Protein AF-0000000068826141 (afdb_homodimer)

Organism: Brassicogethes aeneus (NCBI:txid1431903)

Solvent-accessible surface area (backbone atoms only — not comparable to full-atom values): 31462 Å² total; per-residue (Å²): 139,83,81,77,78,80,85,69,78,68,63,62,60,59,51,49,51,52,46,52,50,52,53,50,54,56,61,61,62,66,67,70,76,70,83,74,74,86,73,68,75,76,68,77,57,70,58,63,64,61,64,66,69,71,42,80,50,82,84,52,29,57,59,42,47,52,49,50,51,50,52,51,48,53,53,48,50,55,55,47,50,58,50,45,53,54,51,50,49,45,50,51,50,53,50,36,54,51,32,48,46,51,30,49,52,27,50,52,50,29,51,52,31,46,29,52,31,36,43,40,48,46,53,49,30,60,73,64,66,51,56,60,80,71,57,53,55,58,43,50,62,47,48,42,81,77,89,54,64,67,58,51,50,42,46,49,55,49,50,55,58,67,67,64,42,61,66,62,48,49,45,49,50,50,26,53,53,32,45,52,50,32,53,51,46,52,52,51,50,52,50,43,71,72,69,51,90,66,56,71,69,59,46,52,51,51,48,51,52,45,50,51,41,45,49,53,24,51,50,38,45,50,54,42,62,65,48,47,61,50,51,43,40,52,51,50,50,49,50,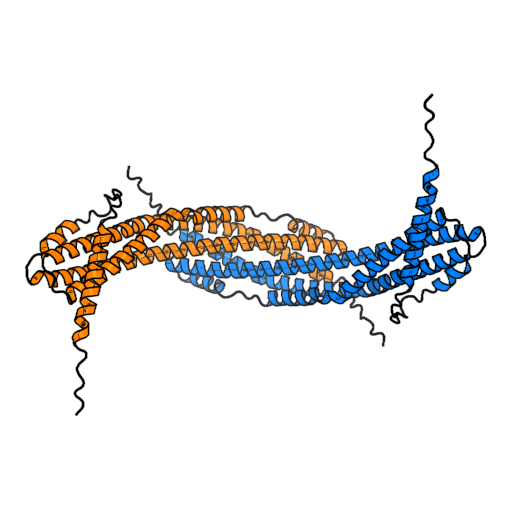33,52,41,33,51,54,48,36,57,51,49,56,57,49,50,52,54,50,50,52,49,38,52,49,41,47,52,50,28,53,34,55,66,64,62,52,68,60,78,68,69,74,72,73,80,123,136,84,80,77,78,80,83,70,75,66,64,61,60,59,52,48,51,52,47,50,50,51,52,49,52,55,60,60,63,66,66,71,76,70,82,74,74,86,72,67,76,77,65,74,57,72,57,64,66,61,63,66,69,72,48,80,50,85,86,56,27,57,60,44,47,53,50,50,51,51,49,50,49,52,54,48,50,55,53,45,50,55,51,45,52,54,50,50,49,44,50,50,51,52,50,37,54,51,33,49,47,52,29,50,53,27,48,52,50,29,51,52,32,48,28,52,32,36,42,40,48,47,53,49,29,58,74,65,65,51,54,60,79,70,58,52,55,57,42,49,63,46,47,42,82,77,88,53,64,68,59,50,50,42,46,49,54,49,51,55,58,69,68,66,44,61,66,61,48,48,44,50,50,51,27,52,53,32,44,53,51,32,54,51,46,51,54,52,52,52,50,45,70,71,69,50,90,66,55,72,71,60,48,51,52,52,50,52,53,44,51,50,43,45,49,53,24,51,49,38,45,49,55,42,62,63,46,46,61,51,52,43,40,51,51,48,50,50,50,33,52,40,34,51,53,48,36,56,50,49,56,58,51,48,52,52,49,50,53,49,38,51,49,39,45,52,50,27,52,34,55,66,64,64,51,67,61,77,67,70,74,70,74,80,122

Structure (mmCIF, N/CA/C/O backbone):
data_AF-0000000068826141-model_v1
#
loop_
_entity.id
_entity.type
_entity.pdbx_description
1 polymer 'Uncharacterized protein'
#
loop_
_atom_site.group_PDB
_atom_site.id
_atom_site.type_symbol
_atom_site.label_atom_id
_atom_site.label_alt_id
_atom_site.label_comp_id
_atom_site.label_asym_id
_atom_site.label_entity_id
_atom_site.label_seq_id
_atom_site.pdbx_PDB_ins_code
_atom_site.Cartn_x
_atom_site.Cartn_y
_atom_site.Cartn_z
_atom_site.occupancy
_atom_site.B_iso_or_equiv
_atom_site.auth_seq_id
_atom_site.auth_comp_id
_atom_site.auth_asym_id
_atom_site.auth_atom_id
_atom_site.pdbx_PDB_model_num
ATOM 1 N N . MET A 1 1 ? 42.312 63.688 -21.594 1 28.94 1 MET A N 1
ATOM 2 C CA . MET A 1 1 ? 41.531 64.375 -20.562 1 28.94 1 MET A CA 1
ATOM 3 C C . MET A 1 1 ? 40.031 64.188 -20.859 1 28.94 1 MET A C 1
ATOM 5 O O . MET A 1 1 ? 39.5 64.938 -21.719 1 28.94 1 MET A O 1
ATOM 9 N N . THR A 1 2 ? 39.5 62.969 -20.938 1 33.19 2 THR A N 1
ATOM 10 C CA . THR A 1 2 ? 38.219 62.375 -21.328 1 33.19 2 THR A CA 1
ATOM 11 C C . THR A 1 2 ? 37.125 62.75 -20.344 1 33.19 2 THR A C 1
ATOM 13 O O . THR A 1 2 ? 37.188 62.406 -19.156 1 33.19 2 THR A O 1
ATOM 16 N N . THR A 1 3 ? 36.531 63.969 -20.531 1 31.81 3 THR A N 1
ATOM 17 C CA . THR A 1 3 ? 35.5 64.5 -19.656 1 31.81 3 THR A CA 1
ATOM 18 C C . THR A 1 3 ? 34.25 63.625 -19.672 1 31.81 3 THR A C 1
ATOM 20 O O . THR A 1 3 ? 33.625 63.438 -20.703 1 31.81 3 THR A O 1
ATOM 23 N N . GLU A 1 4 ? 34.156 62.625 -18.828 1 31.31 4 GLU A N 1
ATOM 24 C CA . GLU A 1 4 ? 33 61.75 -18.562 1 31.31 4 GLU A CA 1
ATOM 25 C C . GLU A 1 4 ? 31.797 62.562 -18.109 1 31.31 4 GLU A C 1
ATOM 27 O O . GLU A 1 4 ? 31.859 63.281 -17.125 1 31.31 4 GLU A O 1
ATOM 32 N N . LYS A 1 5 ? 30.859 62.938 -19.047 1 37.09 5 LYS A N 1
ATOM 33 C CA . LYS A 1 5 ? 29.594 63.594 -18.766 1 37.09 5 LYS A CA 1
ATOM 34 C C . LYS A 1 5 ? 28.781 62.812 -17.75 1 37.09 5 LYS A C 1
ATOM 36 O O . LYS A 1 5 ? 28.547 61.625 -17.938 1 37.09 5 LYS A O 1
ATOM 41 N N . PRO A 1 6 ? 28.594 63.344 -16.453 1 33.09 6 PRO A N 1
ATOM 42 C CA . PRO A 1 6 ? 27.891 62.625 -15.375 1 33.09 6 PRO A CA 1
ATOM 43 C C . PRO A 1 6 ? 26.422 62.406 -15.68 1 33.09 6 PRO A C 1
ATOM 45 O O . PRO A 1 6 ? 25.766 63.281 -16.281 1 33.09 6 PRO A O 1
ATOM 48 N N . PHE A 1 7 ? 25.906 61.188 -15.977 1 34.88 7 PHE A N 1
ATOM 49 C CA . PHE A 1 7 ? 24.547 60.656 -16.172 1 34.88 7 PHE A CA 1
ATOM 50 C C . PHE A 1 7 ? 23.656 60.969 -14.984 1 34.88 7 PHE A C 1
ATOM 52 O O . PHE A 1 7 ? 23.297 60.094 -14.211 1 34.88 7 PHE A O 1
ATOM 59 N N . ARG A 1 8 ? 23.766 62.156 -14.32 1 35.06 8 ARG A N 1
ATOM 60 C CA . ARG A 1 8 ? 23.047 62.406 -13.07 1 35.06 8 ARG A CA 1
ATOM 61 C C . ARG A 1 8 ? 21.547 62.5 -13.32 1 35.06 8 ARG A C 1
ATOM 63 O O . ARG A 1 8 ? 20.734 62.312 -12.406 1 35.06 8 ARG A O 1
ATOM 70 N N . ASP A 1 9 ? 21.062 63.094 -14.492 1 35.75 9 ASP A N 1
ATOM 71 C CA . ASP A 1 9 ? 19.75 63.75 -14.398 1 35.75 9 ASP A CA 1
ATOM 72 C C . ASP A 1 9 ? 18.625 62.719 -14.625 1 35.75 9 ASP A C 1
ATOM 74 O O . ASP A 1 9 ? 17.469 63.094 -14.805 1 35.75 9 ASP A O 1
ATOM 78 N N . GLN A 1 10 ? 18.844 61.406 -14.93 1 36.16 10 GLN A N 1
ATOM 79 C CA . GLN A 1 10 ? 17.734 60.594 -15.344 1 36.16 10 GLN A CA 1
ATOM 80 C C . GLN A 1 10 ? 16.844 60.219 -14.164 1 36.16 10 GLN A C 1
ATOM 82 O O . GLN A 1 10 ? 15.875 59.469 -14.312 1 36.16 10 GLN A O 1
ATOM 87 N N . PRO A 1 11 ? 17.25 60.5 -12.922 1 44.25 11 PRO A N 1
ATOM 88 C CA . PRO A 1 11 ? 16.438 59.938 -11.836 1 44.25 11 PRO A CA 1
ATOM 89 C C . PRO A 1 11 ? 15.07 60.594 -11.719 1 44.25 11 PRO A C 1
ATOM 91 O O . PRO A 1 11 ? 14.141 60 -11.156 1 44.25 11 PRO A O 1
ATOM 94 N N . SER A 1 12 ? 14.82 61.75 -12.336 1 48.56 12 SER A N 1
ATOM 95 C CA . SER A 1 12 ? 13.617 62.5 -12.023 1 48.56 12 SER A CA 1
ATOM 96 C C . SER A 1 12 ? 12.398 61.938 -12.727 1 48.56 12 SER A C 1
ATOM 98 O O . SER A 1 12 ? 11.305 61.875 -12.156 1 48.56 12 SER A O 1
ATOM 100 N N . ASN A 1 13 ? 12.547 61.406 -13.992 1 47 13 ASN A N 1
ATOM 101 C CA . ASN A 1 13 ? 11.398 60.969 -14.773 1 47 13 ASN A CA 1
ATOM 102 C C . ASN A 1 13 ? 10.859 59.625 -14.266 1 47 13 ASN A C 1
ATOM 104 O O . ASN A 1 13 ? 9.656 59.375 -14.312 1 47 13 ASN A O 1
ATOM 108 N N . LEU A 1 14 ? 11.781 58.75 -13.906 1 45.84 14 LEU A N 1
ATOM 109 C CA . LEU A 1 14 ? 11.328 57.469 -13.406 1 45.84 14 LEU A CA 1
ATOM 110 C C . LEU A 1 14 ? 10.523 57.625 -12.125 1 45.84 14 LEU A C 1
ATOM 112 O O . LEU A 1 14 ? 9.492 56.969 -11.938 1 45.84 14 LEU A O 1
ATOM 116 N N . ASN A 1 15 ? 10.93 58.688 -11.422 1 49.09 15 ASN A N 1
ATOM 117 C CA . ASN A 1 15 ? 10.227 58.969 -10.18 1 49.09 15 ASN A CA 1
ATOM 118 C C . ASN A 1 15 ? 8.812 59.5 -10.438 1 49.09 15 ASN A C 1
ATOM 120 O O . ASN A 1 15 ? 7.867 59.125 -9.742 1 49.09 15 ASN A O 1
ATOM 124 N N . LEU A 1 16 ? 8.586 60.219 -11.508 1 52.31 16 LEU A N 1
ATOM 125 C CA . LEU A 1 16 ? 7.258 60.719 -11.828 1 52.31 16 LEU A CA 1
ATOM 126 C 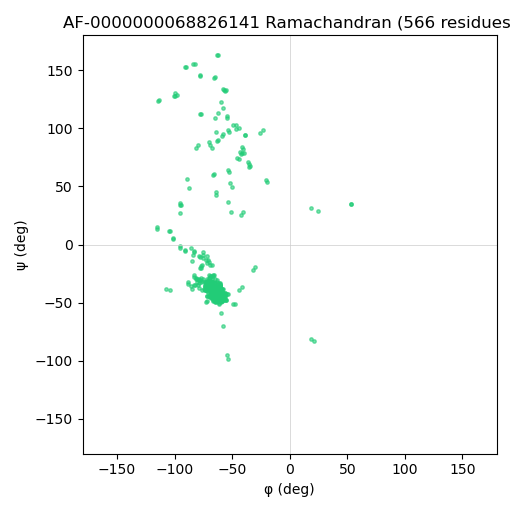C . LEU A 1 16 ? 6.344 59.594 -12.328 1 52.31 16 LEU A C 1
ATOM 128 O O . LEU A 1 16 ? 5.172 59.531 -11.953 1 52.31 16 LEU A O 1
ATOM 132 N N . LEU A 1 17 ? 6.883 58.719 -13.102 1 50.22 17 LEU A N 1
ATOM 133 C CA . LEU A 1 17 ? 6.082 57.625 -13.633 1 50.22 17 LEU A CA 1
ATOM 134 C C . LEU A 1 17 ? 5.672 56.688 -12.516 1 50.22 17 LEU A C 1
ATOM 136 O O . LEU A 1 17 ? 4.527 56.219 -12.477 1 50.22 17 LEU A O 1
ATOM 140 N N . LEU A 1 18 ? 6.527 56.438 -11.688 1 51.84 18 LEU A N 1
ATOM 141 C CA . LEU A 1 18 ? 6.195 55.625 -10.539 1 51.84 18 LEU A CA 1
ATOM 142 C C . LEU A 1 18 ? 5.152 56.281 -9.656 1 51.84 18 LEU A C 1
ATOM 144 O O . LEU A 1 18 ? 4.227 55.625 -9.164 1 51.84 18 LEU A O 1
ATOM 148 N N . LYS A 1 19 ? 5.27 57.625 -9.672 1 52.72 19 LYS A N 1
ATOM 149 C CA . LYS A 1 19 ? 4.285 58.438 -8.938 1 52.72 19 LYS A CA 1
ATOM 150 C C . LYS A 1 19 ? 2.902 58.312 -9.57 1 52.72 19 LYS A C 1
ATOM 152 O O . LYS A 1 19 ? 1.91 58.094 -8.859 1 52.72 19 LYS A O 1
ATOM 157 N N . GLN A 1 20 ? 2.881 58.469 -10.789 1 54.75 20 GLN A N 1
ATOM 158 C CA . GLN A 1 20 ? 1.611 58.406 -11.5 1 54.75 20 GLN A CA 1
ATOM 159 C C . GLN A 1 20 ? 1.028 57 -11.445 1 54.75 20 GLN A C 1
ATOM 161 O O . GLN A 1 20 ? -0.183 56.812 -11.297 1 54.75 20 GLN A O 1
ATOM 166 N N . GLN A 1 21 ? 1.814 56.062 -11.469 1 54.25 21 GLN A N 1
ATOM 167 C CA . GLN A 1 21 ? 1.343 54.688 -11.43 1 54.25 21 GLN A CA 1
ATOM 168 C C . GLN A 1 21 ? 0.818 54.312 -10.047 1 54.25 21 GLN A C 1
ATOM 170 O O . GLN A 1 21 ? -0.218 53.656 -9.914 1 54.25 21 GLN A O 1
ATOM 175 N N . ILE A 1 22 ? 1.445 54.812 -9.109 1 52.31 22 ILE A N 1
ATOM 176 C CA . ILE A 1 22 ? 1.011 54.562 -7.738 1 52.31 22 ILE A CA 1
ATOM 177 C C . ILE A 1 22 ? -0.294 55.312 -7.469 1 52.31 22 ILE A C 1
ATOM 179 O O . ILE A 1 22 ? -1.223 54.75 -6.879 1 52.31 22 ILE A O 1
ATOM 183 N N . ILE A 1 23 ? -0.378 56.562 -7.984 1 53.31 23 ILE A N 1
ATOM 184 C CA . ILE A 1 23 ? -1.604 57.344 -7.816 1 53.31 23 ILE A CA 1
ATOM 185 C C . ILE A 1 23 ? -2.748 56.656 -8.57 1 53.31 23 ILE A C 1
ATOM 187 O O . ILE A 1 23 ? -3.861 56.531 -8.047 1 53.31 23 ILE A O 1
ATOM 191 N N . ARG A 1 24 ? -2.498 56.156 -9.734 1 54.97 24 ARG A N 1
ATOM 192 C CA . ARG A 1 24 ? -3.531 55.469 -10.523 1 54.97 24 ARG A CA 1
ATOM 193 C C . ARG A 1 24 ? -3.973 54.188 -9.859 1 54.97 24 ARG A C 1
ATOM 195 O O . ARG A 1 24 ? -5.164 53.875 -9.812 1 54.97 24 ARG A O 1
ATOM 202 N N . GLN A 1 25 ? -3.127 53.5 -9.352 1 53.03 25 GLN A N 1
ATOM 203 C CA . GLN A 1 25 ? -3.471 52.25 -8.68 1 53.03 25 GLN A CA 1
ATOM 204 C C . GLN A 1 25 ? -4.277 52.531 -7.41 1 53.03 25 GLN A C 1
ATOM 206 O O . GLN A 1 25 ? -5.211 51.781 -7.098 1 53.03 25 GLN A O 1
ATOM 211 N N . LEU A 1 26 ? -4.008 53.594 -6.812 1 48.28 26 LEU A N 1
ATOM 212 C CA . LEU A 1 26 ? -4.766 53.969 -5.633 1 48.28 26 LEU A CA 1
ATOM 213 C C . LEU A 1 26 ? -6.172 54.438 -6.012 1 48.28 26 LEU A C 1
ATOM 215 O O . LEU A 1 26 ? -7.137 54.125 -5.305 1 48.28 26 LEU A O 1
ATOM 219 N N . GLU A 1 27 ? -6.375 55.125 -7.129 1 49.41 27 GLU A N 1
ATOM 220 C CA . GLU A 1 27 ? -7.68 55.562 -7.617 1 49.41 27 GLU A CA 1
ATOM 221 C C . GLU A 1 27 ? -8.531 54.375 -8.07 1 49.41 27 GLU A C 1
ATOM 223 O O . GLU A 1 27 ? -9.742 54.344 -7.828 1 49.41 27 GLU A O 1
ATOM 228 N N . GLU A 1 28 ? -8.008 53.406 -8.609 1 49.88 28 GLU A N 1
ATOM 229 C CA . GLU A 1 28 ? -8.758 52.25 -9.102 1 49.88 28 GLU A CA 1
ATOM 230 C C . GLU A 1 28 ? -9.172 51.312 -7.953 1 49.88 28 GLU A C 1
ATOM 232 O O . GLU A 1 28 ? -10.227 50.688 -8.016 1 49.88 28 GLU A O 1
ATOM 237 N N . ALA A 1 29 ? -8.445 51.25 -6.973 1 42.97 29 ALA A N 1
ATOM 238 C CA . ALA A 1 29 ? -8.781 50.406 -5.844 1 42.97 29 ALA A CA 1
ATOM 239 C C . ALA A 1 29 ? -9.992 50.938 -5.086 1 42.97 29 ALA A C 1
ATOM 241 O O . ALA A 1 29 ? -10.625 50.188 -4.328 1 42.97 29 ALA A O 1
ATOM 242 N N . ASN A 1 30 ? -10.391 52.219 -5.258 1 37.72 30 ASN A N 1
ATOM 243 C CA . ASN A 1 30 ? -11.523 52.75 -4.523 1 37.72 30 ASN A CA 1
ATOM 244 C C . ASN A 1 30 ? -12.852 52.281 -5.102 1 37.72 30 ASN A C 1
ATOM 246 O O . ASN A 1 30 ? -13.922 52.625 -4.582 1 37.72 30 ASN A O 1
ATOM 250 N N . GLU A 1 31 ? -12.914 51.812 -6.316 1 37.19 31 GLU A N 1
ATOM 251 C CA . GLU A 1 31 ? -14.266 51.594 -6.816 1 37.19 31 GLU A CA 1
ATOM 252 C C . GLU A 1 31 ? -14.891 50.344 -6.207 1 37.19 31 GLU A C 1
ATOM 254 O O . GLU A 1 31 ? -16.078 50.062 -6.422 1 37.19 31 GLU A O 1
ATOM 259 N N . ASP A 1 32 ? -14.156 49.344 -5.84 1 35.66 32 ASP A N 1
ATOM 260 C CA . ASP A 1 32 ? -14.906 48.125 -5.488 1 35.66 32 ASP A CA 1
ATOM 261 C C . ASP A 1 32 ? -15.477 48.25 -4.074 1 35.66 32 ASP A C 1
ATOM 263 O O . ASP A 1 32 ? -14.719 48.25 -3.1 1 35.66 32 ASP A O 1
ATOM 267 N N . HIS A 1 33 ? -16.641 48.844 -3.881 1 31.08 33 HIS A N 1
ATOM 268 C CA . HIS A 1 33 ? -17.484 48.938 -2.695 1 31.08 33 HIS A CA 1
ATOM 269 C C . HIS A 1 33 ? -17.766 47.531 -2.143 1 31.08 33 HIS A C 1
ATOM 271 O O . HIS A 1 33 ? -18.609 46.812 -2.668 1 31.08 33 HIS A O 1
ATOM 277 N N . TYR A 1 34 ? -16.812 46.844 -1.711 1 28.5 34 TYR A N 1
ATOM 278 C CA . TYR A 1 34 ? -17.188 45.594 -1.018 1 28.5 34 TYR A CA 1
ATOM 279 C C . TYR A 1 34 ? -18.094 45.906 0.168 1 28.5 34 TYR A C 1
ATOM 281 O O . TYR A 1 34 ? -17.859 46.844 0.918 1 28.5 34 TYR A O 1
ATOM 289 N N . LYS A 1 35 ? -19.328 45.438 0.196 1 33.34 35 LYS A N 1
ATOM 290 C CA . LYS A 1 35 ? -20.312 45.344 1.283 1 33.34 35 LYS A CA 1
ATOM 291 C C . LYS A 1 35 ? -19.672 44.781 2.549 1 33.34 35 LYS A C 1
ATOM 293 O O . LYS A 1 35 ? -19.094 43.688 2.523 1 33.34 35 LYS A O 1
ATOM 298 N N . ARG A 1 36 ? -19.312 45.594 3.477 1 33.25 36 ARG A N 1
ATOM 299 C CA . ARG A 1 36 ? -18.781 45.312 4.805 1 33.25 36 ARG A CA 1
ATOM 300 C C . ARG A 1 36 ? -19.688 44.344 5.562 1 33.25 36 ARG A C 1
ATOM 302 O O . ARG A 1 36 ? -20.859 44.625 5.77 1 33.25 36 ARG A O 1
ATOM 309 N N . PRO A 1 37 ? -19.406 43.125 5.57 1 31.94 37 PRO A N 1
ATOM 310 C CA . PRO A 1 37 ? -20.172 42.438 6.621 1 31.94 37 PRO A CA 1
ATOM 311 C C . PRO A 1 37 ? -19.922 43.031 8.008 1 31.94 37 PRO A C 1
ATOM 313 O O . PRO A 1 37 ? -18.859 43.625 8.242 1 31.94 37 PRO A O 1
ATOM 316 N N . ASN A 1 38 ? -20.969 43.312 8.852 1 28.59 38 ASN A N 1
ATOM 317 C CA . ASN A 1 38 ? -21.062 43.875 10.195 1 28.59 38 ASN A CA 1
ATOM 318 C C . ASN A 1 38 ? -20.141 43.188 11.172 1 28.59 38 ASN A C 1
ATOM 320 O O . ASN A 1 38 ? -20.5 42.125 11.734 1 28.59 38 ASN A O 1
ATOM 324 N N . TYR A 1 39 ? -18.891 43.031 10.836 1 30.62 39 TYR A N 1
ATOM 325 C CA . TYR A 1 39 ? -18.047 42.438 11.859 1 30.62 39 TYR A CA 1
ATOM 326 C C . TYR A 1 39 ? -17.906 43.344 13.062 1 30.62 39 TYR A C 1
ATOM 328 O O . TYR A 1 39 ? -17.031 44.219 13.078 1 30.62 39 TYR A O 1
ATOM 336 N N . GLU A 1 40 ? -18.938 43.781 13.852 1 33.69 40 GLU A N 1
ATOM 337 C CA . GLU A 1 40 ? -18.969 44.656 15 1 33.69 40 GLU A CA 1
ATOM 338 C C . GLU A 1 40 ? -17.906 44.281 16.016 1 33.69 40 GLU A C 1
ATOM 340 O O . GLU A 1 40 ? -17.281 45.156 16.625 1 33.69 40 GLU A O 1
ATOM 345 N N . ASP A 1 41 ? -17.812 42.969 16.453 1 36.16 41 ASP A N 1
ATOM 346 C CA . ASP A 1 41 ? -17.297 42.719 17.797 1 36.16 41 ASP A CA 1
ATOM 347 C C . ASP A 1 41 ? -15.766 42.75 17.812 1 36.16 41 ASP A C 1
ATOM 349 O O . ASP A 1 41 ? -15.141 42.562 18.844 1 36.16 41 ASP A O 1
ATOM 353 N N . CYS A 1 42 ? -15.203 42.438 16.797 1 34.44 42 CYS A N 1
ATOM 354 C CA . CYS A 1 42 ? -13.781 42.25 17.062 1 34.44 42 CYS A CA 1
ATOM 355 C C . CYS A 1 42 ? -13.156 43.5 17.641 1 34.44 42 CYS A C 1
ATOM 357 O O . CYS A 1 42 ? -12.344 43.438 18.562 1 34.44 42 CYS A O 1
ATOM 359 N N . VAL A 1 43 ? -12.945 44.656 16.938 1 35.38 43 VAL A N 1
ATOM 360 C CA . VAL A 1 43 ? -12.07 45.75 17.344 1 35.38 43 VAL A CA 1
ATOM 361 C C . VAL A 1 43 ? -12.852 46.75 18.203 1 35.38 43 VAL A C 1
ATOM 363 O O . VAL A 1 43 ? -13.742 47.438 17.703 1 35.38 43 VAL A O 1
ATOM 366 N N . THR A 1 44 ? -13.508 46.5 19.297 1 35.44 44 THR A N 1
ATOM 367 C CA . THR A 1 44 ? -13.445 47.656 20.203 1 35.44 44 THR A CA 1
ATOM 368 C C . THR A 1 44 ? -12.055 48.281 20.203 1 35.44 44 THR A C 1
ATOM 370 O O . THR A 1 44 ? -11.195 47.906 21 1 35.44 44 THR A O 1
ATOM 373 N N . ILE A 1 45 ? -11.32 48.188 19.156 1 33.47 45 ILE A N 1
ATOM 374 C CA . ILE A 1 45 ? -10.109 49 19.062 1 33.47 45 ILE A CA 1
ATOM 375 C C . ILE A 1 45 ? -10.406 50.438 19.516 1 33.47 45 ILE A C 1
ATOM 377 O O . ILE A 1 45 ? -11.156 51.156 18.844 1 33.47 45 ILE A O 1
ATOM 381 N N . ASP A 1 46 ? -10.586 50.719 20.797 1 36.5 46 ASP A N 1
ATOM 382 C CA . ASP A 1 46 ? -10.391 52 21.469 1 36.5 46 ASP A CA 1
ATOM 383 C C . ASP A 1 46 ? -9.266 52.781 20.797 1 36.5 46 ASP A C 1
ATOM 385 O O . ASP A 1 46 ? -9.031 53.938 21.125 1 36.5 46 ASP A O 1
ATOM 389 N N . LYS A 1 47 ? -8.375 52.094 20.078 1 41.31 47 LYS A N 1
ATOM 390 C CA . LYS A 1 47 ? -7.203 52.812 19.578 1 41.31 47 LYS A CA 1
ATOM 391 C C . LYS A 1 47 ? -7.57 53.688 18.391 1 41.31 47 LYS A C 1
ATOM 393 O O . LYS A 1 47 ? -6.695 54.344 17.797 1 41.31 47 LYS A O 1
ATOM 398 N N . LYS A 1 48 ? -8.688 53.656 17.875 1 39.38 48 LYS A N 1
ATOM 399 C CA . LYS A 1 48 ? -9.055 54.656 16.875 1 39.38 48 LYS A CA 1
ATOM 400 C C . LYS A 1 48 ? -8.844 56.062 17.391 1 39.38 48 LYS A C 1
ATOM 402 O O . LYS A 1 48 ? -8.438 56.969 16.641 1 39.38 48 LYS A O 1
ATOM 407 N N . THR A 1 49 ? -9.25 56.25 18.688 1 36.16 49 THR A N 1
ATOM 408 C CA . THR A 1 49 ? -9.258 57.594 19.219 1 36.16 49 THR A CA 1
ATOM 409 C C . THR A 1 49 ? -7.828 58.125 19.391 1 36.16 49 THR A C 1
ATOM 411 O O . THR A 1 49 ? -7.574 59.312 19.234 1 36.16 49 THR A O 1
ATOM 414 N N . THR A 1 50 ? -6.895 57.188 19.734 1 35.44 50 THR A N 1
ATOM 415 C CA . THR A 1 50 ? -5.609 57.75 20.125 1 35.44 50 THR A CA 1
ATOM 416 C C . THR A 1 50 ? -4.773 58.125 18.906 1 35.44 50 THR A C 1
ATOM 418 O O . THR A 1 50 ? -3.971 59.062 18.953 1 35.44 50 THR A O 1
ATOM 421 N N . ILE A 1 51 ? -4.957 57.406 17.781 1 37.81 51 ILE A N 1
ATOM 422 C CA . ILE A 1 51 ? -4.066 57.75 16.672 1 37.81 51 ILE A CA 1
ATOM 423 C C . ILE A 1 51 ? -4.477 59.094 16.078 1 37.81 51 ILE A C 1
ATOM 425 O O . ILE A 1 51 ? -3.639 59.844 15.539 1 37.81 51 ILE A O 1
ATOM 429 N N . SER A 1 52 ? -5.75 59.375 16.078 1 36.03 52 SER A N 1
ATOM 430 C CA . SER A 1 52 ? -6.121 60.594 15.352 1 36.03 52 SER A CA 1
ATOM 431 C C . SER A 1 52 ? -5.531 61.812 16 1 36.03 52 SER A C 1
ATOM 433 O O . SER A 1 52 ? -5.371 62.875 15.352 1 36.03 52 SER A O 1
ATOM 435 N N . LYS A 1 53 ? -5.461 61.906 17.312 1 40.34 53 LYS A N 1
ATOM 436 C CA . LYS A 1 53 ? -5.242 63.25 17.891 1 40.34 53 LYS A CA 1
ATOM 437 C C . LYS A 1 53 ? -3.789 63.688 17.734 1 40.34 53 LYS A C 1
ATOM 439 O O . LYS A 1 53 ? -3.473 64.875 17.859 1 40.34 53 LYS A O 1
ATOM 444 N N . LYS A 1 54 ? -2.807 62.75 17.75 1 39.75 54 LYS A N 1
ATOM 445 C CA . LYS A 1 54 ? -1.47 63.281 18 1 39.75 54 LYS A CA 1
ATOM 446 C C . LYS A 1 54 ? -0.842 63.812 16.703 1 39.75 54 LYS A C 1
ATOM 448 O O . LYS A 1 54 ? 0.279 64.312 16.719 1 39.75 54 LYS A O 1
ATOM 453 N N . ILE A 1 55 ? -1.411 63.656 15.547 1 36.22 55 ILE A N 1
ATOM 454 C CA . ILE A 1 55 ? -0.49 63.781 14.422 1 36.22 55 ILE A CA 1
ATOM 455 C C . ILE A 1 55 ? -0.303 65.25 14.086 1 36.22 55 ILE A C 1
ATOM 457 O O . ILE A 1 55 ? 0.545 65.625 13.266 1 36.22 55 ILE A O 1
ATOM 461 N N . TYR A 1 56 ? -1.127 66.25 14.289 1 34.34 56 TYR A N 1
ATOM 462 C CA . TYR A 1 56 ? -1.118 67.25 13.258 1 34.34 56 TYR A CA 1
ATOM 463 C C . TYR A 1 56 ? -0.168 68.438 13.625 1 34.34 56 TYR A C 1
ATOM 465 O O . TYR A 1 56 ? -0.508 69.562 13.469 1 34.34 56 TYR A O 1
ATOM 473 N N . SER A 1 57 ? 0.933 68.375 14.242 1 35.94 57 SER A N 1
ATOM 474 C CA . SER A 1 57 ? 1.619 69.688 14.039 1 35.94 57 SER A CA 1
ATOM 475 C C . SER A 1 57 ? 2.379 69.688 12.719 1 35.94 57 SER A C 1
ATOM 477 O O . SER A 1 57 ? 2.775 68.625 12.211 1 35.94 57 SER A O 1
ATOM 479 N N . SER A 1 58 ? 2.797 70.812 11.844 1 45.28 58 SER A N 1
ATOM 480 C CA . SER A 1 58 ? 3.238 71.125 10.477 1 45.28 58 SER A CA 1
ATOM 481 C C . SER A 1 58 ? 4.438 70.25 10.109 1 45.28 58 SER A C 1
ATOM 483 O O . SER A 1 58 ? 4.438 69.562 9.062 1 45.28 58 SER A O 1
ATOM 485 N N . GLU A 1 59 ? 5.766 70.75 10.195 1 47.19 59 GLU A N 1
ATOM 486 C CA . GLU A 1 59 ? 7.039 70.062 10.023 1 47.19 59 GLU A CA 1
ATOM 487 C C . GLU A 1 59 ? 7.02 68.688 10.695 1 47.19 59 GLU A C 1
ATOM 489 O O . GLU A 1 59 ? 7.645 67.75 10.211 1 47.19 59 GLU A O 1
ATOM 494 N N . SER A 1 60 ? 6.414 68.562 11.742 1 56.94 60 SER A N 1
ATOM 495 C CA . SER A 1 60 ? 6.156 67.688 12.859 1 56.94 60 SER A CA 1
ATOM 496 C C . SER A 1 60 ? 5.227 66.562 12.445 1 56.94 60 SER A C 1
ATOM 498 O O . SER A 1 60 ? 5.316 65.438 12.977 1 56.94 60 SER A O 1
ATOM 500 N N . ASP A 1 61 ? 4.648 66.812 11.156 1 71.12 61 ASP A N 1
ATOM 501 C CA . ASP A 1 61 ? 3.607 65.875 10.742 1 71.12 61 ASP A CA 1
ATOM 502 C C . ASP A 1 61 ? 4.207 64.688 10.016 1 71.12 61 ASP A C 1
ATOM 504 O O . ASP A 1 61 ? 3.822 63.531 10.273 1 71.12 61 ASP A O 1
ATOM 508 N N . PHE A 1 62 ? 5.406 65.062 9.203 1 76.62 62 PHE A N 1
ATOM 509 C CA . PHE A 1 62 ? 6.016 64 8.438 1 76.62 62 PHE A CA 1
ATOM 510 C C . PHE A 1 62 ? 6.75 63.031 9.352 1 76.62 62 PHE A C 1
ATOM 512 O O . PHE A 1 62 ? 6.625 61.812 9.203 1 76.62 62 PHE A O 1
ATOM 519 N N . GLU A 1 63 ? 7.523 63.656 10.203 1 79.5 63 GLU A N 1
ATOM 520 C CA . GLU A 1 63 ? 8.258 62.812 11.148 1 79.5 63 GLU A CA 1
ATOM 521 C C . GLU A 1 63 ? 7.305 62 12.023 1 79.5 63 GLU A C 1
ATOM 523 O O . GLU A 1 63 ? 7.574 60.844 12.336 1 79.5 63 GLU A O 1
ATOM 528 N N . GLY A 1 64 ? 6.262 62.656 12.336 1 82.06 64 GLY A N 1
ATOM 529 C CA . GLY A 1 64 ? 5.242 61.969 13.102 1 82.06 64 GLY A CA 1
ATOM 530 C C . GLY A 1 64 ? 4.625 60.812 12.352 1 82.06 64 GLY A C 1
ATOM 531 O O . GLY A 1 64 ? 4.414 59.75 12.93 1 82.06 64 GLY A O 1
ATOM 532 N N . LEU A 1 65 ? 4.477 61 11.023 1 85 65 LEU A N 1
ATOM 533 C CA . LEU A 1 65 ? 3.898 59.938 10.195 1 85 65 LEU A CA 1
ATOM 534 C C . LEU A 1 65 ? 4.891 58.781 10 1 85 65 LEU A C 1
ATOM 536 O O . LEU A 1 65 ? 4.504 57.625 10 1 85 65 LEU A O 1
ATOM 540 N N . ARG A 1 66 ? 6.191 59.094 9.883 1 85.19 66 ARG A N 1
ATOM 541 C CA . ARG A 1 66 ? 7.234 58.094 9.758 1 85.19 66 ARG A CA 1
ATOM 542 C C . ARG A 1 66 ? 7.309 57.219 11.008 1 85.19 66 ARG A C 1
ATOM 544 O O . ARG A 1 66 ? 7.453 56 10.914 1 85.19 66 ARG A O 1
ATOM 551 N N . MET A 1 67 ? 7.16 57.875 12.07 1 87 67 MET A N 1
ATOM 552 C CA . MET A 1 67 ? 7.188 57.156 13.336 1 87 67 MET A CA 1
ATOM 553 C C . MET A 1 67 ? 5.961 56.281 13.484 1 87 67 MET A C 1
ATOM 555 O O . MET A 1 67 ? 6.062 55.125 13.953 1 87 67 MET A O 1
ATOM 559 N N . THR A 1 68 ? 4.84 56.844 13.07 1 85.88 68 THR A N 1
ATOM 560 C CA . THR A 1 68 ? 3.6 56.062 13.117 1 85.88 68 THR A CA 1
ATOM 561 C C . THR A 1 68 ? 3.701 54.844 12.234 1 85.88 68 THR A C 1
ATOM 563 O O . THR A 1 68 ? 3.291 53.75 12.633 1 85.88 68 THR A O 1
ATOM 566 N N . LEU A 1 69 ? 4.289 54.969 11.07 1 89.62 69 LEU A N 1
ATOM 567 C CA . LEU A 1 69 ? 4.449 53.844 10.156 1 89.62 69 LEU A CA 1
ATOM 568 C C . LEU A 1 69 ? 5.391 52.812 10.742 1 89.62 69 LEU A C 1
ATOM 570 O O . LEU A 1 69 ? 5.125 51.594 10.648 1 89.62 69 LEU A O 1
ATOM 574 N N . ALA A 1 70 ? 6.426 53.219 11.344 1 89.31 70 ALA A N 1
ATOM 575 C CA . ALA A 1 70 ? 7.387 52.312 11.961 1 89.31 70 ALA A CA 1
ATOM 576 C C . ALA A 1 70 ? 6.75 51.531 13.109 1 89.31 70 ALA A C 1
ATOM 578 O O . ALA A 1 70 ? 6.93 50.344 13.219 1 89.31 70 ALA A O 1
ATOM 579 N N . ASN A 1 71 ? 6.027 52.281 13.891 1 88.62 71 ASN A N 1
ATOM 580 C CA . ASN A 1 71 ? 5.34 51.656 15.008 1 88.62 71 ASN A CA 1
ATOM 581 C C . ASN A 1 71 ? 4.316 50.625 14.523 1 88.62 71 ASN A C 1
ATOM 583 O O . ASN A 1 71 ? 4.195 49.531 15.094 1 88.62 71 ASN A O 1
ATOM 587 N N . THR A 1 72 ? 3.598 51.031 13.5 1 90.5 72 THR A N 1
ATOM 588 C CA . THR A 1 72 ? 2.633 50.094 12.914 1 90.5 72 THR A CA 1
ATOM 589 C C . THR A 1 72 ? 3.328 48.844 12.398 1 90.5 72 THR A C 1
ATOM 591 O O . THR A 1 72 ? 2.838 47.719 12.609 1 90.5 72 THR A O 1
ATOM 594 N N . GLN A 1 73 ? 4.457 49.031 11.828 1 91.88 73 GLN A N 1
ATOM 595 C CA . GLN A 1 73 ? 5.211 47.875 11.297 1 91.88 73 GLN A CA 1
ATOM 596 C C . GLN A 1 73 ? 5.668 46.969 12.422 1 91.88 73 GLN A C 1
ATOM 598 O O . GLN A 1 73 ? 5.574 45.719 12.297 1 91.88 73 GLN A O 1
ATOM 603 N N . ILE A 1 74 ? 6.164 47.5 13.453 1 91.25 74 ILE A N 1
ATOM 604 C CA . ILE A 1 74 ? 6.641 46.688 14.586 1 91.25 74 ILE A CA 1
ATOM 605 C C . ILE A 1 74 ? 5.477 45.938 15.219 1 91.25 74 ILE A C 1
ATOM 607 O O . ILE A 1 74 ? 5.57 44.75 15.461 1 91.25 74 ILE A O 1
ATOM 611 N N . ASN A 1 75 ? 4.34 46.688 15.438 1 90.19 75 ASN A N 1
ATOM 612 C CA . ASN A 1 75 ? 3.166 46.062 16.031 1 90.19 75 ASN A CA 1
ATOM 613 C C . ASN A 1 75 ? 2.633 44.906 15.164 1 90.19 75 ASN A C 1
ATOM 615 O O . ASN A 1 75 ? 2.326 43.844 15.664 1 90.19 75 ASN A O 1
ATOM 619 N N . GLU A 1 76 ? 2.621 45.25 13.891 1 92.62 76 GLU A N 1
ATOM 620 C CA . GLU A 1 76 ? 2.1 44.219 12.984 1 92.62 76 GLU A CA 1
ATOM 621 C C . GLU A 1 76 ? 3.064 43.062 12.867 1 92.62 76 GLU A C 1
ATOM 623 O O . GLU A 1 76 ? 2.641 41.906 12.672 1 92.62 76 GLU A O 1
ATOM 628 N N . SER A 1 77 ? 4.375 43.281 12.984 1 90.94 77 SER A N 1
ATOM 629 C CA . SER A 1 77 ? 5.344 42.188 12.953 1 90.94 77 SER A CA 1
ATOM 630 C C . SER A 1 77 ? 5.156 41.25 14.148 1 90.94 77 SER A C 1
ATOM 632 O O . SER A 1 77 ? 5.203 40.031 13.992 1 90.94 77 SER A O 1
ATOM 634 N N . THR A 1 78 ? 4.906 41.781 15.305 1 91.25 78 THR A N 1
ATOM 635 C CA . THR A 1 78 ? 4.668 41 16.5 1 91.25 78 THR A CA 1
ATOM 636 C C . THR A 1 78 ? 3.381 40.188 16.359 1 91.25 78 THR A C 1
ATOM 638 O O . THR A 1 78 ? 3.361 38.969 16.641 1 91.25 78 THR A O 1
ATOM 641 N N . ALA A 1 79 ? 2.316 40.844 15.93 1 91.19 79 ALA A N 1
ATOM 642 C CA . ALA A 1 79 ? 1.043 40.188 15.719 1 91.19 79 ALA A CA 1
ATOM 643 C C . ALA A 1 79 ? 1.178 39.094 14.664 1 91.19 79 ALA A C 1
ATOM 645 O O . ALA A 1 79 ? 0.597 38 14.797 1 91.19 79 ALA A O 1
ATOM 646 N N . ALA A 1 80 ? 1.977 39.344 13.719 1 91.12 80 ALA A N 1
ATOM 647 C CA . ALA A 1 80 ? 2.178 38.406 12.625 1 91.12 80 ALA A CA 1
ATOM 648 C C . ALA A 1 80 ? 2.926 37.156 13.109 1 91.12 80 ALA A C 1
ATOM 650 O O . ALA A 1 80 ? 2.697 36.062 12.609 1 91.12 80 ALA A O 1
ATOM 651 N N . GLU A 1 81 ? 3.818 37.312 14.047 1 91.69 81 GLU A N 1
ATOM 652 C CA . GLU A 1 81 ? 4.559 36.188 14.586 1 91.69 81 GLU A CA 1
ATOM 653 C C . GLU A 1 81 ? 3.633 35.219 15.312 1 91.69 81 GLU A C 1
ATOM 655 O O . GLU A 1 81 ? 3.701 34 15.086 1 91.69 81 GLU A O 1
ATOM 660 N N . ASN A 1 82 ? 2.781 35.812 16.156 1 90.25 82 ASN A N 1
ATOM 661 C CA . ASN A 1 82 ? 1.808 34.969 16.844 1 90.25 82 ASN A CA 1
ATOM 662 C C . ASN A 1 82 ? 0.857 34.281 15.867 1 90.25 82 ASN A C 1
ATOM 664 O O . ASN A 1 82 ? 0.537 33.125 16.031 1 90.25 82 ASN A O 1
ATOM 668 N N . HIS A 1 83 ? 0.428 35.062 14.953 1 93.5 83 HIS A N 1
ATOM 669 C CA . HIS A 1 83 ? -0.429 34.531 13.898 1 93.5 83 HIS A CA 1
ATOM 670 C C . HIS A 1 83 ? 0.246 33.375 13.164 1 93.5 83 HIS A C 1
ATOM 672 O O . HIS A 1 83 ? -0.375 32.344 12.93 1 93.5 83 HIS A O 1
ATOM 678 N N . LYS A 1 84 ? 1.494 33.5 12.867 1 93.62 84 LYS A N 1
ATOM 679 C CA . LYS A 1 84 ? 2.262 32.469 12.156 1 93.62 84 LYS A CA 1
ATOM 680 C C . LYS A 1 84 ? 2.381 31.203 12.984 1 93.62 84 LYS A C 1
ATOM 682 O O . LYS A 1 84 ? 2.266 30.094 12.445 1 93.62 84 LYS A O 1
ATOM 687 N N . LEU A 1 85 ? 2.658 31.359 14.219 1 92.25 85 LEU A N 1
ATOM 688 C CA . LEU A 1 85 ? 2.77 30.203 15.109 1 92.25 85 LEU A CA 1
ATOM 689 C C . LEU A 1 85 ? 1.486 29.375 15.094 1 92.25 85 LEU A C 1
ATOM 691 O O . LEU A 1 85 ? 1.535 28.141 15.023 1 92.25 85 LEU A O 1
ATOM 695 N N . MET A 1 86 ? 0.35 30.078 15.156 1 92.44 86 MET A N 1
ATOM 696 C CA . MET A 1 86 ? -0.939 29.391 15.148 1 92.44 86 MET A CA 1
ATOM 697 C C . MET A 1 86 ? -1.18 28.703 13.805 1 92.44 86 MET A C 1
ATOM 699 O O . MET A 1 86 ? -1.645 27.562 13.758 1 92.44 86 MET A O 1
ATOM 703 N N . CYS A 1 87 ? -0.848 29.391 12.797 1 94.94 87 CYS A N 1
ATOM 704 C CA . CYS A 1 87 ? -0.996 28.812 11.469 1 94.94 87 CYS A CA 1
ATOM 705 C C . CYS A 1 87 ? -0.102 27.594 11.297 1 94.94 87 CYS A C 1
ATOM 707 O O . CYS A 1 87 ? -0.532 26.578 10.75 1 94.94 87 CYS A O 1
ATOM 709 N N . ASP A 1 88 ? 1.098 27.703 11.758 1 94.31 88 ASP A N 1
ATOM 710 C CA . ASP A 1 88 ? 2.035 26.578 11.68 1 94.31 88 ASP A CA 1
ATOM 711 C C . ASP A 1 88 ? 1.524 25.375 12.461 1 94.31 88 ASP A C 1
ATOM 713 O O . ASP A 1 88 ? 1.661 24.234 12.008 1 94.31 88 ASP A O 1
ATOM 717 N N . HIS A 1 89 ? 0.977 25.672 13.57 1 93.56 89 HIS A N 1
ATOM 718 C CA . HIS A 1 89 ? 0.408 24.609 14.383 1 93.56 89 HIS A CA 1
ATOM 719 C C . HIS A 1 89 ? -0.735 23.906 13.648 1 93.56 89 HIS A C 1
ATOM 721 O O . HIS A 1 89 ? -0.811 22.672 13.641 1 93.56 89 HIS A O 1
ATOM 727 N N . TYR A 1 90 ? -1.568 24.656 13.148 1 94.75 90 TYR A N 1
ATOM 728 C CA . TYR A 1 90 ? -2.666 24.125 12.359 1 94.75 90 TYR A CA 1
ATOM 729 C C . TYR A 1 90 ? -2.143 23.266 11.211 1 94.75 90 TYR A C 1
ATOM 731 O O . TYR A 1 90 ? -2.625 22.156 10.984 1 94.75 90 TYR A O 1
ATOM 739 N N . ASP A 1 91 ? -1.181 23.75 10.492 1 95.88 91 ASP A N 1
ATOM 740 C CA . ASP A 1 91 ? -0.616 23.031 9.359 1 95.88 91 ASP A CA 1
ATOM 741 C C . ASP A 1 91 ? 0.016 21.719 9.797 1 95.88 91 ASP A C 1
ATOM 743 O O . ASP A 1 91 ? -0.11 20.703 9.102 1 95.88 91 ASP A O 1
ATOM 747 N N . LEU A 1 92 ? 0.699 21.75 10.852 1 95.5 92 LEU A N 1
ATOM 748 C CA . LEU A 1 92 ? 1.312 20.547 11.391 1 95.5 92 LEU A CA 1
ATOM 749 C C . LEU A 1 92 ? 0.253 19.484 11.719 1 95.5 92 LEU A C 1
ATOM 751 O O . LEU A 1 92 ? 0.414 18.312 11.383 1 95.5 92 LEU A O 1
ATOM 755 N N . LEU A 1 93 ? -0.734 19.984 12.32 1 94.94 93 LEU A N 1
ATOM 756 C CA . LEU A 1 93 ? -1.819 19.078 12.672 1 94.94 93 LEU A CA 1
ATOM 757 C C . LEU A 1 93 ? -2.455 18.469 11.43 1 94.94 93 LEU A C 1
ATOM 759 O O . LEU A 1 93 ? -2.725 17.281 11.383 1 94.94 93 LEU A O 1
ATOM 763 N N . GLU A 1 94 ? -2.678 19.266 10.461 1 95.88 94 GLU A N 1
ATOM 764 C CA . GLU A 1 94 ? -3.215 18.781 9.195 1 95.88 94 GLU A CA 1
ATOM 765 C C . GLU A 1 94 ? -2.295 17.734 8.57 1 95.88 94 GLU A C 1
ATOM 767 O O . GLU A 1 94 ? -2.764 16.719 8.062 1 95.88 94 GLU A O 1
ATOM 772 N N . GLN A 1 95 ? -1.059 17.969 8.656 1 96.06 95 GLN A N 1
ATOM 773 C CA . GLN A 1 95 ? -0.071 17.047 8.117 1 96.06 95 GLN A CA 1
ATOM 774 C C . GLN A 1 95 ? -0.103 15.719 8.867 1 96.06 95 GLN A C 1
ATOM 776 O O . GLN A 1 95 ? -0.034 14.648 8.25 1 96.06 95 GLN A O 1
ATOM 781 N N . VAL A 1 96 ? -0.179 15.805 10.102 1 96.81 96 VAL A N 1
ATOM 782 C CA . VAL A 1 96 ? -0.242 14.602 10.914 1 96.81 96 VAL A CA 1
ATOM 783 C C . VAL A 1 96 ? -1.473 13.781 10.531 1 96.81 96 VAL A C 1
ATOM 785 O O . VAL A 1 96 ? -1.382 12.562 10.336 1 96.81 96 VAL A O 1
ATOM 788 N N . LEU A 1 97 ? -2.59 14.453 10.477 1 97.56 97 LEU A N 1
ATOM 789 C CA . LEU A 1 97 ? -3.828 13.758 10.125 1 97.56 97 LEU A CA 1
ATOM 790 C C . LEU A 1 97 ? -3.711 13.094 8.766 1 97.56 97 LEU A C 1
ATOM 792 O O . LEU A 1 97 ? -4.18 11.961 8.578 1 97.56 97 LEU A O 1
ATOM 796 N N . GLU A 1 98 ? -3.062 13.727 7.82 1 97.31 98 GLU A N 1
ATOM 797 C CA . GLU A 1 98 ? -2.832 13.141 6.5 1 97.31 98 GLU A CA 1
ATOM 798 C C . GLU A 1 98 ? -1.966 11.891 6.594 1 97.31 98 GLU A C 1
ATOM 800 O O . GLU A 1 98 ? -2.232 10.891 5.922 1 97.31 98 GLU A O 1
ATOM 805 N N . HIS A 1 99 ? -0.958 11.93 7.375 1 97.56 99 HIS A N 1
ATOM 806 C CA . HIS A 1 99 ? -0.084 10.781 7.543 1 97.56 99 HIS A CA 1
ATOM 807 C C . HIS A 1 99 ? -0.816 9.625 8.227 1 97.56 99 HIS A C 1
ATOM 809 O O . HIS A 1 99 ? -0.537 8.461 7.953 1 97.56 99 HIS A O 1
ATOM 815 N N . VAL A 1 100 ? -1.751 9.961 9.109 1 97.81 100 VAL A N 1
ATOM 816 C CA . VAL A 1 100 ? -2.557 8.906 9.727 1 97.81 100 VAL A CA 1
ATOM 817 C C . VAL A 1 100 ? -3.395 8.211 8.656 1 97.81 100 VAL A C 1
ATOM 819 O O . VAL A 1 100 ? -3.471 6.98 8.617 1 97.81 100 VAL A O 1
ATOM 822 N N . VAL A 1 101 ? -3.984 8.977 7.805 1 97.44 101 VAL A N 1
ATOM 823 C CA . VAL A 1 101 ? -4.781 8.398 6.727 1 97.44 101 VAL A CA 1
ATOM 824 C C . VAL A 1 101 ? -3.912 7.48 5.875 1 97.44 101 VAL A C 1
ATOM 826 O O . VAL A 1 101 ? -4.305 6.352 5.566 1 97.44 101 VAL A O 1
ATOM 829 N N . GLN A 1 102 ? -2.797 7.941 5.52 1 97.5 102 GLN A N 1
ATOM 830 C CA . GLN A 1 102 ? -1.89 7.164 4.68 1 97.5 102 GLN A CA 1
ATOM 831 C C . GLN A 1 102 ? -1.483 5.863 5.363 1 97.5 102 GLN A C 1
ATOM 833 O O . GLN A 1 102 ? -1.439 4.809 4.727 1 97.5 102 GLN A O 1
ATOM 838 N N . TYR A 1 103 ? -1.173 5.953 6.602 1 98 103 TYR A N 1
ATOM 839 C CA . TYR A 1 103 ? -0.774 4.77 7.355 1 98 103 TYR A CA 1
ATOM 840 C C . TYR A 1 103 ? -1.91 3.754 7.418 1 98 103 TYR A C 1
ATOM 842 O O . TYR A 1 103 ? -1.693 2.557 7.215 1 98 103 TYR A O 1
ATOM 850 N N . VAL A 1 104 ? -3.057 4.266 7.664 1 97.69 104 VAL A N 1
ATOM 851 C CA . VAL A 1 104 ? -4.227 3.402 7.742 1 97.69 104 VAL A CA 1
ATOM 852 C C . VAL A 1 104 ? -4.441 2.701 6.402 1 97.69 104 VAL A C 1
ATOM 854 O O . VAL A 1 104 ? -4.719 1.5 6.359 1 97.69 104 VAL A O 1
ATOM 857 N N . GLU A 1 105 ? -4.305 3.387 5.348 1 97.25 105 GLU A N 1
ATOM 858 C CA . GLU A 1 105 ? -4.441 2.789 4.023 1 97.25 105 GLU A CA 1
ATOM 859 C C . GLU A 1 105 ? -3.402 1.695 3.799 1 97.25 105 GLU A C 1
ATOM 861 O O . GLU A 1 105 ? -3.705 0.657 3.207 1 97.25 105 GLU A O 1
ATOM 866 N N . CYS A 1 106 ? -2.215 1.907 4.258 1 97.06 106 CYS A N 1
ATOM 867 C CA . CYS A 1 106 ? -1.154 0.917 4.113 1 97.06 106 CYS A CA 1
ATOM 868 C C . CYS A 1 106 ? -1.462 -0.334 4.93 1 97.06 106 CYS A C 1
ATOM 870 O O . CYS A 1 106 ? -1.204 -1.452 4.48 1 97.06 106 CYS A O 1
ATOM 872 N N . ILE A 1 107 ? -2 -0.123 6.129 1 97.06 107 ILE A N 1
ATOM 873 C CA . ILE A 1 107 ? -2.365 -1.262 6.965 1 97.06 107 ILE A CA 1
ATOM 874 C C . ILE A 1 107 ? -3.447 -2.086 6.27 1 97.06 107 ILE A C 1
ATOM 876 O O . ILE A 1 107 ? -3.393 -3.316 6.266 1 97.06 107 ILE A O 1
ATOM 880 N N . ILE A 1 108 ? -4.391 -1.407 5.711 1 95.75 108 ILE A N 1
ATOM 881 C CA . ILE A 1 108 ? -5.484 -2.088 5.027 1 95.75 108 ILE A CA 1
ATOM 882 C C . ILE A 1 108 ? -4.934 -2.92 3.873 1 95.75 108 ILE A C 1
ATOM 884 O O . ILE A 1 108 ? -5.281 -4.094 3.725 1 95.75 108 ILE A O 1
ATOM 888 N N . LEU A 1 109 ? -4.074 -2.355 3.098 1 96.5 109 LEU A N 1
ATOM 889 C CA . LEU A 1 109 ? -3.473 -3.049 1.964 1 96.5 109 LEU A CA 1
ATOM 890 C C . LEU A 1 109 ? -2.67 -4.258 2.43 1 96.5 109 LEU A C 1
ATOM 892 O O . LEU A 1 109 ? -2.76 -5.336 1.838 1 96.5 109 LEU A O 1
ATOM 896 N N . GLU A 1 110 ? -1.887 -4.043 3.404 1 96.31 110 GLU A N 1
ATOM 897 C CA . GLU A 1 110 ? -1.068 -5.125 3.938 1 96.31 110 GLU A CA 1
ATOM 898 C C . GLU A 1 110 ? -1.937 -6.266 4.461 1 96.31 110 GLU A C 1
ATOM 900 O O . GLU A 1 110 ? -1.632 -7.441 4.234 1 96.31 110 GLU A O 1
ATOM 905 N N . SER A 1 111 ? -2.967 -5.914 5.176 1 94.62 111 SER A N 1
ATOM 906 C CA . SER A 1 111 ? -3.867 -6.922 5.723 1 94.62 111 SER A CA 1
ATOM 907 C C . SER A 1 111 ? -4.516 -7.746 4.613 1 94.62 111 SER A C 1
ATOM 909 O O . SER A 1 111 ? -4.602 -8.977 4.711 1 94.62 111 SER A O 1
ATOM 911 N N . LYS A 1 112 ? -4.957 -7.133 3.584 1 95.31 112 LYS A N 1
ATOM 912 C CA . LYS A 1 112 ? -5.562 -7.836 2.453 1 95.31 112 LYS A CA 1
ATOM 913 C C . LYS A 1 112 ? -4.543 -8.727 1.755 1 95.31 112 LYS A C 1
ATOM 915 O O . LYS A 1 112 ? -4.859 -9.859 1.372 1 95.31 112 LYS A O 1
ATOM 920 N N . SER A 1 113 ? -3.361 -8.195 1.566 1 96 113 SER A N 1
ATOM 921 C CA . SER A 1 113 ? -2.301 -8.969 0.928 1 96 113 SER A CA 1
ATOM 922 C C . SER A 1 113 ? -1.933 -10.188 1.76 1 96 113 SER A C 1
ATOM 924 O O . SER A 1 113 ? -1.701 -11.273 1.214 1 96 113 SER A O 1
ATOM 926 N N . MET A 1 114 ? -1.849 -10 3.068 1 94.38 114 MET A N 1
ATOM 927 C CA . MET A 1 114 ? -1.564 -11.117 3.961 1 94.38 114 MET A CA 1
ATOM 928 C C . MET A 1 114 ? -2.633 -12.203 3.838 1 94.38 114 MET A C 1
ATOM 930 O O . MET A 1 114 ? -2.318 -13.391 3.816 1 94.38 114 MET A O 1
ATOM 934 N N . ASN A 1 115 ? -3.844 -11.734 3.77 1 93.75 115 ASN A N 1
ATOM 935 C CA . ASN A 1 115 ? -4.949 -12.672 3.619 1 93.75 115 ASN A CA 1
ATOM 936 C C . ASN A 1 115 ? -4.844 -13.461 2.314 1 93.75 115 ASN A C 1
ATOM 938 O O . ASN A 1 115 ? -4.98 -14.68 2.311 1 93.75 115 ASN A O 1
ATOM 942 N N . ARG A 1 116 ? -4.605 -12.805 1.225 1 94.81 116 ARG A N 1
ATOM 943 C CA . ARG A 1 116 ? -4.445 -13.469 -0.068 1 94.81 116 ARG A CA 1
ATOM 944 C C . ARG A 1 116 ? -3.301 -14.477 -0.031 1 94.81 116 ARG A C 1
ATOM 946 O O . ARG A 1 116 ? -3.428 -15.586 -0.551 1 94.81 116 ARG A O 1
ATOM 953 N N . LEU A 1 117 ? -2.246 -14.062 0.539 1 95.25 117 LEU A N 1
ATOM 954 C CA . LEU A 1 117 ? -1.092 -14.945 0.643 1 95.25 117 LEU A CA 1
ATOM 955 C C . LEU A 1 117 ? -1.421 -16.172 1.49 1 95.25 117 LEU A C 1
ATOM 957 O O . LEU A 1 117 ? -1.05 -17.297 1.138 1 95.25 117 LEU A O 1
ATOM 961 N N . SER A 1 118 ? -2.111 -15.922 2.584 1 92.88 118 SER A N 1
ATOM 962 C CA . SER A 1 118 ? -2.514 -17.031 3.443 1 92.88 118 SER A CA 1
ATOM 963 C C . SER A 1 118 ? -3.355 -18.047 2.678 1 92.88 118 SER A C 1
ATOM 965 O O . SER A 1 118 ? -3.141 -19.25 2.797 1 92.88 118 SER A O 1
ATOM 967 N N . ILE A 1 119 ? -4.246 -17.547 1.89 1 92.69 119 ILE A N 1
ATOM 968 C CA . ILE A 1 119 ? -5.117 -18.406 1.098 1 92.69 119 ILE A CA 1
ATOM 969 C C . ILE A 1 119 ? -4.281 -19.203 0.088 1 92.69 119 ILE A C 1
ATOM 971 O O . ILE A 1 119 ? -4.445 -20.406 -0.052 1 92.69 119 ILE A O 1
ATOM 975 N N . ALA A 1 120 ? -3.389 -18.516 -0.55 1 93.12 120 ALA A N 1
ATOM 976 C CA . ALA A 1 120 ? -2.531 -19.141 -1.547 1 93.12 120 ALA A CA 1
ATOM 977 C C . ALA A 1 120 ? -1.631 -20.203 -0.905 1 93.12 120 ALA A C 1
ATOM 979 O O . ALA A 1 120 ? -1.47 -21.297 -1.441 1 93.12 120 ALA A O 1
ATOM 980 N N . LEU A 1 121 ? -1.075 -19.922 0.198 1 91.81 121 LEU A N 1
ATOM 981 C CA . LEU A 1 121 ? -0.199 -20.844 0.906 1 91.81 121 LEU A CA 1
ATOM 982 C C . LEU A 1 121 ? -0.975 -22.078 1.384 1 91.81 121 LEU A C 1
ATOM 984 O O . LEU A 1 121 ? -0.46 -23.188 1.347 1 91.81 121 LEU A O 1
ATOM 988 N N . ASN A 1 122 ? -2.148 -21.797 1.838 1 89 122 ASN A N 1
ATOM 989 C CA . ASN A 1 122 ? -2.994 -22.906 2.256 1 89 122 ASN A CA 1
ATOM 990 C C . ASN A 1 122 ? -3.285 -23.859 1.096 1 89 122 ASN A C 1
ATOM 992 O O . ASN A 1 122 ? -3.205 -25.078 1.25 1 89 122 ASN A O 1
ATOM 996 N N . ALA A 1 123 ? -3.629 -23.297 -0.016 1 88.38 123 ALA A N 1
ATOM 997 C CA . ALA A 1 123 ? -3.877 -24.094 -1.21 1 88.38 123 ALA A CA 1
ATOM 998 C C . ALA A 1 123 ? -2.639 -24.906 -1.594 1 88.38 123 ALA A C 1
ATOM 1000 O O . ALA A 1 123 ? -2.74 -26.078 -1.932 1 88.38 123 ALA A O 1
ATOM 1001 N N . PHE A 1 124 ? -1.528 -24.297 -1.48 1 89.31 124 PHE A N 1
ATOM 1002 C CA . PHE A 1 124 ? -0.264 -24.953 -1.799 1 89.31 124 PHE A CA 1
ATOM 1003 C C . PHE A 1 124 ? 0.033 -26.078 -0.809 1 89.31 124 PHE A C 1
ATOM 1005 O O . PHE A 1 124 ? 0.432 -27.172 -1.205 1 89.31 124 PHE A O 1
ATOM 1012 N N . ALA A 1 125 ? -0.159 -25.766 0.406 1 86.38 125 ALA A N 1
ATOM 1013 C CA . ALA A 1 125 ? 0.101 -26.75 1.459 1 86.38 125 ALA A CA 1
ATOM 1014 C C . ALA A 1 125 ? -0.789 -27.969 1.298 1 86.38 125 ALA A C 1
ATOM 1016 O O . ALA A 1 125 ? -0.337 -29.109 1.496 1 86.38 125 ALA A O 1
ATOM 1017 N N . ILE A 1 126 ? -1.981 -27.797 0.938 1 83.88 126 ILE A N 1
ATOM 1018 C CA . ILE A 1 126 ? -2.924 -28.891 0.735 1 83.88 126 ILE A CA 1
ATOM 1019 C C . ILE A 1 126 ? -2.51 -29.703 -0.489 1 83.88 126 ILE A C 1
ATOM 1021 O O . ILE A 1 126 ? -2.492 -30.938 -0.445 1 83.88 126 ILE A O 1
ATOM 1025 N N . SER A 1 127 ? -2.203 -28.984 -1.54 1 82.62 127 SER A N 1
ATOM 1026 C CA . SER A 1 127 ? -1.831 -29.641 -2.789 1 82.62 127 SER A CA 1
ATOM 1027 C C . SER A 1 127 ? -0.589 -30.516 -2.607 1 82.62 127 SER A C 1
ATOM 1029 O O . SER A 1 127 ? -0.497 -31.594 -3.178 1 82.62 127 SER A O 1
ATOM 1031 N N . ASP A 1 128 ? 0.329 -30.172 -1.786 1 79.88 128 ASP A N 1
ATOM 1032 C CA . ASP A 1 128 ? 1.603 -30.859 -1.631 1 79.88 128 ASP A CA 1
ATOM 1033 C C . ASP A 1 128 ? 1.591 -31.766 -0.394 1 79.88 128 ASP A C 1
ATOM 1035 O O . ASP A 1 128 ? 2.623 -32.312 -0.018 1 79.88 128 ASP A O 1
ATOM 1039 N N . ASN A 1 129 ? 0.409 -31.828 0.225 1 78.88 129 ASN A N 1
ATOM 1040 C CA . ASN A 1 129 ? 0.263 -32.656 1.425 1 78.88 129 ASN A CA 1
ATOM 1041 C C . ASN A 1 129 ? 1.312 -32.312 2.475 1 78.88 129 ASN A C 1
ATOM 1043 O O . ASN A 1 129 ? 1.921 -33.188 3.072 1 78.88 129 ASN A O 1
ATOM 1047 N N . LEU A 1 130 ? 1.606 -31.047 2.484 1 74.31 130 LEU A N 1
ATOM 1048 C CA . LEU A 1 130 ? 2.656 -30.578 3.379 1 74.31 130 LEU A CA 1
ATOM 1049 C C . LEU A 1 130 ? 2.133 -30.438 4.805 1 74.31 130 LEU A C 1
ATOM 1051 O O . LEU A 1 130 ? 2.914 -30.375 5.754 1 74.31 130 LEU A O 1
ATOM 1055 N N . ILE A 1 131 ? 0.886 -30.156 4.938 1 66.69 131 ILE A N 1
ATOM 1056 C CA . ILE A 1 131 ? 0.381 -29.844 6.273 1 66.69 131 ILE A CA 1
ATOM 1057 C C . ILE A 1 131 ? -0.599 -30.922 6.715 1 66.69 131 ILE A C 1
ATOM 1059 O O . ILE A 1 131 ? -1.421 -31.391 5.918 1 66.69 131 ILE A O 1
ATOM 1063 N N . THR A 1 132 ? -0.25 -31.438 7.812 1 61.44 132 THR A N 1
ATOM 1064 C CA . THR A 1 132 ? -1.125 -32.406 8.461 1 61.44 132 THR A CA 1
ATOM 1065 C C . THR A 1 132 ? -2.098 -31.703 9.406 1 61.44 132 THR A C 1
ATOM 1067 O O . THR A 1 132 ? -1.812 -30.609 9.906 1 61.44 132 THR A O 1
ATOM 1070 N N . GLY A 1 133 ? -3.246 -32.312 9.625 1 58.69 133 GLY A N 1
ATOM 1071 C CA . GLY A 1 133 ? -4.383 -32.094 10.508 1 58.69 133 GLY A CA 1
ATOM 1072 C C . GLY A 1 133 ? -4.453 -30.672 11.062 1 58.69 133 GLY A C 1
ATOM 1073 O O . GLY A 1 133 ? -5.238 -29.859 10.594 1 58.69 133 GLY A O 1
ATOM 1074 N N . ASP A 1 134 ? -3.666 -30.344 12.156 1 58.94 134 ASP A N 1
ATOM 1075 C CA . ASP A 1 134 ? -3.816 -29.188 13.023 1 58.94 134 ASP A CA 1
ATOM 1076 C C . ASP A 1 134 ? -3.367 -27.906 12.305 1 58.94 134 ASP A C 1
ATOM 1078 O O . ASP A 1 134 ? -3.965 -26.844 12.484 1 58.94 134 ASP A O 1
ATOM 1082 N N . ALA A 1 135 ? -2.355 -27.953 11.383 1 61.62 135 ALA A N 1
ATOM 1083 C CA . ALA A 1 135 ? -1.833 -26.766 10.703 1 61.62 135 ALA A CA 1
ATOM 1084 C C . ALA A 1 135 ? -2.855 -26.203 9.719 1 61.62 135 ALA A C 1
ATOM 1086 O O . ALA A 1 135 ? -2.93 -24.984 9.531 1 61.62 135 ALA A O 1
ATOM 1087 N N . THR A 1 136 ? -3.682 -27.109 9.266 1 64.44 136 THR A N 1
ATOM 1088 C CA . THR A 1 136 ? -4.707 -26.688 8.32 1 64.44 136 THR A CA 1
ATOM 1089 C C . THR A 1 136 ? -5.742 -25.797 9.008 1 64.44 136 THR A C 1
ATOM 1091 O O . THR A 1 136 ? -6.203 -24.812 8.43 1 64.44 136 THR A O 1
ATOM 1094 N N . GLN A 1 137 ? -5.938 -26.078 10.242 1 65.75 137 GLN A N 1
ATOM 1095 C CA . GLN A 1 137 ? -6.949 -25.312 10.961 1 65.75 137 GLN A CA 1
ATOM 1096 C C . GLN A 1 137 ? -6.492 -23.875 11.188 1 65.75 137 GLN A C 1
ATOM 1098 O O . GLN A 1 137 ? -7.277 -22.938 11.031 1 65.75 137 GLN A O 1
ATOM 1103 N N . HIS A 1 138 ? -5.238 -23.734 11.469 1 65.94 138 HIS A N 1
ATOM 1104 C CA . HIS A 1 138 ? -4.73 -22.391 11.758 1 65.94 138 HIS A CA 1
ATOM 1105 C C . HIS A 1 138 ? -4.695 -21.547 10.492 1 65.94 138 HIS A C 1
ATOM 1107 O O . HIS A 1 138 ? -4.98 -20.344 10.539 1 65.94 138 HIS A O 1
ATOM 1113 N N . PHE A 1 139 ? -4.441 -22.219 9.414 1 71.81 139 PHE A N 1
ATOM 1114 C CA . PHE A 1 139 ? -4.477 -21.453 8.164 1 71.81 139 PHE A CA 1
ATOM 1115 C C . PHE A 1 139 ? -5.898 -21.016 7.84 1 71.81 139 PHE A C 1
ATOM 1117 O O . PHE A 1 139 ? -6.105 -19.922 7.305 1 71.81 139 PHE A O 1
ATOM 1124 N N . ASN A 1 140 ? -6.762 -21.797 8.336 1 72.06 140 ASN A N 1
ATOM 1125 C CA . ASN A 1 140 ? -8.156 -21.484 8.031 1 72.06 140 ASN A CA 1
ATOM 1126 C C . ASN A 1 140 ? -8.578 -20.156 8.648 1 72.06 140 ASN A C 1
ATOM 1128 O O . ASN A 1 140 ? -9.305 -19.375 8.023 1 72.06 140 ASN A O 1
ATOM 1132 N N . THR A 1 141 ? -8.078 -19.922 9.852 1 73.75 141 THR A N 1
ATOM 1133 C CA . THR A 1 141 ? -8.453 -18.656 10.492 1 73.75 141 THR A CA 1
ATOM 1134 C C . THR A 1 141 ? -7.852 -17.469 9.75 1 73.75 141 THR A C 1
ATOM 1136 O O . THR A 1 141 ? -8.492 -16.422 9.625 1 73.75 141 THR A O 1
ATOM 1139 N N . LEU A 1 142 ? -6.684 -17.688 9.219 1 75.44 142 LEU A N 1
ATOM 1140 C CA . LEU A 1 142 ? -6 -16.609 8.508 1 75.44 142 LEU A CA 1
ATOM 1141 C C . LEU A 1 142 ? -6.578 -16.438 7.109 1 75.44 142 LEU A C 1
ATOM 1143 O O . LEU A 1 142 ? -6.355 -15.398 6.473 1 75.44 142 LEU A O 1
ATOM 1147 N N . CYS A 1 143 ? -7.414 -17.422 6.742 1 81.75 143 CYS A N 1
ATOM 1148 C CA . CYS A 1 143 ? -7.996 -17.359 5.406 1 81.75 143 CYS A CA 1
ATOM 1149 C C . CYS A 1 143 ? -9.328 -16.609 5.418 1 81.75 143 CYS A C 1
ATOM 1151 O O . CYS A 1 143 ? -9.867 -16.281 4.359 1 81.75 143 CYS A O 1
ATOM 1153 N N . GLU A 1 144 ? -9.734 -16.266 6.625 1 85.31 144 GLU A N 1
ATOM 1154 C CA . GLU A 1 144 ? -10.93 -15.438 6.73 1 85.31 144 GLU A CA 1
ATOM 1155 C C . GLU A 1 144 ? -10.617 -13.977 6.418 1 85.31 144 GLU A C 1
ATOM 1157 O O . GLU A 1 144 ? -9.523 -13.492 6.699 1 85.31 144 GLU A O 1
ATOM 1162 N N . SER A 1 145 ? -11.617 -13.375 5.812 1 89 145 SER A N 1
ATOM 1163 C CA . SER A 1 145 ? -11.43 -11.969 5.477 1 89 145 SER A CA 1
ATOM 1164 C C . SER A 1 145 ? -11.078 -11.141 6.711 1 89 145 SER A C 1
ATOM 1166 O O . SER A 1 145 ? -11.68 -11.32 7.773 1 89 145 SER A O 1
ATOM 1168 N N . PRO A 1 146 ? -10.07 -10.336 6.586 1 90.19 146 PRO A N 1
ATOM 1169 C CA . PRO A 1 146 ? -9.68 -9.539 7.75 1 90.19 146 PRO A CA 1
ATOM 1170 C C . PRO A 1 146 ? -10.75 -8.539 8.172 1 90.19 146 PRO A C 1
ATOM 1172 O O . PRO A 1 146 ? -11.453 -7.984 7.324 1 90.19 146 PRO A O 1
ATOM 1175 N N . ASN A 1 147 ? -10.859 -8.359 9.461 1 92.62 147 ASN A N 1
ATOM 1176 C CA . ASN A 1 147 ? -11.742 -7.328 9.984 1 92.62 147 ASN A CA 1
ATOM 1177 C C . ASN A 1 147 ? -11.117 -5.941 9.867 1 92.62 147 ASN A C 1
ATOM 1179 O O . ASN A 1 147 ? -10.188 -5.609 10.602 1 92.62 147 ASN A O 1
ATOM 1183 N N . LEU A 1 148 ? -11.734 -5.125 8.992 1 95.69 148 LEU A N 1
ATOM 1184 C CA . LEU A 1 148 ? -11.156 -3.812 8.719 1 95.69 148 LEU A CA 1
ATOM 1185 C C . LEU A 1 148 ? -12.086 -2.701 9.188 1 95.69 148 LEU A C 1
ATOM 1187 O O . LEU A 1 148 ? -11.891 -1.532 8.852 1 95.69 148 LEU A O 1
ATOM 1191 N N . ALA A 1 149 ? -13.055 -3.01 9.984 1 95.94 149 ALA A N 1
ATOM 1192 C CA . ALA A 1 149 ? -14.109 -2.072 10.359 1 95.94 149 ALA A CA 1
ATOM 1193 C C . ALA A 1 149 ? -13.539 -0.873 11.109 1 95.94 149 ALA A C 1
ATOM 1195 O O . ALA A 1 149 ? -13.898 0.272 10.828 1 95.94 149 ALA A O 1
ATOM 1196 N N . THR A 1 150 ? -12.688 -1.135 12.055 1 97.06 150 THR A N 1
ATOM 1197 C CA . THR A 1 150 ? -12.102 -0.063 12.852 1 97.06 150 THR A CA 1
ATOM 1198 C C . THR A 1 150 ? -11.281 0.875 11.969 1 97.06 150 THR A C 1
ATOM 1200 O O . THR A 1 150 ? -11.359 2.098 12.109 1 97.06 150 THR A O 1
ATOM 1203 N N . LEU A 1 151 ? -10.531 0.3 11.102 1 97.12 151 LEU A N 1
ATOM 1204 C CA . LEU A 1 151 ? -9.695 1.101 10.211 1 97.12 151 LEU A CA 1
ATOM 1205 C C . LEU A 1 151 ? -10.555 1.933 9.266 1 97.12 151 LEU A C 1
ATOM 1207 O O . LEU A 1 151 ? -10.234 3.09 8.984 1 97.12 151 LEU A O 1
ATOM 1211 N N . GLU A 1 152 ? -11.625 1.385 8.836 1 96.62 152 GLU A N 1
ATOM 1212 C CA . GLU A 1 152 ? -12.547 2.115 7.973 1 96.62 152 GLU A CA 1
ATOM 1213 C C . GLU A 1 152 ? -13.211 3.266 8.727 1 96.62 152 GLU A C 1
ATOM 1215 O O . GLU A 1 152 ? -13.453 4.332 8.156 1 96.62 152 GLU A O 1
ATOM 1220 N N . GLU A 1 153 ? -13.461 3.051 9.93 1 97.31 153 GLU A N 1
ATOM 1221 C CA . GLU A 1 153 ? -14.008 4.117 10.766 1 97.31 153 GLU A CA 1
ATOM 1222 C C . GLU A 1 153 ? -13.016 5.27 10.906 1 97.31 153 GLU A C 1
ATOM 1224 O O . GLU A 1 153 ? -13.383 6.434 10.758 1 97.31 153 GLU A O 1
ATOM 1229 N N . VAL A 1 154 ? -11.789 4.941 11.172 1 97.56 154 VAL A N 1
ATOM 1230 C CA . VAL A 1 154 ? -10.742 5.949 11.281 1 97.56 154 VAL A CA 1
ATOM 1231 C C . VAL A 1 154 ? -10.633 6.73 9.977 1 97.56 154 VAL A C 1
ATOM 1233 O O . VAL A 1 154 ? -10.586 7.961 9.984 1 97.56 154 VAL A O 1
ATOM 1236 N N . ARG A 1 155 ? -10.586 6.023 8.93 1 96.25 155 ARG A N 1
ATOM 1237 C CA . ARG A 1 155 ? -10.484 6.645 7.617 1 96.25 155 ARG A CA 1
ATOM 1238 C C . ARG A 1 155 ? -11.641 7.609 7.375 1 96.25 155 ARG A C 1
ATOM 1240 O O . ARG A 1 155 ? -11.43 8.734 6.91 1 96.25 155 ARG A O 1
ATOM 1247 N N . THR A 1 156 ? -12.812 7.199 7.727 1 96.12 156 THR A N 1
ATOM 1248 C CA . THR A 1 156 ? -14 8.016 7.512 1 96.12 156 THR A CA 1
ATOM 1249 C C . THR A 1 156 ? -13.945 9.281 8.359 1 96.12 156 THR A C 1
ATOM 1251 O O . THR A 1 156 ? -14.195 10.383 7.859 1 96.12 156 THR A O 1
ATOM 1254 N N . LYS A 1 157 ? -13.602 9.172 9.602 1 96 157 LYS A N 1
ATOM 1255 C CA . LYS A 1 157 ? -13.477 10.32 10.492 1 96 157 LYS A CA 1
ATOM 1256 C C . LYS A 1 157 ? -12.469 11.328 9.953 1 96 157 LYS A C 1
ATOM 1258 O O . LYS A 1 157 ? -12.719 12.531 9.961 1 96 157 LYS A O 1
ATOM 1263 N N . LEU A 1 158 ? -11.414 10.781 9.484 1 97.12 158 LEU A N 1
ATOM 1264 C CA . LEU A 1 158 ? -10.344 11.641 8.984 1 97.12 158 LEU A CA 1
ATOM 1265 C C . LEU A 1 158 ? -10.742 12.312 7.68 1 97.12 158 LEU A C 1
ATOM 1267 O O . LEU A 1 158 ? -10.453 13.492 7.469 1 97.12 158 LEU A O 1
ATOM 1271 N N . PHE A 1 159 ? -11.461 11.594 6.832 1 94.56 159 PHE A N 1
ATOM 1272 C CA . PHE A 1 159 ? -11.906 12.164 5.566 1 94.56 159 PHE A CA 1
ATOM 1273 C C . PHE A 1 159 ? -12.891 13.305 5.805 1 94.56 159 PHE A C 1
ATOM 1275 O O . PHE A 1 159 ? -12.797 14.352 5.168 1 94.56 159 PHE A O 1
ATOM 1282 N N . VAL A 1 160 ? -13.75 13.109 6.691 1 94.56 160 VAL A N 1
ATOM 1283 C CA . VAL A 1 160 ? -14.719 14.148 7.023 1 94.56 160 VAL A CA 1
ATOM 1284 C C . VAL A 1 160 ? -13.992 15.367 7.594 1 94.56 160 VAL A C 1
ATOM 1286 O O . VAL A 1 160 ? -14.266 16.5 7.203 1 94.56 160 VAL A O 1
ATOM 1289 N N . CYS A 1 161 ? -13.062 15.141 8.469 1 93.56 161 CYS A N 1
ATOM 1290 C CA . CYS A 1 161 ? -12.305 16.203 9.133 1 93.56 161 CYS A CA 1
ATOM 1291 C C . CYS A 1 161 ? -11.484 16.984 8.117 1 93.56 161 CYS A C 1
ATOM 1293 O O . CYS A 1 161 ? -11.539 18.219 8.094 1 93.56 161 CYS A O 1
ATOM 1295 N N . LEU A 1 162 ? -10.82 16.297 7.215 1 92.81 162 LEU A N 1
ATOM 1296 C CA . LEU A 1 162 ? -9.883 16.922 6.289 1 92.81 162 LEU A CA 1
ATOM 1297 C C . LEU A 1 162 ? -10.625 17.625 5.156 1 92.81 162 LEU A C 1
ATOM 1299 O O . LEU A 1 162 ? -10.094 18.547 4.543 1 92.81 162 LEU A O 1
ATOM 1303 N N . ASN A 1 163 ? -11.836 17.266 4.934 1 90.69 163 ASN A N 1
ATOM 1304 C CA . ASN A 1 163 ? -12.602 17.891 3.867 1 90.69 163 ASN A CA 1
ATOM 1305 C C . ASN A 1 163 ? -13.453 19.047 4.398 1 90.69 163 ASN A C 1
ATOM 1307 O O . ASN A 1 163 ? -14.109 19.75 3.627 1 90.69 163 ASN A O 1
ATOM 1311 N N . SER A 1 164 ? -13.453 19.312 5.684 1 88 164 SER A N 1
ATOM 1312 C CA . SER A 1 164 ? -14.195 20.422 6.285 1 88 164 SER A CA 1
ATOM 1313 C C . SER A 1 164 ? -13.32 21.656 6.441 1 88 164 SER A C 1
ATOM 1315 O O . SER A 1 164 ? -13.453 22.391 7.422 1 88 164 SER A O 1
ATOM 1317 N N . ASN A 1 165 ? -12.406 21.875 5.512 1 87.62 165 ASN A N 1
ATOM 1318 C CA . ASN A 1 165 ? -11.438 22.969 5.664 1 87.62 165 ASN A CA 1
ATOM 1319 C C . ASN A 1 165 ? -11.781 24.156 4.773 1 87.62 165 ASN A C 1
ATOM 1321 O O . ASN A 1 165 ? -10.984 25.078 4.625 1 87.62 165 ASN A O 1
ATOM 1325 N N . GLU A 1 166 ? -12.938 24.188 4.195 1 88.81 166 GLU A N 1
ATOM 1326 C CA . GLU A 1 166 ? -13.281 25.234 3.234 1 88.81 166 GLU A CA 1
ATOM 1327 C C . GLU A 1 166 ? -13.297 26.609 3.896 1 88.81 166 GLU A C 1
ATOM 1329 O O . GLU A 1 166 ? -12.75 27.562 3.352 1 88.81 166 GLU A O 1
ATOM 1334 N N . ASN A 1 167 ? -13.938 26.703 5.031 1 91.25 167 ASN A N 1
ATOM 1335 C CA . ASN A 1 167 ? -14.047 27.984 5.727 1 91.25 167 ASN A CA 1
ATOM 1336 C C . ASN A 1 167 ? -12.672 28.516 6.121 1 91.25 167 ASN A C 1
ATOM 1338 O O . ASN A 1 167 ? -12.344 29.672 5.812 1 91.25 167 ASN A O 1
ATOM 1342 N N . ILE A 1 168 ? -11.891 27.656 6.773 1 94.06 168 ILE A N 1
ATOM 1343 C CA . ILE A 1 168 ? -10.578 28.094 7.238 1 94.06 168 ILE A CA 1
ATOM 1344 C C . ILE A 1 168 ? -9.688 28.422 6.043 1 94.06 168 ILE A C 1
ATOM 1346 O O . ILE A 1 168 ? -8.898 29.359 6.09 1 94.06 168 ILE A O 1
ATOM 1350 N N . ASN A 1 169 ? -9.836 27.703 5.02 1 93.38 169 ASN A N 1
ATOM 1351 C CA . ASN A 1 169 ? -9.07 27.969 3.811 1 93.38 169 ASN A CA 1
ATOM 1352 C C . ASN A 1 169 ? -9.445 29.328 3.199 1 93.38 169 ASN A C 1
ATOM 1354 O O . ASN A 1 169 ? -8.57 30.078 2.758 1 93.38 169 ASN A O 1
ATOM 1358 N N . SER A 1 170 ? -10.656 29.578 3.193 1 95.12 170 SER A N 1
ATOM 1359 C CA . SER A 1 170 ? -11.117 30.859 2.674 1 95.12 170 SER A CA 1
ATOM 1360 C C . SER A 1 170 ? -10.602 32.031 3.52 1 95.12 170 SER A C 1
ATOM 1362 O O . SER A 1 170 ? -10.117 33.031 2.984 1 95.12 170 SER A O 1
ATOM 1364 N N . LEU A 1 171 ? -10.742 31.859 4.801 1 95.69 171 LEU A N 1
ATOM 1365 C CA . LEU A 1 171 ? -10.258 32.875 5.715 1 95.69 171 LEU A CA 1
ATOM 1366 C C . LEU A 1 171 ? -8.758 33.094 5.543 1 95.69 171 LEU A C 1
ATOM 1368 O O . LEU A 1 171 ? -8.289 34.25 5.527 1 95.69 171 LEU A O 1
ATOM 1372 N N . ARG A 1 172 ? -8.039 32.062 5.379 1 96 172 ARG A N 1
ATOM 1373 C CA . ARG A 1 172 ? -6.59 32.156 5.207 1 96 172 ARG A CA 1
ATOM 1374 C C . ARG A 1 172 ? -6.234 32.812 3.891 1 96 172 ARG A C 1
ATOM 1376 O O . ARG A 1 172 ? -5.324 33.656 3.84 1 96 172 ARG A O 1
ATOM 1383 N N . TYR A 1 173 ? -6.969 32.469 2.887 1 95.88 173 TYR A N 1
ATOM 1384 C CA . TYR A 1 173 ? -6.746 33.094 1.582 1 95.88 173 TYR A CA 1
ATOM 1385 C C . TYR A 1 173 ? -6.992 34.594 1.639 1 95.88 173 TYR A C 1
ATOM 1387 O O . TYR A 1 173 ? -6.172 35.375 1.161 1 95.88 173 TYR A O 1
ATOM 1395 N N . GLU A 1 174 ? -8.086 34.938 2.234 1 96.19 174 GLU A N 1
ATOM 1396 C CA . GLU A 1 174 ? -8.414 36.375 2.373 1 96.19 174 GLU A CA 1
ATOM 1397 C C . GLU A 1 174 ? -7.348 37.094 3.184 1 96.19 174 GLU A C 1
ATOM 1399 O O . GLU A 1 174 ? -6.934 38.219 2.816 1 96.19 174 GLU A O 1
ATOM 1404 N N . CYS A 1 175 ? -6.965 36.5 4.227 1 96.75 175 CYS A N 1
ATOM 1405 C CA . CYS A 1 175 ? -5.945 37.125 5.078 1 96.75 175 CYS A CA 1
ATOM 1406 C C . CYS A 1 175 ? -4.648 37.312 4.309 1 96.75 175 CYS A C 1
ATOM 1408 O O . CYS A 1 175 ? -4.02 38.375 4.418 1 96.75 175 CYS A O 1
ATOM 1410 N N . GLU A 1 176 ? -4.277 36.344 3.482 1 95.94 176 GLU A N 1
ATOM 1411 C CA . GLU A 1 176 ? -3.055 36.438 2.689 1 95.94 176 GLU A CA 1
ATOM 1412 C C . GLU A 1 176 ? -3.172 37.562 1.644 1 95.94 176 GLU A C 1
ATOM 1414 O O . GLU A 1 176 ? -2.207 38.281 1.384 1 95.94 176 GLU A O 1
ATOM 1419 N N . GLU A 1 177 ? -4.305 37.656 1.09 1 97.06 177 GLU A N 1
ATOM 1420 C CA . GLU A 1 177 ? -4.547 38.719 0.106 1 97.06 177 GLU A CA 1
ATOM 1421 C C . GLU A 1 177 ? -4.441 40.094 0.74 1 97.06 177 GLU A C 1
ATOM 1423 O O . GLU A 1 177 ? -3.785 41 0.197 1 97.06 177 GLU A O 1
ATOM 1428 N N . LYS A 1 178 ? -5.133 40.25 1.843 1 97.19 178 LYS A N 1
ATOM 1429 C CA . LYS A 1 178 ? -5.102 41.531 2.529 1 97.19 178 LYS A CA 1
ATOM 1430 C C . LYS A 1 178 ? -3.703 41.844 3.059 1 97.19 178 LYS A C 1
ATOM 1432 O O . LYS A 1 178 ? -3.293 43 3.105 1 97.19 178 LYS A O 1
ATOM 1437 N N . LYS A 1 179 ? -2.977 40.844 3.449 1 95.69 179 LYS A N 1
ATOM 1438 C CA . LYS A 1 179 ? -1.589 41 3.869 1 95.69 179 LYS A CA 1
ATOM 1439 C C . LYS A 1 179 ? -0.733 41.562 2.729 1 95.69 179 LYS A C 1
ATOM 1441 O O . LYS A 1 179 ? 0.081 42.469 2.932 1 95.69 179 LYS A O 1
ATOM 1446 N N . ARG A 1 180 ? -0.924 41 1.603 1 95.88 180 ARG A N 1
ATOM 1447 C CA . ARG A 1 180 ? -0.197 41.5 0.431 1 95.88 180 ARG A CA 1
ATOM 1448 C C . ARG A 1 180 ? -0.514 42.969 0.149 1 95.88 180 ARG A C 1
ATOM 1450 O O . ARG A 1 180 ? 0.385 43.75 -0.144 1 95.88 180 ARG A O 1
ATOM 1457 N N . ASP A 1 181 ? -1.766 43.312 0.255 1 95.88 181 ASP A N 1
ATOM 1458 C CA . ASP A 1 181 ? -2.184 44.688 0.067 1 95.88 181 ASP A CA 1
ATOM 1459 C C . ASP A 1 181 ? -1.515 45.594 1.087 1 95.88 181 ASP A C 1
ATOM 1461 O O . ASP A 1 181 ? -1.053 46.688 0.74 1 95.88 181 ASP A O 1
ATOM 1465 N N . PHE A 1 182 ? -1.465 45.156 2.291 1 96.19 182 PHE A N 1
ATOM 1466 C CA . PHE A 1 182 ? -0.861 45.938 3.369 1 96.19 182 PHE A CA 1
ATOM 1467 C C . PHE A 1 182 ? 0.616 46.188 3.094 1 96.19 182 PHE A C 1
ATOM 1469 O O . PHE A 1 182 ? 1.09 47.344 3.217 1 96.19 182 PHE A O 1
ATOM 1476 N N . HIS A 1 183 ? 1.318 45.156 2.664 1 94.5 183 HIS A N 1
ATOM 1477 C CA . HIS A 1 183 ? 2.748 45.312 2.41 1 94.5 183 HIS A CA 1
ATOM 1478 C C . HIS A 1 183 ? 3.008 46.25 1.234 1 94.5 183 HIS A C 1
ATOM 1480 O O . HIS A 1 183 ? 3.947 47.031 1.269 1 94.5 183 HIS A O 1
ATOM 1486 N N . LEU A 1 184 ? 2.135 46.094 0.289 1 95 184 LEU A N 1
ATOM 1487 C CA . LEU A 1 184 ? 2.254 47 -0.853 1 95 184 LEU A CA 1
ATOM 1488 C C . LEU A 1 184 ? 1.99 48.438 -0.437 1 95 184 LEU A C 1
ATOM 1490 O O . LEU A 1 184 ? 2.734 49.344 -0.819 1 95 184 LEU A O 1
ATOM 1494 N N . ALA A 1 185 ? 0.936 48.688 0.362 1 94.19 185 ALA A N 1
ATOM 1495 C CA . ALA A 1 185 ? 0.592 50.031 0.846 1 94.19 185 ALA A CA 1
ATOM 1496 C C . ALA A 1 185 ? 1.706 50.594 1.718 1 94.19 185 ALA A C 1
ATOM 1498 O O . ALA A 1 185 ? 2.041 51.781 1.61 1 94.19 185 ALA A O 1
ATOM 1499 N N . LEU A 1 186 ? 2.238 49.719 2.574 1 92.62 186 LEU A N 1
ATOM 1500 C CA . LEU A 1 186 ? 3.32 50.156 3.461 1 92.62 186 LEU A CA 1
ATOM 1501 C C . LEU A 1 186 ? 4.547 50.562 2.66 1 92.62 186 LEU A C 1
ATOM 1503 O O . LEU A 1 186 ? 5.121 51.625 2.91 1 92.62 186 LEU A O 1
ATOM 1507 N N . LYS A 1 187 ? 4.902 49.75 1.72 1 90.81 187 LYS A N 1
ATOM 1508 C CA . LYS A 1 187 ? 6.047 50.062 0.869 1 90.81 187 LYS A CA 1
ATOM 1509 C C . LYS A 1 187 ? 5.828 51.375 0.109 1 90.81 187 LYS A C 1
ATOM 1511 O O . LYS A 1 187 ? 6.711 52.25 0.084 1 90.81 187 LYS A O 1
ATOM 1516 N N . ASN A 1 188 ? 4.668 51.594 -0.487 1 88.5 188 ASN A N 1
ATOM 1517 C CA . ASN A 1 188 ? 4.34 52.781 -1.244 1 88.5 188 ASN A CA 1
ATOM 1518 C C . ASN A 1 188 ? 4.355 54.031 -0.356 1 88.5 188 ASN A C 1
ATOM 1520 O O . ASN A 1 188 ? 4.879 55.094 -0.749 1 88.5 188 ASN A O 1
ATOM 1524 N N . PHE A 1 189 ? 3.787 53.875 0.837 1 90.69 189 PHE A N 1
ATOM 1525 C CA . PHE A 1 189 ? 3.721 55 1.76 1 90.69 189 PHE A CA 1
ATOM 1526 C C . PHE A 1 189 ? 5.117 55.438 2.186 1 90.69 189 PHE A C 1
ATOM 1528 O O . PHE A 1 189 ? 5.418 56.625 2.219 1 90.69 189 PHE A O 1
ATOM 1535 N N . LYS A 1 190 ? 5.965 54.469 2.371 1 87.44 190 LYS A N 1
ATOM 1536 C CA . LYS A 1 190 ? 7.344 54.781 2.752 1 87.44 190 LYS A CA 1
ATOM 1537 C C . LYS A 1 190 ? 8.086 55.469 1.623 1 87.44 190 LYS A C 1
ATOM 1539 O O . LYS A 1 190 ? 8.805 56.469 1.861 1 87.44 190 LYS A O 1
ATOM 1544 N N . ILE A 1 191 ? 7.891 55.062 0.444 1 86.5 191 ILE A N 1
ATOM 1545 C CA . ILE A 1 191 ? 8.539 55.656 -0.72 1 86.5 191 ILE A CA 1
ATOM 1546 C C . ILE A 1 191 ? 8.055 57.094 -0.899 1 86.5 191 ILE A C 1
ATOM 1548 O O . ILE A 1 191 ? 8.859 58 -1.153 1 86.5 191 ILE A O 1
ATOM 1552 N N . ILE A 1 192 ? 6.781 57.281 -0.7 1 85.81 192 ILE A N 1
ATOM 1553 C CA . ILE A 1 192 ? 6.188 58.625 -0.895 1 85.81 192 ILE A CA 1
ATOM 1554 C C . ILE A 1 192 ? 6.715 59.562 0.166 1 85.81 192 ILE A C 1
ATOM 1556 O O . ILE A 1 192 ? 7.035 60.719 -0.138 1 85.81 192 ILE A O 1
ATOM 1560 N N . LEU A 1 193 ? 6.863 59.125 1.372 1 84.69 193 LEU A N 1
ATOM 1561 C CA . LEU A 1 193 ? 7.348 60 2.451 1 84.69 193 LEU A CA 1
ATOM 1562 C C . LEU A 1 193 ? 8.82 60.344 2.246 1 84.69 193 LEU A C 1
ATOM 1564 O O . LEU A 1 193 ? 9.281 61.406 2.699 1 84.69 193 LEU A O 1
ATOM 1568 N N . GLU A 1 194 ? 9.555 59.531 1.582 1 80.75 194 GLU A N 1
ATOM 1569 C CA . GLU A 1 194 ? 10.984 59.75 1.382 1 80.75 194 GLU A CA 1
ATOM 1570 C C . GLU A 1 194 ? 11.234 60.656 0.169 1 80.75 194 GLU A C 1
ATOM 1572 O O . GLU A 1 194 ? 12.164 61.438 0.167 1 80.75 194 GLU A O 1
ATOM 1577 N N . VAL A 1 195 ? 10.445 60.5 -0.8 1 73.69 195 VAL A N 1
ATOM 1578 C CA . VAL A 1 195 ? 10.836 61.094 -2.074 1 73.69 195 VAL A CA 1
ATOM 1579 C C . VAL A 1 195 ? 9.969 62.312 -2.352 1 73.69 195 VAL A C 1
ATOM 1581 O O . VAL A 1 195 ? 10.438 63.281 -2.965 1 73.69 195 VAL A O 1
ATOM 1584 N N . MET A 1 196 ? 8.727 62.25 -2.027 1 65.38 196 MET A N 1
ATOM 1585 C CA . MET A 1 196 ? 7.805 63.188 -2.682 1 65.38 196 MET A CA 1
ATOM 1586 C C . MET A 1 196 ? 7.488 64.375 -1.773 1 65.38 196 MET A C 1
ATOM 1588 O O . MET A 1 196 ? 7.418 64.25 -0.552 1 65.38 196 MET A O 1
ATOM 1592 N N . ASN A 1 197 ? 7.68 65.438 -2.316 1 69.31 197 ASN A N 1
ATOM 1593 C CA . ASN A 1 197 ? 7.098 66.625 -1.701 1 69.31 197 ASN A CA 1
ATOM 1594 C C . ASN A 1 197 ? 5.578 66.625 -1.846 1 69.31 197 ASN A C 1
ATOM 1596 O O . ASN A 1 197 ? 5.059 66.938 -2.914 1 69.31 197 ASN A O 1
ATOM 1600 N N . ILE A 1 198 ? 4.898 66.062 -0.978 1 73.25 198 ILE A N 1
ATOM 1601 C CA . ILE A 1 198 ? 3.447 65.938 -1.064 1 73.25 198 ILE A CA 1
ATOM 1602 C C . ILE A 1 198 ? 2.787 67 -0.194 1 73.25 198 ILE A C 1
ATOM 1604 O O . ILE A 1 198 ? 3.293 67.312 0.879 1 73.25 198 ILE A O 1
ATOM 1608 N N . ASN A 1 199 ? 1.853 67.688 -0.815 1 78.81 199 ASN A N 1
ATOM 1609 C CA . ASN A 1 199 ? 1.099 68.688 -0.033 1 78.81 199 ASN A CA 1
ATOM 1610 C C . ASN A 1 199 ? 0.3 68 1.08 1 78.81 199 ASN A C 1
ATOM 1612 O O . ASN A 1 199 ? 0.104 66.75 1.062 1 78.81 199 ASN A O 1
ATOM 1616 N N . ASN A 1 200 ? -0.113 68.75 2.01 1 78.38 200 ASN A N 1
ATOM 1617 C CA . ASN A 1 200 ? -0.762 68.25 3.225 1 78.38 200 ASN A CA 1
ATOM 1618 C C . ASN A 1 200 ? -2.066 67.562 2.912 1 78.38 200 ASN A C 1
ATOM 1620 O O . ASN A 1 200 ? -2.398 66.562 3.562 1 78.38 20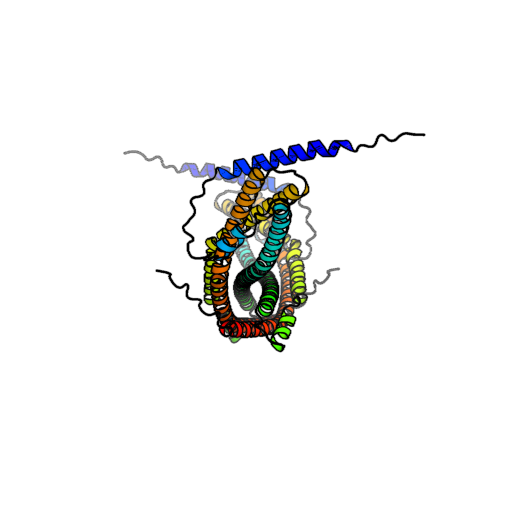0 ASN A O 1
ATOM 1624 N N . SER A 1 201 ? -2.812 68.062 1.9 1 82.31 201 SER A N 1
ATOM 1625 C CA . SER A 1 201 ? -4.086 67.438 1.558 1 82.31 201 SER A CA 1
ATOM 1626 C C . SER A 1 201 ? -3.873 66.062 0.978 1 82.31 201 SER A C 1
ATOM 1628 O O . SER A 1 201 ? -4.586 65.125 1.336 1 82.31 201 SER A O 1
ATOM 1630 N N . SER A 1 202 ? -2.846 65.938 0.132 1 82.19 202 SER A N 1
ATOM 1631 C CA . SER A 1 202 ? -2.518 64.625 -0.474 1 82.19 202 SER A CA 1
ATOM 1632 C C . SER A 1 202 ? -1.959 63.656 0.56 1 82.19 202 SER A C 1
ATOM 1634 O O . SER A 1 202 ? -2.232 62.438 0.502 1 82.19 202 SER A O 1
ATOM 1636 N N . LEU A 1 203 ? -1.314 64.125 1.47 1 83.94 203 LEU A N 1
ATOM 1637 C CA . LEU A 1 203 ? -0.738 63.312 2.533 1 83.94 203 LEU A CA 1
ATOM 1638 C C . LEU A 1 203 ? -1.829 62.719 3.426 1 83.94 203 LEU A C 1
ATOM 1640 O O . LEU A 1 203 ? -1.766 61.531 3.809 1 83.94 203 LEU A O 1
ATOM 1644 N N . LYS A 1 204 ? -2.801 63.531 3.734 1 85.12 204 LYS A N 1
ATOM 1645 C CA . LYS A 1 204 ? -3.922 63.094 4.551 1 85.12 204 LYS A CA 1
ATOM 1646 C C . LYS A 1 204 ? -4.711 62 3.842 1 85.12 204 LYS A C 1
ATOM 1648 O O . LYS A 1 204 ? -5.137 61.031 4.469 1 85.12 204 LYS A O 1
ATOM 1653 N N . LYS A 1 205 ? -4.859 62.156 2.564 1 85.88 205 LYS A N 1
ATOM 1654 C CA . LYS A 1 205 ? -5.559 61.125 1.776 1 85.88 205 LYS A CA 1
ATOM 1655 C C . LYS A 1 205 ? -4.797 59.812 1.777 1 85.88 205 LYS A C 1
ATOM 1657 O O . LYS A 1 205 ? -5.395 58.75 1.93 1 85.88 205 LYS A O 1
ATOM 1662 N N . LEU A 1 206 ? -3.506 59.875 1.582 1 86.69 206 LEU A N 1
ATOM 1663 C CA . LEU A 1 206 ? -2.658 58.688 1.59 1 86.69 206 LEU A CA 1
ATOM 1664 C C . LEU A 1 206 ? -2.705 58 2.947 1 86.69 206 LEU A C 1
ATOM 1666 O O . LEU A 1 206 ? -2.744 56.781 3.02 1 86.69 206 LEU A O 1
ATOM 1670 N N . GLN A 1 207 ? -2.674 58.75 3.967 1 88.5 207 GLN A N 1
ATOM 1671 C CA . GLN A 1 207 ? -2.766 58.219 5.324 1 88.5 207 GLN A CA 1
ATOM 1672 C C . GLN A 1 207 ? -4.078 57.5 5.535 1 88.5 207 GLN A C 1
ATOM 1674 O O . GLN A 1 207 ? -4.094 56.406 6.105 1 88.5 207 GLN A O 1
ATOM 1679 N N . HIS A 1 208 ? -5.141 58.156 5.062 1 91 208 HIS A N 1
ATOM 1680 C CA . HIS A 1 208 ? -6.449 57.531 5.199 1 91 208 HIS A CA 1
ATOM 1681 C C . HIS A 1 208 ? -6.512 56.219 4.434 1 91 208 HIS A C 1
ATOM 1683 O O . HIS A 1 208 ? -7.02 55.219 4.949 1 91 208 HIS A O 1
ATOM 1689 N N . GLN A 1 209 ? -5.949 56.188 3.275 1 91.25 209 GLN A N 1
ATOM 1690 C CA . GLN A 1 209 ? -5.93 54.969 2.471 1 91.25 209 GLN A CA 1
ATOM 1691 C C . GLN A 1 209 ? -5.117 53.875 3.154 1 91.25 209 GLN A C 1
ATOM 1693 O O . GLN A 1 209 ? -5.523 52.719 3.17 1 91.25 209 GLN A O 1
ATOM 1698 N N . PHE A 1 210 ? -4 54.25 3.668 1 92.88 210 PHE A N 1
ATOM 1699 C CA . PHE A 1 210 ? -3.16 53.312 4.383 1 92.88 210 PHE A CA 1
ATOM 1700 C C . PHE A 1 210 ? -3.902 52.719 5.578 1 92.88 210 PHE A C 1
ATOM 1702 O O . PHE A 1 210 ? -3.877 51.5 5.801 1 92.88 210 PHE A O 1
ATOM 1709 N N . GLU A 1 211 ? -4.535 53.562 6.344 1 92.69 211 GLU A N 1
ATOM 1710 C CA . GLU A 1 211 ? -5.277 53.125 7.523 1 92.69 211 GLU A CA 1
ATOM 1711 C C . GLU A 1 211 ? -6.395 52.156 7.148 1 92.69 211 GLU A C 1
ATOM 1713 O O . GLU A 1 211 ? -6.66 51.219 7.875 1 92.69 211 GLU A O 1
ATOM 1718 N N . GLU A 1 212 ? -7.004 52.375 6.031 1 94.19 212 GLU A N 1
ATOM 1719 C CA . GLU A 1 212 ? -8.062 51.5 5.57 1 94.19 212 GLU A CA 1
ATOM 1720 C C . GLU A 1 212 ? -7.52 50.125 5.242 1 94.19 212 GLU A C 1
ATOM 1722 O O . GLU A 1 212 ? -8.109 49.094 5.629 1 94.19 212 GLU A O 1
ATOM 1727 N N . VAL A 1 213 ? -6.441 50.031 4.504 1 95.88 213 VAL A N 1
ATOM 1728 C CA . VAL A 1 213 ? -5.82 48.781 4.125 1 95.88 213 VAL A CA 1
ATOM 1729 C C . VAL A 1 213 ? -5.363 48.031 5.379 1 95.88 213 VAL A C 1
ATOM 1731 O O . VAL A 1 213 ? -5.555 46.812 5.492 1 95.88 213 VAL A O 1
ATOM 1734 N N . LEU A 1 214 ? -4.75 48.781 6.277 1 95.44 214 LEU A N 1
ATOM 1735 C CA . LEU A 1 214 ? -4.301 48.188 7.535 1 95.44 214 LEU A CA 1
ATOM 1736 C C . LEU A 1 214 ? -5.473 47.594 8.312 1 95.44 214 LEU A C 1
ATOM 1738 O O . LEU A 1 214 ? -5.391 46.469 8.805 1 95.44 214 LEU A O 1
ATOM 1742 N N . MET A 1 215 ? -6.527 48.375 8.391 1 95.56 215 MET A N 1
ATOM 1743 C CA . MET A 1 215 ? -7.707 47.938 9.133 1 95.56 215 MET A CA 1
ATOM 1744 C C . MET A 1 215 ? -8.281 46.656 8.523 1 95.56 215 MET A C 1
ATOM 1746 O O . MET A 1 215 ? -8.648 45.719 9.25 1 95.56 215 MET A O 1
ATOM 1750 N N . LYS A 1 216 ? -8.367 46.562 7.242 1 95.94 216 LYS A N 1
ATOM 1751 C CA . LYS A 1 216 ? -8.883 45.375 6.57 1 95.94 216 LYS A CA 1
ATOM 1752 C C . LYS A 1 216 ? -8.016 44.156 6.855 1 95.94 216 LYS A C 1
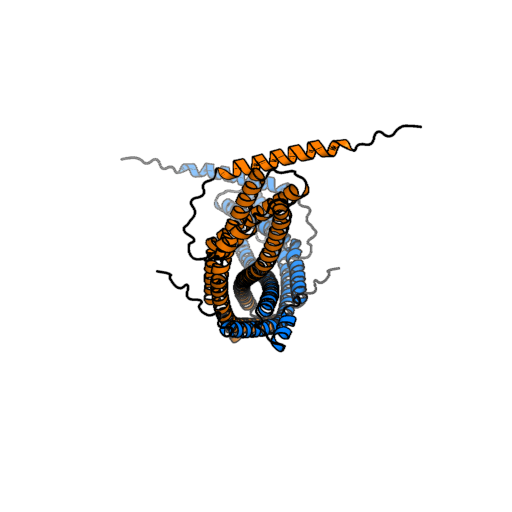ATOM 1754 O O . LYS A 1 216 ? -8.531 43.062 7.105 1 95.94 216 LYS A O 1
ATOM 1759 N N . TYR A 1 217 ? -6.738 44.344 6.766 1 96.38 217 TYR A N 1
ATOM 1760 C CA . TYR A 1 217 ? -5.809 43.25 7.059 1 96.38 217 TYR A CA 1
ATOM 1761 C C . TYR A 1 217 ? -5.953 42.781 8.5 1 96.38 217 TYR A C 1
ATOM 1763 O O . TYR A 1 217 ? -6.086 41.594 8.766 1 96.38 217 TYR A O 1
ATOM 1771 N N . GLN A 1 218 ? -5.953 43.75 9.406 1 95.38 218 GLN A N 1
ATOM 1772 C CA . GLN A 1 218 ? -6.055 43.438 10.82 1 95.38 218 GLN A CA 1
ATOM 1773 C C . GLN A 1 218 ? -7.375 42.719 11.125 1 95.38 218 GLN A C 1
ATOM 1775 O O . GLN A 1 218 ? -7.422 41.812 11.945 1 95.38 218 GLN A O 1
ATOM 1780 N N . GLU A 1 219 ? -8.398 43.188 10.477 1 95.38 219 GLU A N 1
ATOM 1781 C CA . GLU A 1 219 ? -9.711 42.562 10.664 1 95.38 219 GLU A CA 1
ATOM 1782 C C . GLU A 1 219 ? -9.695 41.094 10.211 1 95.38 219 GLU A C 1
ATOM 1784 O O . GLU A 1 219 ? -10.164 40.219 10.938 1 95.38 219 GLU A O 1
ATOM 1789 N N . CYS A 1 220 ? -9.164 40.844 9.047 1 95.56 220 CYS A N 1
ATOM 1790 C CA . CYS A 1 220 ? -9.094 39.5 8.516 1 95.56 220 CYS A CA 1
ATOM 1791 C C . CYS A 1 220 ? -8.242 38.594 9.414 1 95.56 220 CYS A C 1
ATOM 1793 O O . CYS A 1 220 ? -8.625 37.469 9.703 1 95.56 220 CYS A O 1
ATOM 1795 N N . ARG A 1 221 ? -7.109 39.094 9.789 1 95.5 221 ARG A N 1
ATOM 1796 C CA . ARG A 1 221 ? -6.223 38.344 10.664 1 95.5 221 ARG A CA 1
ATOM 1797 C C . ARG A 1 221 ? -6.914 38.031 11.984 1 95.5 221 ARG A C 1
ATOM 1799 O O . ARG A 1 221 ? -6.824 36.875 12.477 1 95.5 221 ARG A O 1
ATOM 1806 N N . CYS A 1 222 ? -7.613 39.031 12.539 1 94.25 222 CYS A N 1
ATOM 1807 C CA . CYS A 1 222 ? -8.297 38.875 13.812 1 94.25 222 CYS A CA 1
ATOM 1808 C C . CYS A 1 222 ? -9.359 37.781 13.711 1 94.25 222 CYS A C 1
ATOM 1810 O O . CYS A 1 222 ? -9.484 36.938 14.609 1 94.25 222 CYS A O 1
ATOM 1812 N N . VAL A 1 223 ? -10.133 37.781 12.648 1 94.88 223 VAL A N 1
ATOM 1813 C CA . VAL A 1 223 ? -11.156 36.75 12.438 1 94.88 223 VAL A CA 1
ATOM 1814 C C . VAL A 1 223 ? -10.508 35.375 12.375 1 94.88 223 VAL A C 1
ATOM 1816 O O . VAL A 1 223 ? -10.992 34.438 13.008 1 94.88 223 VAL A O 1
ATOM 1819 N N . LEU A 1 224 ? -9.461 35.312 11.617 1 95.19 224 LEU A N 1
ATOM 1820 C CA . LEU A 1 224 ? -8.75 34.031 11.484 1 95.19 224 LEU A CA 1
ATOM 1821 C C . LEU A 1 224 ? -8.164 33.594 12.82 1 95.19 224 LEU A C 1
ATOM 1823 O O . LEU A 1 224 ? -8.273 32.406 13.188 1 95.19 224 LEU A O 1
ATOM 1827 N N . ASP A 1 225 ? -7.617 34.5 13.547 1 93.81 225 ASP A N 1
ATOM 1828 C CA . ASP A 1 225 ? -6.988 34.188 14.836 1 93.81 225 ASP A CA 1
ATOM 1829 C C . ASP A 1 225 ? -8.023 33.719 15.852 1 93.81 225 ASP A C 1
ATOM 1831 O O . ASP A 1 225 ? -7.691 33 16.797 1 93.81 225 ASP A O 1
ATOM 1835 N N . LYS A 1 226 ? -9.242 34.125 15.688 1 92.69 226 LYS A N 1
ATOM 1836 C CA . LYS A 1 226 ? -10.312 33.719 16.578 1 92.69 226 LYS A CA 1
ATOM 1837 C C . LYS A 1 226 ? -10.805 32.312 16.203 1 92.69 226 LYS A C 1
ATOM 1839 O O . LYS A 1 226 ? -11.219 31.547 17.078 1 92.69 226 LYS A O 1
ATOM 1844 N N . GLU A 1 227 ? -10.758 32 14.961 1 93.81 227 GLU A N 1
ATOM 1845 C CA . GLU A 1 227 ? -11.281 30.734 14.461 1 93.81 227 GLU A CA 1
ATOM 1846 C C . GLU A 1 227 ? -10.258 29.625 14.633 1 93.81 227 GLU A C 1
ATOM 1848 O O . GLU A 1 227 ? -10.617 28.469 14.914 1 93.81 227 GLU A O 1
ATOM 1853 N N . LEU A 1 228 ? -8.977 29.875 14.508 1 93.88 228 LEU A N 1
ATOM 1854 C CA . LEU A 1 228 ? -7.898 28.891 14.445 1 93.88 228 LEU A CA 1
ATOM 1855 C C . LEU A 1 228 ? -7.859 28.047 15.711 1 93.88 228 LEU A C 1
ATOM 1857 O O . LEU A 1 228 ? -7.766 26.828 15.641 1 93.88 228 LEU A O 1
ATOM 1861 N N . PRO A 1 229 ? -7.957 28.672 16.875 1 91.75 229 PRO A N 1
ATOM 1862 C CA . PRO A 1 229 ? -7.902 27.844 18.078 1 91.75 229 PRO A CA 1
ATOM 1863 C C . PRO A 1 229 ? -9.016 26.812 18.141 1 91.75 229 PRO A C 1
ATOM 1865 O O . PRO A 1 229 ? -8.797 25.688 18.609 1 91.75 229 PRO A O 1
ATOM 1868 N N . TYR A 1 230 ? -10.188 27.141 17.641 1 91.31 230 TYR A N 1
ATOM 1869 C CA . TYR A 1 230 ? -11.312 26.203 17.656 1 91.31 230 TYR A CA 1
ATOM 1870 C C . TYR A 1 230 ? -11.062 25.062 16.672 1 91.31 230 TYR A C 1
ATOM 1872 O O . TYR A 1 230 ? -11.297 23.891 17.016 1 91.31 230 TYR A O 1
ATOM 1880 N N . VAL A 1 231 ? -10.617 25.391 15.555 1 93.38 231 VAL A N 1
ATOM 1881 C CA . VAL A 1 231 ? -10.359 24.375 14.539 1 93.38 231 VAL A CA 1
ATOM 1882 C C . VAL A 1 231 ? -9.227 23.453 15 1 93.38 231 VAL A C 1
ATOM 1884 O O . VAL A 1 231 ? -9.297 22.234 14.82 1 93.38 231 VAL A O 1
ATOM 1887 N N . ILE A 1 232 ? -8.203 24 15.547 1 92.81 232 ILE A N 1
ATOM 1888 C CA . ILE A 1 232 ? -7.074 23.234 16.047 1 92.81 232 ILE A CA 1
ATOM 1889 C C . ILE A 1 232 ? -7.547 22.281 17.141 1 92.81 232 ILE A C 1
ATOM 1891 O O . ILE A 1 232 ? -7.164 21.109 17.156 1 92.81 232 ILE A O 1
ATOM 1895 N N . ALA A 1 233 ? -8.383 22.781 17.984 1 91.44 233 ALA A N 1
ATOM 1896 C CA . ALA A 1 233 ? -8.93 21.953 19.047 1 91.44 233 ALA A CA 1
ATOM 1897 C C . ALA A 1 233 ? -9.758 20.797 18.469 1 91.44 233 ALA A C 1
ATOM 1899 O O . ALA A 1 233 ? -9.656 19.656 18.922 1 91.44 233 ALA A O 1
ATOM 1900 N N . GLU A 1 234 ? -10.555 21.109 17.547 1 92.25 234 GLU A N 1
ATOM 1901 C CA . GLU A 1 234 ? -11.375 20.094 16.891 1 92.25 234 GLU A CA 1
ATOM 1902 C C . GLU A 1 234 ? -10.508 19.031 16.219 1 92.25 234 GLU A C 1
ATOM 1904 O O . GLU A 1 234 ? -10.781 17.828 16.344 1 92.25 234 GLU A O 1
ATOM 1909 N N . ARG A 1 235 ? -9.5 19.5 15.484 1 94.25 235 ARG A N 1
ATOM 1910 C CA . ARG A 1 235 ? -8.594 18.562 14.82 1 94.25 235 ARG A CA 1
ATOM 1911 C C . ARG A 1 235 ? -7.848 17.703 15.828 1 94.25 235 ARG A C 1
ATOM 1913 O O . ARG A 1 235 ? -7.637 16.516 15.602 1 94.25 235 ARG A O 1
ATOM 1920 N N . SER A 1 236 ? -7.453 18.312 16.875 1 92.94 236 SER A N 1
ATOM 1921 C CA . SER A 1 236 ? -6.75 17.578 17.922 1 92.94 236 SER A CA 1
ATOM 1922 C C . SER A 1 236 ? -7.633 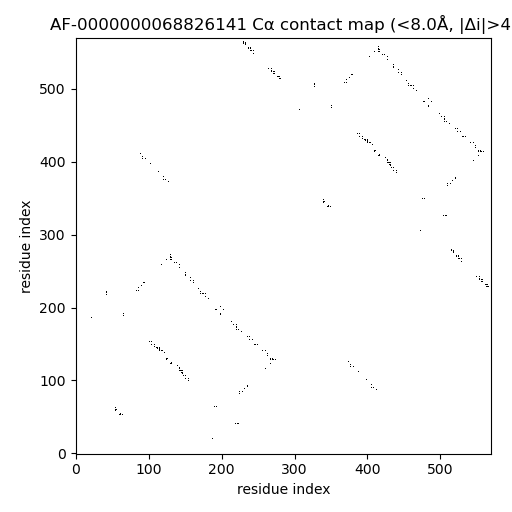16.484 18.531 1 92.94 236 SER A C 1
ATOM 1924 O O . SER A 1 236 ? -7.16 15.391 18.828 1 92.94 236 SER A O 1
ATOM 1926 N N . LYS A 1 237 ? -8.867 16.812 18.703 1 93.44 237 LYS A N 1
ATOM 1927 C CA . LYS A 1 237 ? -9.812 15.828 19.203 1 93.44 237 LYS A CA 1
ATOM 1928 C C . LYS A 1 237 ? -9.938 14.641 18.25 1 93.44 237 LYS A C 1
ATOM 1930 O O . LYS A 1 237 ? -9.938 13.484 18.688 1 93.44 237 LYS A O 1
ATOM 1935 N N . VAL A 1 238 ? -10.078 14.953 17.016 1 96.12 238 VAL A N 1
ATOM 1936 C CA . VAL A 1 238 ? -10.18 13.906 16.016 1 96.12 238 VAL A CA 1
ATOM 1937 C C . VAL A 1 238 ? -8.914 13.047 16.016 1 96.12 238 VAL A C 1
ATOM 1939 O O . VAL A 1 238 ? -8.984 11.82 15.953 1 96.12 238 VAL A O 1
ATOM 1942 N N . LEU A 1 239 ? -7.77 13.695 16.078 1 96.69 239 LEU A N 1
ATOM 1943 C CA . LEU A 1 239 ? -6.5 12.977 16.141 1 96.69 239 LEU A CA 1
ATOM 1944 C C . LEU A 1 239 ? -6.469 12.016 17.328 1 96.69 239 LEU A C 1
ATOM 1946 O O . LEU A 1 239 ? -6.113 10.844 17.172 1 96.69 239 LEU A O 1
ATOM 1950 N N . SER A 1 240 ? -6.863 12.531 18.453 1 94.94 240 SER A N 1
ATOM 1951 C CA . SER A 1 240 ? -6.883 11.711 19.656 1 94.94 240 SER A CA 1
ATOM 1952 C C . SER A 1 240 ? -7.789 10.5 19.484 1 94.94 240 SER A C 1
ATOM 1954 O O . SER A 1 240 ? -7.402 9.375 19.828 1 94.94 240 SER A O 1
ATOM 1956 N N . GLU A 1 241 ? -8.938 10.703 18.969 1 96.12 241 GLU A N 1
ATOM 1957 C CA . GLU A 1 241 ? -9.883 9.617 18.734 1 96.12 241 GLU A CA 1
ATOM 1958 C C . GLU A 1 241 ? -9.312 8.586 17.766 1 96.12 241 GLU A C 1
ATOM 1960 O O . GLU A 1 241 ? -9.414 7.379 18.016 1 96.12 241 GLU A O 1
ATOM 1965 N N . CYS A 1 242 ? -8.773 9.086 16.719 1 97.5 242 CYS A N 1
ATOM 1966 C CA . CYS A 1 242 ? -8.203 8.211 15.711 1 97.5 242 CYS A CA 1
ATOM 1967 C C . CYS A 1 242 ? -7.039 7.406 16.281 1 97.5 242 CYS A C 1
ATOM 1969 O O . CYS A 1 242 ? -6.918 6.207 16.016 1 97.5 242 CYS A O 1
ATOM 1971 N N . LEU A 1 243 ? -6.199 8.031 17.047 1 95.94 243 LEU A N 1
ATOM 1972 C CA . LEU A 1 243 ? -5.082 7.332 17.672 1 95.94 243 LEU A CA 1
ATOM 1973 C C . LEU A 1 243 ? -5.582 6.262 18.625 1 95.94 243 LEU A C 1
ATOM 1975 O O . LEU A 1 243 ? -4.996 5.184 18.719 1 95.94 243 LEU A O 1
ATOM 1979 N N . GLY A 1 244 ? -6.629 6.574 19.312 1 95.06 244 GLY A N 1
ATOM 1980 C CA . GLY A 1 244 ? -7.227 5.586 20.188 1 95.06 244 GLY A CA 1
ATOM 1981 C C . GLY A 1 244 ? -7.73 4.359 19.453 1 95.06 244 GLY A C 1
ATOM 1982 O O . GLY A 1 244 ? -7.434 3.229 19.844 1 95.06 244 GLY A O 1
ATOM 1983 N N . LEU A 1 245 ? -8.438 4.562 18.438 1 96.12 245 LEU A N 1
ATOM 1984 C CA . LEU A 1 245 ? -8.953 3.475 17.609 1 96.12 245 LEU A CA 1
ATOM 1985 C C . LEU A 1 245 ? -7.816 2.678 16.984 1 96.12 245 LEU A C 1
ATOM 1987 O O . LEU A 1 245 ? -7.852 1.444 16.969 1 96.12 245 LEU A O 1
ATOM 1991 N N . LEU A 1 246 ? -6.84 3.4 16.469 1 95.88 246 LEU A N 1
ATOM 1992 C CA . LEU A 1 246 ? -5.691 2.758 15.836 1 95.88 246 LEU A CA 1
ATOM 1993 C C . LEU A 1 246 ? -4.922 1.906 16.844 1 95.88 246 LEU A C 1
ATOM 1995 O O . LEU A 1 246 ? -4.5 0.793 16.531 1 95.88 246 LEU A O 1
ATOM 1999 N N . GLY A 1 247 ? -4.695 2.455 18.016 1 92.31 247 GLY A N 1
ATOM 2000 C CA . GLY A 1 247 ? -4.023 1.698 19.047 1 92.31 247 GLY A CA 1
ATOM 2001 C C . GLY A 1 247 ? -4.707 0.382 19.375 1 92.31 247 GLY A C 1
ATOM 2002 O O . GLY A 1 247 ? -4.047 -0.651 19.5 1 92.31 247 GLY A O 1
ATOM 2003 N N . GLN A 1 248 ? -5.969 0.376 19.453 1 91.19 248 GLN A N 1
ATOM 2004 C CA . GLN A 1 248 ? -6.742 -0.83 19.734 1 91.19 248 GLN A CA 1
ATOM 2005 C C . GLN A 1 248 ? -6.652 -1.816 18.562 1 91.19 248 GLN A C 1
ATOM 2007 O O . GLN A 1 248 ? -6.465 -3.016 18.781 1 91.19 248 GLN A O 1
ATOM 2012 N N . ASP A 1 249 ? -6.82 -1.301 17.391 1 94.5 249 ASP A N 1
ATOM 2013 C CA . ASP A 1 249 ? -6.773 -2.141 16.203 1 94.5 249 ASP A CA 1
ATOM 2014 C C . ASP A 1 249 ? -5.402 -2.793 16.047 1 94.5 249 ASP A C 1
ATOM 2016 O O . ASP A 1 249 ? -5.309 -3.955 15.641 1 94.5 249 ASP A O 1
ATOM 2020 N N . MET A 1 250 ? -4.375 -2.082 16.312 1 92.62 250 MET A N 1
ATOM 2021 C CA . MET A 1 250 ? -3.01 -2.572 16.141 1 92.62 250 MET A CA 1
ATOM 2022 C C . MET A 1 250 ? -2.754 -3.785 17.031 1 92.62 250 MET A C 1
ATOM 2024 O O . MET A 1 250 ? -2.033 -4.703 16.641 1 92.62 250 MET A O 1
ATOM 2028 N N . GLU A 1 251 ? -3.312 -3.797 18.172 1 90.12 251 GLU A N 1
ATOM 2029 C CA . GLU A 1 251 ? -3.141 -4.934 19.078 1 90.12 251 GLU A CA 1
ATOM 2030 C C . GLU A 1 251 ? -3.703 -6.215 18.453 1 90.12 251 GLU A C 1
ATOM 2032 O O . GLU A 1 251 ? -3.051 -7.258 18.484 1 90.12 251 GLU A O 1
ATOM 2037 N N . THR A 1 252 ? -4.836 -6.109 17.922 1 90.44 252 THR A N 1
ATOM 2038 C CA . THR A 1 252 ? -5.461 -7.25 17.266 1 90.44 252 THR A CA 1
ATOM 2039 C C . THR A 1 252 ? -4.641 -7.691 16.047 1 90.44 252 THR A C 1
ATOM 2041 O O . THR A 1 252 ? -4.43 -8.883 15.836 1 90.44 252 THR A O 1
ATOM 2044 N N . ARG A 1 253 ? -4.238 -6.77 15.344 1 92.12 253 ARG A N 1
ATOM 2045 C CA . ARG A 1 253 ? -3.496 -7.074 14.125 1 92.12 253 ARG A CA 1
ATOM 2046 C C . ARG A 1 253 ? -2.141 -7.691 14.445 1 92.12 253 ARG A C 1
ATOM 2048 O O . ARG A 1 253 ? -1.64 -8.531 13.695 1 92.12 253 ARG A O 1
ATOM 2055 N N . LEU A 1 254 ? -1.551 -7.262 15.523 1 92.38 254 LEU A N 1
ATOM 2056 C CA . LEU A 1 254 ? -0.283 -7.844 15.945 1 92.38 254 LEU A CA 1
ATOM 2057 C C . LEU A 1 254 ? -0.437 -9.336 16.234 1 92.38 254 LEU A C 1
ATOM 2059 O O . LEU A 1 254 ? 0.441 -10.125 15.891 1 92.38 254 LEU A O 1
ATOM 2063 N N . GLU A 1 255 ? -1.51 -9.719 16.781 1 90.06 255 GLU A N 1
ATOM 2064 C CA . GLU A 1 255 ? -1.78 -11.125 17.031 1 90.06 255 GLU A CA 1
ATOM 2065 C C . GLU A 1 255 ? -1.911 -11.914 15.734 1 90.06 255 GLU A C 1
ATOM 2067 O O . GLU A 1 255 ? -1.367 -13.008 15.609 1 90.06 255 GLU A O 1
ATOM 2072 N N . ASP A 1 256 ? -2.654 -11.352 14.82 1 88.88 256 ASP A N 1
ATOM 2073 C CA . ASP A 1 256 ? -2.811 -11.984 13.516 1 88.88 256 ASP A CA 1
ATOM 2074 C C . ASP A 1 256 ? -1.458 -12.18 12.836 1 88.88 256 ASP A C 1
ATOM 2076 O O . ASP A 1 256 ? -1.199 -13.234 12.242 1 88.88 256 ASP A O 1
ATOM 2080 N N . LYS A 1 257 ? -0.626 -11.18 12.922 1 91.88 257 LYS A N 1
ATOM 2081 C CA . LYS A 1 257 ? 0.685 -11.234 12.281 1 91.88 257 LYS A CA 1
ATOM 2082 C C . LYS A 1 257 ? 1.583 -12.266 12.961 1 91.88 257 LYS A C 1
ATOM 2084 O O . LYS A 1 257 ? 2.381 -12.938 12.297 1 91.88 257 LYS A O 1
ATOM 2089 N N . LEU A 1 258 ? 1.434 -12.32 14.219 1 91.19 258 LEU A N 1
ATOM 2090 C CA . LEU A 1 258 ? 2.178 -13.336 14.953 1 91.19 258 LEU A CA 1
ATOM 2091 C C . LEU A 1 258 ? 1.761 -14.742 14.508 1 91.19 258 LEU A C 1
ATOM 2093 O O . LEU A 1 258 ? 2.611 -15.602 14.273 1 91.19 258 LEU A O 1
ATOM 2097 N N . HIS A 1 259 ? 0.495 -14.992 14.406 1 89.38 259 HIS A N 1
ATOM 2098 C CA . HIS A 1 259 ? -0.013 -16.266 13.922 1 89.38 259 HIS A CA 1
ATOM 2099 C C . HIS A 1 259 ? 0.482 -16.562 12.516 1 89.38 259 HIS A C 1
ATOM 2101 O O . HIS A 1 259 ? 0.901 -17.688 12.219 1 89.38 259 HIS A O 1
ATOM 2107 N N . PHE A 1 260 ? 0.392 -15.578 11.719 1 91.62 260 PHE A N 1
ATOM 2108 C CA . PHE A 1 260 ? 0.838 -15.742 10.344 1 91.62 260 PHE A CA 1
ATOM 2109 C C . PHE A 1 260 ? 2.32 -16.094 10.289 1 91.62 260 PHE A C 1
ATOM 2111 O O . PHE A 1 260 ? 2.727 -16.984 9.547 1 91.62 260 PHE A O 1
ATOM 2118 N N . SER A 1 261 ? 3.074 -15.391 11.07 1 91.19 261 SER A N 1
ATOM 2119 C CA . SER A 1 261 ? 4.508 -15.656 11.141 1 91.19 261 SER A CA 1
ATOM 2120 C C . SER A 1 261 ? 4.781 -17.094 11.547 1 91.19 261 SER A C 1
ATOM 2122 O O . SER A 1 261 ? 5.641 -17.766 10.969 1 91.19 261 SER A O 1
ATOM 2124 N N . ASN A 1 262 ? 4.078 -17.578 12.484 1 89.44 262 ASN A N 1
ATOM 2125 C CA . ASN A 1 262 ? 4.234 -18.969 12.938 1 89.44 262 ASN A CA 1
ATOM 2126 C C . ASN A 1 262 ? 3.867 -19.953 11.836 1 89.44 262 ASN A C 1
ATOM 2128 O O . ASN A 1 262 ? 4.535 -20.984 11.672 1 89.44 262 ASN A O 1
ATOM 2132 N N . GLN A 1 263 ? 2.857 -19.641 11.141 1 87.81 263 GLN A N 1
ATOM 2133 C CA . GLN A 1 263 ? 2.424 -20.5 10.047 1 87.81 263 GLN A CA 1
ATOM 2134 C C . GLN A 1 263 ? 3.465 -20.547 8.93 1 87.81 263 GLN A C 1
ATOM 2136 O O . GLN A 1 263 ? 3.732 -21.594 8.359 1 87.81 263 GLN A O 1
ATOM 2141 N N . ILE A 1 264 ? 3.988 -19.438 8.617 1 90.62 264 ILE A N 1
ATOM 2142 C CA . ILE A 1 264 ? 5.016 -19.344 7.582 1 90.62 264 ILE A CA 1
ATOM 2143 C C . ILE A 1 264 ? 6.219 -20.203 7.98 1 90.62 264 ILE A C 1
ATOM 2145 O O . ILE A 1 264 ? 6.789 -20.906 7.148 1 90.62 264 ILE A O 1
ATOM 2149 N N . LYS A 1 265 ? 6.57 -20.156 9.234 1 88.88 265 LYS A N 1
ATOM 2150 C CA . LYS A 1 265 ? 7.703 -20.938 9.727 1 88.88 265 LYS A CA 1
ATOM 2151 C C . LYS A 1 265 ? 7.422 -22.438 9.633 1 88.88 265 LYS A C 1
ATOM 2153 O O . LYS A 1 265 ? 8.297 -23.203 9.25 1 88.88 265 LYS A O 1
ATOM 2158 N N . LYS A 1 266 ? 6.262 -22.797 10 1 86.94 266 LYS A N 1
ATOM 2159 C CA . LYS A 1 266 ? 5.875 -24.203 9.906 1 86.94 266 LYS A CA 1
ATOM 2160 C C . LYS A 1 266 ? 5.895 -24.703 8.461 1 86.94 266 LYS A C 1
ATOM 2162 O O . LYS A 1 266 ? 6.363 -25.797 8.18 1 86.94 266 LYS A O 1
ATOM 2167 N N . LEU A 1 267 ? 5.301 -23.859 7.629 1 88.25 267 LEU A N 1
ATOM 2168 C CA . LEU A 1 267 ? 5.262 -24.219 6.219 1 88.25 267 LEU A CA 1
ATOM 2169 C C . LEU A 1 267 ? 6.672 -24.359 5.652 1 88.25 267 LEU A C 1
ATOM 2171 O O . LEU A 1 267 ? 6.953 -25.281 4.887 1 88.25 267 LEU A O 1
ATOM 2175 N N . LYS A 1 268 ? 7.52 -23.484 6.027 1 90.19 268 LYS A N 1
ATOM 2176 C CA . LYS A 1 268 ? 8.914 -23.562 5.605 1 90.19 268 LYS A CA 1
ATOM 2177 C C . LYS A 1 268 ? 9.539 -24.891 6.023 1 90.19 268 LYS A C 1
ATOM 2179 O O . LYS A 1 268 ? 10.211 -25.547 5.223 1 90.19 268 LYS A O 1
ATOM 2184 N N . THR A 1 269 ? 9.344 -25.25 7.238 1 87.62 269 THR A N 1
ATOM 2185 C CA . THR A 1 269 ? 9.898 -26.5 7.754 1 87.62 269 THR A CA 1
ATOM 2186 C C . THR A 1 269 ? 9.352 -27.703 6.98 1 87.62 269 THR A C 1
ATOM 2188 O O . THR A 1 269 ? 10.086 -28.641 6.699 1 87.62 269 THR A O 1
ATOM 2191 N N . SER A 1 270 ? 8.109 -27.625 6.648 1 84.38 270 SER A N 1
ATOM 2192 C CA . SER A 1 270 ? 7.484 -28.703 5.898 1 84.38 270 SER A CA 1
ATOM 2193 C C . SER A 1 270 ? 8.047 -28.797 4.484 1 84.38 270 SER A C 1
ATOM 2195 O O . SER A 1 270 ? 8.258 -29.891 3.963 1 84.38 270 SER A O 1
ATOM 2197 N N . ILE A 1 271 ? 8.25 -27.672 3.9 1 85.69 271 ILE A N 1
ATOM 2198 C CA . ILE A 1 271 ? 8.805 -27.641 2.549 1 85.69 271 ILE A CA 1
ATOM 2199 C C . ILE A 1 271 ? 10.227 -28.188 2.559 1 85.69 271 ILE A C 1
ATOM 2201 O O . ILE A 1 271 ? 10.609 -28.953 1.673 1 85.69 271 ILE A O 1
ATOM 2205 N N . ASP A 1 272 ? 10.977 -27.828 3.568 1 84.62 272 ASP A N 1
ATOM 2206 C CA . ASP A 1 272 ? 12.359 -28.297 3.686 1 84.62 272 ASP A CA 1
ATOM 2207 C C . ASP A 1 272 ? 12.422 -29.797 3.936 1 84.62 272 ASP A C 1
ATOM 2209 O O . ASP A 1 272 ? 13.359 -30.469 3.498 1 84.62 272 ASP A O 1
ATOM 2213 N N . GLY A 1 273 ? 11.469 -30.297 4.695 1 76.12 273 GLY A N 1
ATOM 2214 C CA . GLY A 1 273 ? 11.422 -31.719 5 1 76.12 273 GLY A CA 1
ATOM 2215 C C . GLY A 1 273 ? 11.016 -32.562 3.812 1 76.12 273 GLY A C 1
ATOM 2216 O O . GLY A 1 273 ? 11.367 -33.75 3.738 1 76.12 273 GLY A O 1
ATOM 2217 N N . ASP A 1 274 ? 10.023 -32.156 3.088 1 65.38 274 ASP A N 1
ATOM 2218 C CA . ASP A 1 274 ? 9.594 -32.938 1.936 1 65.38 274 ASP A CA 1
ATOM 2219 C C . ASP A 1 274 ? 10.68 -33 0.865 1 65.38 274 ASP A C 1
ATOM 2221 O O . ASP A 1 274 ? 10.602 -33.781 -0.073 1 65.38 274 ASP A O 1
ATOM 2225 N N . GLY A 1 275 ? 11.867 -33.219 1.074 1 54.81 275 GLY A N 1
ATOM 2226 C CA . GLY A 1 275 ? 13.047 -33.469 0.259 1 54.81 275 GLY A CA 1
ATOM 2227 C C . GLY A 1 275 ? 12.867 -33.031 -1.188 1 54.81 275 GLY A C 1
ATOM 2228 O O . GLY A 1 275 ? 12.664 -33.875 -2.062 1 54.81 275 GLY A O 1
ATOM 2229 N N . TYR A 1 276 ? 12.164 -32.062 -1.608 1 47.47 276 TYR A N 1
ATOM 2230 C CA . TYR A 1 276 ? 12.32 -31.828 -3.041 1 47.47 276 TYR A CA 1
ATOM 2231 C C . TYR A 1 276 ? 13.742 -32.125 -3.488 1 47.47 276 TYR A C 1
ATOM 2233 O O . TYR A 1 276 ? 14.688 -31.484 -3.029 1 47.47 276 TYR A O 1
ATOM 2241 N N . ALA A 1 277 ? 14.062 -33.375 -3.414 1 40.06 277 ALA A N 1
ATOM 2242 C CA . ALA A 1 277 ? 15.273 -34.031 -3.924 1 40.06 277 ALA A CA 1
ATOM 2243 C C . ALA A 1 277 ? 15.898 -33.219 -5.047 1 40.06 277 ALA A C 1
ATOM 2245 O O . ALA A 1 277 ? 15.203 -32.75 -5.957 1 40.06 277 ALA A O 1
ATOM 2246 N N . LEU A 1 278 ? 16.891 -32.438 -4.758 1 43.28 278 LEU A N 1
ATOM 2247 C CA . LEU A 1 278 ? 17.844 -31.969 -5.754 1 43.28 278 LEU A CA 1
ATOM 2248 C C . LEU A 1 278 ? 17.828 -32.844 -6.996 1 43.28 278 LEU A C 1
ATOM 2250 O O . LEU A 1 278 ? 18.375 -33.938 -6.992 1 43.28 278 LEU A O 1
ATOM 2254 N N . VAL A 1 279 ? 16.781 -33.062 -7.574 1 44.22 279 VAL A N 1
ATOM 2255 C CA . VAL A 1 279 ? 16.906 -33.719 -8.867 1 44.22 279 VAL A CA 1
ATOM 2256 C C . VAL A 1 279 ? 18.062 -33.094 -9.656 1 44.22 279 VAL A C 1
ATOM 2258 O O . VAL A 1 279 ? 17.984 -31.906 -10.016 1 44.22 279 VAL A O 1
ATOM 2261 N N . LYS A 1 280 ? 19.312 -33.469 -9.359 1 42.59 280 LYS A N 1
ATOM 2262 C CA . LYS A 1 280 ? 20.469 -33.125 -10.188 1 42.59 280 LYS A CA 1
ATOM 2263 C C . LYS A 1 280 ? 20.172 -33.406 -11.664 1 42.59 280 LYS A C 1
ATOM 2265 O O . LYS A 1 280 ? 19.734 -34.5 -12.016 1 42.59 280 LYS A O 1
ATOM 2270 N N . LYS A 1 281 ? 19.891 -32.375 -12.422 1 46.56 281 LYS A N 1
ATOM 2271 C CA . LYS A 1 281 ? 19.969 -32.562 -13.867 1 46.56 281 LYS A CA 1
ATOM 2272 C C . LYS A 1 281 ? 21.188 -33.406 -14.25 1 46.56 281 LYS A C 1
ATOM 2274 O O . LYS A 1 281 ? 22.312 -33 -13.938 1 46.56 281 LYS A O 1
ATOM 2279 N N . GLU A 1 282 ? 21.188 -34.625 -14.195 1 38.12 282 GLU A N 1
ATOM 2280 C CA . GLU A 1 282 ? 22.312 -35.344 -14.773 1 38.12 282 GLU A CA 1
ATOM 2281 C C . GLU A 1 282 ? 22.781 -34.688 -16.062 1 38.12 282 GLU A C 1
ATOM 2283 O O . GLU A 1 282 ? 21.984 -34.406 -16.969 1 38.12 282 GLU A O 1
ATOM 2288 N N . ASP A 1 283 ? 23.766 -33.812 -16 1 39.34 283 ASP A N 1
ATOM 2289 C CA . ASP A 1 283 ? 24.5 -33.438 -17.203 1 39.34 283 ASP A CA 1
ATOM 2290 C C . ASP A 1 283 ? 24.672 -34.625 -18.141 1 39.34 283 ASP A C 1
ATOM 2292 O O . ASP A 1 283 ? 25.297 -35.625 -17.766 1 39.34 283 ASP A O 1
ATOM 2296 N N . ASN A 1 284 ? 23.766 -35.156 -18.797 1 34.47 284 ASN A N 1
ATOM 2297 C CA . ASN A 1 284 ? 24.188 -36.031 -19.906 1 34.47 284 ASN A CA 1
ATOM 2298 C C . ASN A 1 284 ? 25.344 -35.375 -20.672 1 34.47 284 ASN A C 1
ATOM 2300 O O . ASN A 1 284 ? 25.156 -34.375 -21.359 1 34.47 284 ASN A O 1
ATOM 2304 N N . VAL A 1 285 ? 26.594 -35.375 -20.234 1 30.86 285 VAL A N 1
ATOM 2305 C CA . VAL A 1 285 ? 27.703 -35.531 -21.188 1 30.86 285 VAL A CA 1
ATOM 2306 C C . VAL A 1 285 ? 27.562 -36.875 -21.906 1 30.86 285 VAL A C 1
ATOM 2308 O O . VAL A 1 285 ? 27.25 -37.906 -21.281 1 30.86 285 VAL A O 1
ATOM 2311 N N . MET B 1 1 ? -53.156 -32.344 -51.312 1 29.3 1 MET B N 1
ATOM 2312 C CA . MET B 1 1 ? -52.219 -33.406 -51.094 1 29.3 1 MET B CA 1
ATOM 2313 C C . MET B 1 1 ? -50.812 -32.969 -51.5 1 29.3 1 MET B C 1
ATOM 2315 O O . MET B 1 1 ? -50.406 -33.031 -52.656 1 29.3 1 MET B O 1
ATOM 2319 N N . THR B 1 2 ? -50.281 -31.859 -50.906 1 33.88 2 THR B N 1
ATOM 2320 C CA . THR B 1 2 ? -49.031 -31.141 -51.125 1 33.88 2 THR B CA 1
ATOM 2321 C C . THR B 1 2 ? -47.844 -32.031 -50.781 1 33.88 2 THR B C 1
ATOM 2323 O O . THR B 1 2 ? -47.719 -32.531 -49.656 1 33.88 2 THR B O 1
ATOM 2326 N N . THR B 1 3 ? -47.25 -32.688 -51.844 1 31.91 3 THR B N 1
ATOM 2327 C CA . THR B 1 3 ? -46.094 -33.562 -51.812 1 31.91 3 THR B CA 1
ATOM 2328 C C . THR B 1 3 ? -44.844 -32.844 -51.344 1 31.91 3 THR B C 1
ATOM 2330 O O . THR B 1 3 ? -44.406 -31.875 -51.938 1 31.91 3 THR B O 1
ATOM 2333 N N . GLU B 1 4 ? -44.531 -32.812 -50.031 1 31.95 4 GLU B N 1
ATOM 2334 C CA . GLU B 1 4 ? -43.312 -32.312 -49.406 1 31.95 4 GLU B CA 1
ATOM 2335 C C . GLU B 1 4 ? -42.062 -33.031 -49.906 1 31.95 4 GLU B C 1
ATOM 2337 O O . GLU B 1 4 ? -41.969 -34.25 -49.812 1 31.95 4 GLU B O 1
ATOM 2342 N N . LYS B 1 5 ? -41.375 -32.469 -50.969 1 37.5 5 LYS B N 1
ATOM 2343 C CA . LYS B 1 5 ? -40.125 -32.969 -51.5 1 37.5 5 LYS B CA 1
ATOM 2344 C C . LYS B 1 5 ? -39.062 -33.094 -50.406 1 37.5 5 LYS B C 1
ATOM 2346 O O . LYS B 1 5 ? -38.812 -32.125 -49.688 1 37.5 5 LYS B O 1
ATOM 2351 N N . PRO B 1 6 ? -38.688 -34.344 -50 1 33.19 6 PRO B N 1
ATOM 2352 C CA . PRO B 1 6 ? -37.719 -34.562 -48.906 1 33.19 6 PRO B CA 1
ATOM 2353 C C . PRO B 1 6 ? -36.344 -34 -49.188 1 33.19 6 PRO B C 1
ATOM 2355 O O . PRO B 1 6 ? -35.906 -33.969 -50.344 1 33.19 6 PRO B O 1
ATOM 2358 N N . PHE B 1 7 ? -35.812 -32.969 -48.5 1 34.88 7 PHE B N 1
ATOM 2359 C CA . PHE B 1 7 ? -34.531 -32.281 -48.406 1 34.88 7 PHE B CA 1
ATOM 2360 C C . PHE B 1 7 ? -33.406 -33.281 -48.188 1 34.88 7 PHE B C 1
ATOM 2362 O O . PHE B 1 7 ? -32.625 -33.156 -47.219 1 34.88 7 PHE B O 1
ATOM 2369 N N . ARG B 1 8 ? -33.469 -34.562 -48.625 1 35.62 8 ARG B N 1
ATOM 2370 C CA . ARG B 1 8 ? -32.469 -35.562 -48.219 1 35.62 8 ARG B CA 1
ATOM 2371 C C . ARG B 1 8 ? -31.125 -35.25 -48.844 1 35.62 8 ARG B C 1
ATOM 2373 O O . ARG B 1 8 ? -30.094 -35.75 -48.406 1 35.62 8 ARG B O 1
ATOM 2380 N N . ASP B 1 9 ? -31.078 -34.625 -50.125 1 36.44 9 ASP B N 1
ATOM 2381 C CA . ASP B 1 9 ? -29.875 -34.844 -50.875 1 36.44 9 ASP B CA 1
ATOM 2382 C C . ASP B 1 9 ? -28.766 -33.875 -50.469 1 36.44 9 ASP B C 1
ATOM 2384 O O . ASP B 1 9 ? -27.719 -33.781 -51.125 1 36.44 9 ASP B O 1
ATOM 2388 N N . GLN B 1 10 ? -28.969 -32.875 -49.594 1 36.19 10 GLN B N 1
ATOM 2389 C CA . GLN B 1 10 ? -27.953 -31.859 -49.406 1 36.19 10 GLN B CA 1
ATOM 2390 C C . GLN B 1 10 ? -26.75 -32.406 -48.656 1 36.19 10 GLN B C 1
ATOM 2392 O O . GLN B 1 10 ? -25.781 -31.672 -48.406 1 36.19 10 GLN B O 1
ATOM 2397 N N . PRO B 1 11 ? -26.859 -33.562 -48 1 43.62 11 PRO B N 1
ATOM 2398 C CA . PRO B 1 11 ? -25.719 -33.906 -47.125 1 43.62 11 PRO B CA 1
ATOM 2399 C C . PRO B 1 11 ? -24.469 -34.281 -47.938 1 43.62 11 PRO B C 1
ATOM 2401 O O . PRO B 1 11 ? -23.359 -34.188 -47.406 1 43.62 11 PRO B O 1
ATOM 2404 N N . SER B 1 12 ? -24.578 -34.531 -49.25 1 48.66 12 SER B N 1
ATOM 2405 C CA . SER B 1 12 ? -23.422 -35.094 -49.969 1 48.66 12 SER B CA 1
ATOM 2406 C C . SER B 1 12 ? -22.391 -34.031 -50.281 1 48.66 12 SER B C 1
ATOM 2408 O O . SER B 1 12 ? -21.188 -34.25 -50.188 1 48.66 12 SER B O 1
ATOM 2410 N N . ASN B 1 13 ? -22.844 -32.781 -50.625 1 47.06 13 ASN B N 1
ATOM 2411 C CA . ASN B 1 13 ? -21.922 -31.734 -51.094 1 47.06 13 ASN B CA 1
ATOM 2412 C C . ASN B 1 13 ? -21.109 -31.156 -49.938 1 47.06 13 ASN B C 1
ATOM 2414 O O . ASN B 1 13 ? -19.938 -30.797 -50.094 1 47.06 13 ASN B O 1
ATOM 2418 N N . LEU B 1 14 ? -21.781 -31 -48.781 1 45.47 14 LEU B N 1
ATOM 2419 C CA . LEU B 1 14 ? -21.047 -30.453 -47.656 1 45.47 14 LEU B CA 1
ATOM 2420 C C . LEU B 1 14 ? -19.922 -31.406 -47.219 1 45.47 14 LEU B C 1
ATOM 2422 O O . LEU B 1 14 ? -18.812 -30.969 -46.906 1 45.47 14 LEU B O 1
ATOM 2426 N N . ASN B 1 15 ? -20.25 -32.688 -47.469 1 49.06 15 ASN B N 1
ATOM 2427 C CA . ASN B 1 15 ? -19.25 -33.688 -47.125 1 49.06 15 ASN B CA 1
ATOM 2428 C C . ASN B 1 15 ? -18.062 -33.656 -48.094 1 49.06 15 ASN B C 1
ATOM 2430 O O . ASN B 1 15 ? -16.906 -33.812 -47.656 1 49.06 15 ASN B O 1
ATOM 2434 N N . LEU B 1 16 ? -18.234 -33.281 -49.312 1 52.78 16 LEU B N 1
ATOM 2435 C CA . LEU B 1 16 ? -17.141 -33.188 -50.281 1 52.78 16 LEU B CA 1
ATOM 2436 C C . LEU B 1 16 ? -16.266 -31.984 -50 1 52.78 16 LEU B C 1
ATOM 2438 O O . LEU B 1 16 ? -15.047 -32.062 -50.062 1 52.78 16 LEU B O 1
ATOM 2442 N N . LEU B 1 17 ? -16.906 -30.906 -49.625 1 50.28 17 LEU B N 1
ATOM 2443 C CA . LEU B 1 17 ? -16.156 -29.688 -49.344 1 50.28 17 LEU B CA 1
ATOM 2444 C C . LEU B 1 17 ? -15.312 -29.844 -48.094 1 50.28 17 LEU B C 1
ATOM 2446 O O . LEU B 1 17 ? -14.156 -29.422 -48.062 1 50.28 17 LEU B O 1
ATOM 2450 N N . LEU B 1 18 ? -15.867 -30.438 -47.188 1 51.66 18 LEU B N 1
ATOM 2451 C CA . LEU B 1 18 ? -15.109 -30.719 -45.969 1 51.66 18 LEU B CA 1
ATOM 2452 C C . LEU B 1 18 ? -13.961 -31.672 -46.25 1 51.66 18 LEU B C 1
ATOM 2454 O O . LEU B 1 18 ? -12.852 -31.484 -45.75 1 51.66 18 LEU B O 1
ATOM 2458 N N . LYS B 1 19 ? -14.227 -32.562 -47.219 1 52.84 19 LYS B N 1
ATOM 2459 C CA . LYS B 1 19 ? -13.188 -33.469 -47.688 1 52.84 19 LYS B CA 1
ATOM 2460 C C . LYS B 1 19 ? -12.047 -32.75 -48.375 1 52.84 19 LYS B C 1
ATOM 2462 O O . LYS B 1 19 ? -10.875 -33 -48.094 1 52.84 19 LYS B O 1
ATOM 2467 N N . GLN B 1 20 ? -12.398 -31.938 -49.219 1 54.94 20 GLN B N 1
ATOM 2468 C CA . GLN B 1 20 ? -11.398 -31.172 -49.938 1 54.94 20 GLN B CA 1
ATOM 2469 C C . GLN B 1 20 ? -10.641 -30.219 -49.031 1 54.94 20 GLN B C 1
ATOM 2471 O O . GLN B 1 20 ? -9.422 -30.062 -49.156 1 54.94 20 GLN B O 1
ATOM 2476 N N . GLN B 1 21 ? -11.281 -29.688 -48.125 1 54.41 21 GLN B N 1
ATOM 2477 C CA . GLN B 1 21 ? -10.633 -28.766 -47.219 1 54.41 21 GLN B CA 1
ATOM 2478 C C . GLN B 1 21 ? -9.688 -29.5 -46.25 1 54.41 21 GLN B C 1
ATOM 2480 O O . GLN B 1 21 ? -8.578 -29.031 -46 1 54.41 21 GLN B O 1
ATOM 2485 N N . ILE B 1 22 ? -10.07 -30.625 -45.906 1 52.03 22 ILE B N 1
ATOM 2486 C CA . ILE B 1 22 ? -9.227 -31.422 -45.031 1 52.03 22 ILE B CA 1
ATOM 2487 C C . ILE B 1 22 ? -8.008 -31.922 -45.812 1 52.03 22 ILE B C 1
ATOM 2489 O O . ILE B 1 22 ? -6.887 -31.875 -45.312 1 52.03 22 ILE B O 1
ATOM 2493 N N . ILE B 1 23 ? -8.258 -32.312 -47.062 1 52.88 23 ILE B N 1
ATOM 2494 C CA . ILE B 1 23 ? -7.145 -32.781 -47.906 1 52.88 23 ILE B CA 1
ATOM 2495 C C . ILE B 1 23 ? -6.188 -31.609 -48.156 1 52.88 23 ILE B C 1
ATOM 2497 O O . ILE B 1 23 ? -4.969 -31.781 -48.062 1 52.88 23 ILE B O 1
ATOM 2501 N N . ARG B 1 24 ? -6.691 -30.453 -48.375 1 55.28 24 ARG B N 1
ATOM 2502 C CA . ARG B 1 24 ? -5.855 -29.281 -48.625 1 55.28 24 ARG B CA 1
ATOM 2503 C C . ARG B 1 24 ? -5.07 -28.891 -47.375 1 55.28 24 ARG B C 1
ATOM 2505 O O . ARG B 1 24 ? -3.889 -28.547 -47.469 1 55.28 24 ARG B O 1
ATOM 2512 N N . GLN B 1 25 ? -5.652 -28.953 -46.344 1 52.72 25 GLN B N 1
ATOM 2513 C CA . GLN B 1 25 ? -4.965 -28.609 -45.125 1 52.72 25 GLN B CA 1
ATOM 2514 C C . GLN B 1 25 ? -3.867 -29.609 -44.781 1 52.72 25 GLN B C 1
ATOM 2516 O O . GLN B 1 25 ? -2.795 -29.234 -44.312 1 52.72 25 GLN B O 1
ATOM 2521 N N . LEU B 1 26 ? -4.098 -30.781 -45.188 1 48.06 26 LEU B N 1
ATOM 2522 C CA . LEU B 1 26 ? -3.09 -31.828 -45 1 48.06 26 LEU B CA 1
ATOM 2523 C C . LEU B 1 26 ? -1.916 -31.609 -45.969 1 48.06 26 LEU B C 1
ATOM 2525 O O . LEU B 1 26 ? -0.76 -31.812 -45.562 1 48.06 26 LEU B O 1
ATOM 2529 N N . GLU B 1 27 ? -2.141 -31.203 -47.188 1 49.56 27 GLU B N 1
ATOM 2530 C CA . GLU B 1 27 ? -1.1 -30.922 -48.156 1 49.56 27 GLU B CA 1
ATOM 2531 C C . GLU B 1 27 ? -0.266 -29.719 -47.781 1 49.56 27 GLU B C 1
ATOM 2533 O O . GLU B 1 27 ? 0.955 -29.703 -47.938 1 49.56 27 GLU B O 1
ATOM 2538 N N . GLU B 1 28 ? -0.8 -28.75 -47.219 1 49.91 28 GLU B N 1
ATOM 2539 C CA . GLU B 1 28 ? -0.082 -27.531 -46.844 1 49.91 28 GLU B CA 1
ATOM 2540 C C . GLU B 1 28 ? 0.756 -27.75 -45.562 1 49.91 28 GLU B C 1
ATOM 2542 O O . GLU B 1 28 ? 1.822 -27.156 -45.406 1 49.91 28 GLU B O 1
ATOM 2547 N N . ALA B 1 29 ? 0.322 -28.547 -44.719 1 42.81 29 ALA B N 1
ATOM 2548 C CA . ALA B 1 29 ? 1.065 -28.812 -43.5 1 42.81 29 ALA B CA 1
ATOM 2549 C C . ALA B 1 29 ? 2.369 -29.547 -43.781 1 42.81 29 ALA B C 1
ATOM 2551 O O . ALA B 1 29 ? 3.285 -29.562 -42.969 1 42.81 29 ALA B O 1
ATOM 2552 N N . ASN B 1 30 ? 2.549 -30.203 -45 1 37.47 30 ASN B N 1
ATOM 2553 C CA . ASN B 1 30 ? 3.768 -30.938 -45.281 1 37.47 30 ASN B CA 1
ATOM 2554 C C . ASN B 1 30 ? 4.926 -30 -45.625 1 37.47 30 ASN B C 1
ATOM 2556 O O . ASN B 1 30 ? 6.047 -30.453 -45.875 1 37.47 30 ASN B O 1
ATOM 2560 N N . GLU B 1 31 ? 4.695 -28.766 -45.969 1 37 31 GLU B N 1
ATOM 2561 C CA . GLU B 1 31 ? 5.859 -28.047 -46.438 1 37 31 GLU B CA 1
ATOM 2562 C C . GLU B 1 31 ? 6.77 -27.609 -45.312 1 37 31 GLU B C 1
ATOM 2564 O O . GLU B 1 31 ? 7.867 -27.094 -45.531 1 37 31 GLU B O 1
ATOM 2569 N N . ASP B 1 32 ? 6.281 -27.359 -44.125 1 35.44 32 ASP B N 1
ATOM 2570 C CA . ASP B 1 32 ? 7.234 -26.734 -43.219 1 35.44 32 ASP B CA 1
ATOM 2571 C C . ASP B 1 32 ? 8.156 -27.766 -42.594 1 35.44 32 ASP B C 1
ATOM 2573 O O . ASP B 1 32 ? 7.711 -28.594 -41.781 1 35.44 32 ASP B O 1
ATOM 2577 N N . HIS B 1 33 ? 9.25 -28.203 -43.25 1 31.73 33 HIS B N 1
ATOM 2578 C CA . HIS B 1 33 ? 10.375 -29.016 -42.812 1 31.73 33 HIS B CA 1
ATOM 2579 C C . HIS B 1 33 ? 11 -28.422 -41.562 1 31.73 33 HIS B C 1
ATOM 2581 O O . HIS B 1 33 ? 11.797 -27.5 -41.625 1 31.73 33 HIS B O 1
ATOM 2587 N N . TYR B 1 34 ? 10.32 -28.312 -40.469 1 29.53 34 TYR B N 1
ATOM 2588 C CA . TYR B 1 34 ? 11.047 -27.922 -39.281 1 29.53 34 TYR B CA 1
ATOM 2589 C C . TYR B 1 34 ? 12.148 -28.922 -38.969 1 29.53 34 TYR B C 1
ATOM 2591 O O . TYR B 1 34 ? 11.961 -30.141 -39.094 1 29.53 34 TYR B O 1
ATOM 2599 N N . LYS B 1 35 ? 13.414 -28.531 -38.875 1 34.59 35 LYS B N 1
ATOM 2600 C CA . LYS B 1 35 ? 14.633 -29.188 -38.406 1 34.59 35 LYS B CA 1
ATOM 2601 C C . LYS B 1 35 ? 14.406 -29.828 -37.031 1 34.59 35 LYS B C 1
ATOM 2603 O O . LYS B 1 35 ? 13.969 -29.172 -36.094 1 34.59 35 LYS B O 1
ATOM 2608 N N . ARG B 1 36 ? 14.242 -31.125 -37 1 34.38 36 ARG B N 1
ATOM 2609 C CA . ARG B 1 36 ? 14.109 -32 -35.844 1 34.38 36 ARG B CA 1
ATOM 2610 C C . ARG B 1 36 ? 15.273 -31.797 -34.875 1 34.38 36 ARG B C 1
ATOM 2612 O O . ARG B 1 36 ? 16.438 -31.969 -35.25 1 34.38 36 ARG B O 1
ATOM 2619 N N . PRO B 1 37 ? 15.141 -31.047 -33.844 1 32.69 37 PRO B N 1
ATOM 2620 C CA . PRO B 1 37 ? 16.219 -31.281 -32.906 1 32.69 37 PRO B CA 1
ATOM 2621 C C . PRO B 1 37 ? 16.297 -32.75 -32.438 1 32.69 37 PRO B C 1
ATOM 2623 O O . PRO B 1 37 ? 15.281 -33.438 -32.469 1 32.69 37 PRO B O 1
ATOM 2626 N N . ASN B 1 38 ? 17.484 -33.406 -32.406 1 28.73 38 ASN B N 1
ATOM 2627 C CA . ASN B 1 38 ? 17.859 -34.781 -32.031 1 28.73 38 ASN B CA 1
ATOM 2628 C C . ASN B 1 38 ? 17.328 -35.156 -30.672 1 28.73 38 ASN B C 1
ATOM 2630 O O . ASN B 1 38 ? 17.953 -34.844 -29.641 1 28.73 38 ASN B O 1
ATOM 2634 N N . TYR B 1 39 ? 16.047 -35 -30.438 1 31.7 39 TYR B N 1
ATOM 2635 C CA . TYR B 1 39 ? 15.562 -35.469 -29.156 1 31.7 39 TYR B CA 1
ATOM 2636 C C . TYR B 1 39 ? 15.648 -37 -29.047 1 31.7 39 TYR B C 1
ATOM 2638 O O . TYR B 1 39 ? 14.719 -37.688 -29.453 1 31.7 39 TYR B O 1
ATOM 2646 N N . GLU B 1 40 ? 16.828 -37.688 -29.156 1 34.59 40 GLU B N 1
ATOM 2647 C CA . GLU B 1 40 ? 17.062 -39.125 -29.125 1 34.59 40 GLU B CA 1
ATOM 2648 C C . GLU B 1 40 ? 16.359 -39.781 -27.938 1 34.59 40 GLU B C 1
ATOM 2650 O O . GLU B 1 40 ? 15.812 -40.875 -28.047 1 34.59 40 GLU B O 1
ATOM 2655 N N . ASP B 1 41 ? 16.562 -39.25 -26.656 1 37.69 41 ASP B N 1
ATOM 2656 C CA . ASP B 1 41 ? 16.438 -40.156 -25.516 1 37.69 41 ASP B CA 1
ATOM 2657 C C . ASP B 1 41 ? 14.969 -40.344 -25.141 1 37.69 41 ASP B C 1
ATOM 2659 O O . ASP B 1 41 ? 14.648 -41.125 -24.219 1 37.69 41 ASP B O 1
ATOM 2663 N N . CYS B 1 42 ? 14.203 -39.438 -25.359 1 36.38 42 CYS B N 1
ATOM 2664 C CA . CYS B 1 42 ? 12.914 -39.688 -24.703 1 36.38 42 CYS B CA 1
ATOM 2665 C C . CYS B 1 42 ? 12.281 -40.969 -25.203 1 36.38 42 CYS B C 1
ATOM 2667 O O . CYS B 1 42 ? 11.633 -41.688 -24.422 1 36.38 42 CYS B O 1
ATOM 2669 N N . VAL B 1 43 ? 11.961 -41.188 -26.531 1 37.09 43 VAL B N 1
ATOM 2670 C CA . VAL B 1 43 ? 11.102 -42.281 -26.969 1 37.09 43 VAL B CA 1
ATOM 2671 C C . VAL B 1 43 ? 11.938 -43.531 -27.203 1 37.09 43 VAL B C 1
ATOM 2673 O O . VAL B 1 43 ? 12.672 -43.625 -28.188 1 37.09 43 VAL B O 1
ATOM 2676 N N . THR B 1 44 ? 12.812 -44.031 -26.422 1 36.06 44 THR B N 1
ATOM 2677 C CA . THR B 1 44 ? 12.898 -45.469 -26.625 1 36.06 44 THR B CA 1
ATOM 2678 C C . THR B 1 44 ? 11.516 -46.094 -26.766 1 36.06 44 THR B C 1
ATOM 2680 O O . THR B 1 44 ? 10.938 -46.562 -25.766 1 36.06 44 THR B O 1
ATOM 2683 N N . ILE B 1 45 ? 10.523 -45.406 -27.172 1 33.78 45 ILE B N 1
ATOM 2684 C CA . ILE B 1 45 ? 9.273 -46.062 -27.5 1 33.78 45 ILE B CA 1
ATOM 2685 C C . ILE B 1 45 ? 9.555 -47.312 -28.359 1 33.78 45 ILE B C 1
ATOM 2687 O O . ILE B 1 45 ? 10.008 -47.188 -29.5 1 33.78 45 ILE B O 1
ATOM 2691 N N . ASP B 1 46 ? 10.062 -48.438 -27.812 1 37.03 46 ASP B N 1
ATOM 2692 C CA . ASP B 1 46 ? 9.898 -49.781 -28.328 1 37.03 46 ASP B CA 1
ATOM 2693 C C . ASP B 1 46 ? 8.578 -49.938 -29.062 1 37.03 46 ASP B C 1
ATOM 2695 O O . ASP B 1 46 ? 8.312 -51 -29.656 1 37.03 46 ASP B O 1
ATOM 2699 N N . LYS B 1 47 ? 7.637 -49.062 -28.828 1 41.53 47 LYS B N 1
ATOM 2700 C CA . LYS B 1 47 ? 6.297 -49.25 -29.359 1 41.53 47 LYS B CA 1
ATOM 2701 C C . LYS B 1 47 ? 6.25 -49 -30.859 1 41.53 47 LYS B C 1
ATOM 2703 O O . LYS B 1 47 ? 5.195 -49.094 -31.484 1 41.53 47 LYS B O 1
ATOM 2708 N N . LYS B 1 48 ? 7.219 -48.438 -31.438 1 40.53 48 LYS B N 1
ATOM 2709 C CA . LYS B 1 48 ? 7.172 -48.344 -32.906 1 40.53 48 LYS B CA 1
ATOM 2710 C C . LYS B 1 48 ? 6.965 -49.688 -33.531 1 40.53 48 LYS B C 1
ATOM 2712 O O . LYS B 1 48 ? 6.254 -49.812 -34.562 1 40.53 48 LYS B O 1
ATOM 2717 N N . THR B 1 49 ? 7.695 -50.688 -32.969 1 36.84 49 THR B N 1
ATOM 2718 C CA . THR B 1 49 ? 7.688 -51.969 -33.656 1 36.84 49 THR B CA 1
ATOM 2719 C C . THR B 1 49 ? 6.324 -52.656 -33.5 1 36.84 49 THR B C 1
ATOM 2721 O O . THR B 1 49 ? 5.898 -53.375 -34.406 1 36.84 49 THR B O 1
ATOM 2724 N N . THR B 1 50 ? 5.641 -52.406 -32.344 1 36.44 50 THR B N 1
ATOM 2725 C CA . THR B 1 50 ? 4.465 -53.25 -32.156 1 36.44 50 THR B CA 1
ATOM 2726 C C . THR B 1 50 ? 3.264 -52.688 -32.906 1 36.44 50 THR B C 1
ATOM 2728 O O . THR B 1 50 ? 2.377 -53.438 -33.312 1 36.44 50 THR B O 1
ATOM 2731 N N . ILE B 1 51 ? 3.195 -51.375 -33.125 1 38.81 51 ILE B N 1
ATOM 2732 C CA . ILE B 1 51 ? 1.992 -50.875 -33.781 1 38.81 51 ILE B CA 1
ATOM 2733 C C . ILE B 1 51 ? 2.023 -51.25 -35.281 1 38.81 51 ILE B C 1
ATOM 2735 O O . ILE B 1 51 ? 0.975 -51.438 -35.906 1 38.81 51 ILE B O 1
ATOM 2739 N N . SER B 1 52 ? 3.189 -51.281 -35.875 1 36.94 52 SER B N 1
ATOM 2740 C CA . SER B 1 52 ? 3.195 -51.469 -37.312 1 36.94 52 SER B CA 1
ATOM 2741 C C . SER B 1 52 ? 2.654 -52.875 -37.656 1 36.94 52 SER B C 1
ATOM 2743 O O . SER B 1 52 ? 2.152 -53.062 -38.781 1 36.94 52 SER B O 1
ATOM 2745 N N . LYS B 1 53 ? 2.963 -53.906 -36.938 1 40.56 53 LYS B N 1
ATOM 2746 C CA . LYS B 1 53 ? 2.73 -55.25 -37.469 1 40.56 53 LYS B CA 1
ATOM 2747 C C . LYS B 1 53 ? 1.243 -55.594 -37.469 1 40.56 53 LYS B C 1
ATOM 2749 O O . LYS B 1 53 ? 0.807 -56.469 -38.188 1 40.56 53 LYS B O 1
ATOM 2754 N N . LYS B 1 54 ? 0.433 -55.094 -36.5 1 40.28 54 LYS B N 1
ATOM 2755 C CA . LYS B 1 54 ? -0.861 -55.75 -36.344 1 40.28 54 LYS B CA 1
ATOM 2756 C C . LYS B 1 54 ? -1.882 -55.188 -37.344 1 40.28 54 LYS B C 1
ATOM 2758 O O . LYS B 1 54 ? -3.01 -55.688 -37.406 1 40.28 54 LYS B O 1
ATOM 2763 N N . ILE B 1 55 ? -1.626 -54.125 -38.094 1 37.5 55 ILE B N 1
ATOM 2764 C CA . ILE B 1 55 ? -2.805 -53.5 -38.656 1 37.5 55 ILE B CA 1
ATOM 2765 C C . ILE B 1 55 ? -3.207 -54.188 -39.938 1 37.5 55 ILE B C 1
ATOM 2767 O O . ILE B 1 55 ? -4.219 -53.812 -40.562 1 37.5 55 ILE B O 1
ATOM 2771 N N . TYR B 1 56 ? -2.502 -55 -40.625 1 35.62 56 TYR B N 1
ATOM 2772 C CA . TYR B 1 56 ? -2.84 -55 -42.062 1 35.62 56 TYR B CA 1
ATOM 2773 C C . TYR B 1 56 ? -3.826 -56.125 -42.375 1 35.62 56 TYR B C 1
ATOM 2775 O O . TYR B 1 56 ? -3.582 -56.906 -43.281 1 35.62 56 TYR B O 1
ATOM 2783 N N . SER B 1 57 ? -4.711 -56.688 -41.594 1 36.66 57 SER B N 1
ATOM 2784 C CA . SER B 1 57 ? -5.586 -57.5 -42.438 1 36.66 57 SER B CA 1
ATOM 2785 C C . SER B 1 57 ? -6.672 -56.656 -43.094 1 36.66 57 SER B C 1
ATOM 2787 O O . SER B 1 57 ? -7.066 -55.625 -42.562 1 36.66 57 SER B O 1
ATOM 2789 N N . SER B 1 58 ? -7.453 -56.906 -44.375 1 45.12 58 SER B N 1
ATOM 2790 C CA . SER B 1 58 ? -8.297 -56.156 -45.312 1 45.12 58 SER B CA 1
ATOM 2791 C C . SER B 1 58 ? -9.445 -55.469 -44.625 1 45.12 58 SER B C 1
ATOM 2793 O O . SER B 1 58 ? -9.688 -54.281 -44.844 1 45.12 58 SER B O 1
ATOM 2795 N N . GLU B 1 59 ? -10.75 -56.094 -44.562 1 46.53 59 GLU B N 1
ATOM 2796 C CA . GLU B 1 59 ? -11.953 -55.656 -43.844 1 46.53 59 GLU B CA 1
ATOM 2797 C C . GLU B 1 59 ? -11.617 -55.188 -42.438 1 46.53 59 GLU B C 1
ATOM 2799 O O . GLU B 1 59 ? -12.281 -54.281 -41.875 1 46.53 59 GLU B O 1
ATOM 2804 N N . SER B 1 60 ? -10.789 -55.781 -41.781 1 56.34 60 SER B N 1
ATOM 2805 C CA . SER B 1 60 ? -10.18 -55.938 -40.469 1 56.34 60 SER B CA 1
ATOM 2806 C C . SER B 1 60 ? -9.297 -54.75 -40.125 1 56.34 60 SER B C 1
ATOM 2808 O O . SER B 1 60 ? -9.023 -54.5 -38.938 1 56.34 60 SER B O 1
ATOM 2810 N N . ASP B 1 61 ? -9.094 -53.875 -41.219 1 71.31 61 ASP B N 1
ATOM 2811 C CA . ASP B 1 61 ? -8.109 -52.812 -41.062 1 71.31 61 ASP B CA 1
ATOM 2812 C C . ASP B 1 61 ? -8.734 -51.562 -40.469 1 71.31 61 ASP B C 1
ATOM 2814 O O . ASP B 1 61 ? -8.164 -50.969 -39.562 1 71.31 61 ASP B O 1
ATOM 2818 N N . PHE B 1 62 ? -10.164 -51.406 -40.906 1 76.56 62 PHE B N 1
ATOM 2819 C CA . PHE B 1 62 ? -10.82 -50.219 -40.438 1 76.56 62 PHE B CA 1
ATOM 2820 C C . PHE B 1 62 ? -11.125 -50.344 -38.938 1 76.56 62 PHE B C 1
ATOM 2822 O O . PHE B 1 62 ? -10.891 -49.406 -38.156 1 76.56 62 PHE B O 1
ATOM 2829 N N . GLU B 1 63 ? -11.711 -51.469 -38.656 1 79.5 63 GLU B N 1
ATOM 2830 C CA . GLU B 1 63 ? -12.023 -51.719 -37.25 1 79.5 63 GLU B CA 1
ATOM 2831 C C . GLU B 1 63 ? -10.766 -51.688 -36.375 1 79.5 63 GLU B C 1
ATOM 2833 O O . GLU B 1 63 ? -10.781 -51.188 -35.25 1 79.5 63 GLU B O 1
ATOM 2838 N N . GLY B 1 64 ? -9.781 -52.219 -36.969 1 81.94 64 GLY B N 1
ATOM 2839 C CA . GLY B 1 64 ? -8.492 -52.188 -36.281 1 81.94 64 GLY B CA 1
ATOM 2840 C C . GLY B 1 64 ? -7.973 -50.781 -36.062 1 81.94 64 GLY B C 1
ATOM 2841 O O . GLY B 1 64 ? -7.469 -50.469 -35 1 81.94 64 GLY B O 1
ATOM 2842 N N . LEU B 1 65 ? -8.234 -49.906 -37.062 1 84.88 65 LEU B N 1
ATOM 2843 C CA . LEU B 1 65 ? -7.785 -48.531 -36.969 1 84.88 65 LEU B CA 1
ATOM 2844 C C . LEU B 1 65 ? -8.633 -47.75 -35.969 1 84.88 65 LEU B C 1
ATOM 2846 O O . LEU B 1 65 ? -8.109 -46.938 -35.219 1 84.88 65 LEU B O 1
ATOM 2850 N N . ARG B 1 66 ? -9.938 -48.031 -35.906 1 85 66 ARG B N 1
ATOM 2851 C CA . ARG B 1 66 ? -10.836 -47.406 -34.938 1 85 66 ARG B CA 1
ATOM 2852 C C . ARG B 1 66 ? -10.438 -47.75 -33.5 1 85 66 ARG B C 1
ATOM 2854 O O . ARG B 1 66 ? -10.453 -46.906 -32.625 1 85 66 ARG B O 1
ATOM 2861 N N . MET B 1 67 ? -10.086 -48.969 -33.375 1 86.88 67 MET B N 1
ATOM 2862 C CA . MET B 1 67 ? -9.656 -49.406 -32.062 1 86.88 67 MET B CA 1
ATOM 2863 C C . MET B 1 67 ? -8.336 -48.75 -31.656 1 86.88 67 MET B C 1
ATOM 2865 O O . MET B 1 67 ? -8.156 -48.375 -30.5 1 86.88 67 MET B O 1
ATOM 2869 N N . THR B 1 68 ? -7.465 -48.688 -32.656 1 85.69 68 THR B N 1
ATOM 2870 C CA . THR B 1 68 ? -6.18 -48.062 -32.406 1 85.69 68 THR B CA 1
ATOM 2871 C C . THR B 1 68 ? -6.371 -46.594 -32 1 85.69 68 THR B C 1
ATOM 2873 O O . THR B 1 68 ? -5.727 -46.094 -31.078 1 85.69 68 THR B O 1
ATOM 2876 N N . LEU B 1 69 ? -7.277 -45.906 -32.688 1 89.56 69 LEU B N 1
ATOM 2877 C CA . LEU B 1 69 ? -7.547 -44.5 -32.375 1 89.56 69 LEU B CA 1
ATOM 2878 C C . LEU B 1 69 ? -8.141 -44.344 -30.984 1 89.56 69 LEU B C 1
ATOM 2880 O O . LEU B 1 69 ? -7.762 -43.469 -30.234 1 89.56 69 LEU B O 1
ATOM 2884 N N . ALA B 1 70 ? -9.016 -45.219 -30.609 1 89.06 70 ALA B N 1
ATOM 2885 C CA . ALA B 1 70 ? -9.641 -45.188 -29.297 1 89.06 70 ALA B CA 1
ATOM 2886 C C . ALA B 1 70 ? -8.609 -45.438 -28.203 1 89.06 70 ALA B C 1
ATOM 2888 O O . ALA B 1 70 ? -8.594 -44.719 -27.188 1 89.06 70 ALA B O 1
ATOM 2889 N N . ASN B 1 71 ? -7.797 -46.406 -28.469 1 88.62 71 ASN B N 1
ATOM 2890 C CA . ASN B 1 71 ? -6.746 -46.688 -27.5 1 88.62 71 ASN B CA 1
ATOM 2891 C C . ASN B 1 71 ? -5.777 -45.531 -27.344 1 88.62 71 ASN B C 1
ATOM 2893 O O . ASN B 1 71 ? -5.363 -45.219 -26.219 1 88.62 71 ASN B O 1
ATOM 2897 N N . THR B 1 72 ? -5.422 -44.938 -28.469 1 90.38 72 THR B N 1
ATOM 2898 C CA . THR B 1 72 ? -4.559 -43.781 -28.438 1 90.38 72 THR B CA 1
ATOM 2899 C C . THR B 1 72 ? -5.203 -42.656 -27.625 1 90.38 72 THR B C 1
ATOM 2901 O O . THR B 1 72 ? -4.539 -42 -26.828 1 90.38 72 THR B O 1
ATOM 2904 N N . GLN B 1 73 ? -6.469 -42.5 -27.781 1 91.81 73 GLN B N 1
ATOM 2905 C CA . GLN B 1 73 ? -7.191 -41.469 -27.062 1 91.81 73 GLN B CA 1
ATOM 2906 C C . GLN B 1 73 ? -7.191 -41.719 -25.547 1 91.81 73 GLN B C 1
ATOM 2908 O O . GLN B 1 73 ? -6.988 -40.812 -24.766 1 91.81 73 GLN B O 1
ATOM 2913 N N . ILE B 1 74 ? -7.43 -42.906 -25.188 1 91.06 74 ILE B N 1
ATOM 2914 C CA . ILE B 1 74 ? -7.461 -43.281 -23.766 1 91.06 74 ILE B CA 1
ATOM 2915 C C . ILE B 1 74 ? -6.078 -43.062 -23.156 1 91.06 74 ILE B C 1
ATOM 2917 O O . ILE B 1 74 ? -5.949 -42.469 -22.094 1 91.06 74 ILE B O 1
ATOM 2921 N N . ASN B 1 75 ? -5.047 -43.562 -23.875 1 89.88 75 ASN B N 1
ATOM 2922 C CA . ASN B 1 75 ? -3.684 -43.438 -23.375 1 89.88 75 ASN B CA 1
ATOM 2923 C C . ASN B 1 75 ? -3.283 -41.969 -23.234 1 89.88 75 ASN B C 1
ATOM 2925 O O . ASN B 1 75 ? -2.711 -41.562 -22.219 1 89.88 75 ASN B O 1
ATOM 2929 N N . GLU B 1 76 ? -3.678 -41.25 -24.266 1 92.38 76 GLU B N 1
ATOM 2930 C CA . GLU B 1 76 ? -3.318 -39.844 -24.219 1 92.38 76 GLU B CA 1
ATOM 2931 C C . GLU B 1 76 ? -4.121 -39.094 -23.156 1 92.38 76 GLU B C 1
ATOM 2933 O O . GLU B 1 76 ? -3.625 -38.125 -22.562 1 92.38 76 GLU B O 1
ATOM 2938 N N . SER B 1 77 ? -5.352 -39.5 -22.875 1 90.75 77 SER B N 1
ATOM 2939 C CA . SER B 1 77 ? -6.141 -38.875 -21.812 1 90.75 77 SER B CA 1
ATOM 2940 C C . SER B 1 77 ? -5.504 -39.094 -20.453 1 90.75 77 SER B C 1
ATOM 2942 O O . SER B 1 77 ? -5.438 -38.188 -19.641 1 90.75 77 SER B O 1
ATOM 2944 N N . THR B 1 78 ? -5.008 -40.25 -20.188 1 91.31 78 THR B N 1
ATOM 2945 C CA . THR B 1 78 ? -4.34 -40.562 -18.938 1 91.31 78 THR B CA 1
ATOM 2946 C C . THR B 1 78 ? -3.051 -39.781 -18.797 1 91.31 78 THR B C 1
ATOM 2948 O O . THR B 1 78 ? -2.797 -39.188 -17.75 1 91.31 78 THR B O 1
ATOM 2951 N N . ALA B 1 79 ? -2.244 -39.781 -19.859 1 91.06 79 ALA B N 1
ATOM 2952 C CA . ALA B 1 79 ? -1.008 -39 -19.859 1 91.06 79 ALA B CA 1
ATOM 2953 C C . ALA B 1 79 ? -1.294 -37.5 -19.672 1 91.06 79 ALA B C 1
ATOM 2955 O O . ALA B 1 79 ? -0.565 -36.812 -18.953 1 91.06 79 ALA B O 1
ATOM 2956 N N . ALA B 1 80 ? -2.363 -37.094 -20.219 1 91.06 80 ALA B N 1
ATOM 2957 C CA . ALA B 1 80 ? -2.738 -35.688 -20.141 1 91.06 80 ALA B CA 1
ATOM 2958 C C . ALA B 1 80 ? -3.158 -35.312 -18.734 1 91.06 80 ALA B C 1
ATOM 2960 O O . ALA B 1 80 ? -2.943 -34.188 -18.297 1 91.06 80 ALA B O 1
ATOM 2961 N N . GLU B 1 81 ? -3.77 -36.219 -18.031 1 91.56 81 GLU B N 1
ATOM 2962 C CA . GLU B 1 81 ? -4.18 -35.969 -16.656 1 91.56 81 GLU B CA 1
ATOM 2963 C C . GLU B 1 81 ? -2.971 -35.719 -15.758 1 91.56 81 GLU B C 1
ATOM 2965 O O . GLU B 1 81 ? -2.943 -34.781 -14.984 1 91.56 81 GLU B O 1
ATOM 2970 N N . ASN B 1 82 ? -1.997 -36.656 -15.922 1 90 82 ASN B N 1
ATOM 2971 C CA . ASN B 1 82 ? -0.768 -36.469 -15.148 1 90 82 ASN B CA 1
ATOM 2972 C C . ASN B 1 82 ? -0.047 -35.188 -15.523 1 90 82 ASN B C 1
ATOM 2974 O O . ASN B 1 82 ? 0.455 -34.469 -14.641 1 90 82 ASN B O 1
ATOM 2978 N N . HIS B 1 83 ? 0.02 -34.969 -16.766 1 93.38 83 HIS B N 1
ATOM 2979 C CA . HIS B 1 83 ? 0.609 -33.719 -17.266 1 93.38 83 HIS B CA 1
ATOM 2980 C C . HIS B 1 83 ? -0.091 -32.5 -16.688 1 93.38 83 HIS B C 1
ATOM 2982 O O . HIS B 1 83 ? 0.566 -31.562 -16.234 1 93.38 83 HIS B O 1
ATOM 2988 N N . LYS B 1 84 ? -1.38 -32.531 -16.594 1 93.5 84 LYS B N 1
ATOM 2989 C CA . LYS B 1 84 ? -2.178 -31.406 -16.078 1 93.5 84 LYS B CA 1
ATOM 2990 C C . LYS B 1 84 ? -1.902 -31.188 -14.586 1 93.5 84 LYS B C 1
ATOM 2992 O O . LYS B 1 84 ? -1.797 -30.031 -14.141 1 93.5 84 LYS B O 1
ATOM 2997 N N . LEU B 1 85 ? -1.846 -32.219 -13.867 1 92.19 85 LEU B N 1
ATOM 2998 C CA . LEU B 1 85 ? -1.56 -32.125 -12.438 1 92.19 85 LEU B CA 1
ATOM 2999 C C . LEU B 1 85 ? -0.238 -31.406 -12.195 1 92.19 85 LEU B C 1
ATOM 3001 O O . LEU B 1 85 ? -0.145 -30.547 -11.32 1 92.19 85 LEU B O 1
ATOM 3005 N N . MET B 1 86 ? 0.769 -31.766 -12.977 1 92.44 86 MET B N 1
ATOM 3006 C CA . MET B 1 86 ? 2.08 -31.141 -12.836 1 92.44 86 MET B CA 1
ATOM 3007 C C . MET B 1 86 ? 2.025 -29.672 -13.234 1 92.44 86 MET B C 1
ATOM 3009 O O . MET B 1 86 ? 2.6 -28.812 -12.555 1 92.44 86 MET B O 1
ATOM 3013 N N . CYS B 1 87 ? 1.338 -29.438 -14.266 1 94.75 87 CYS B N 1
ATOM 3014 C CA . CYS B 1 87 ? 1.182 -28.047 -14.711 1 94.75 87 CYS B CA 1
ATOM 3015 C C . CYS B 1 87 ? 0.438 -27.219 -13.664 1 94.75 87 CYS B C 1
ATOM 3017 O O . CYS B 1 87 ? 0.825 -26.094 -13.375 1 94.75 87 CYS B O 1
ATOM 3019 N N . ASP B 1 88 ? -0.587 -27.781 -13.117 1 94.25 88 ASP B N 1
ATOM 3020 C CA . ASP B 1 88 ? -1.361 -27.094 -12.086 1 94.25 88 ASP B CA 1
ATOM 3021 C C . ASP B 1 88 ? -0.504 -26.812 -10.859 1 94.25 88 ASP B C 1
ATOM 3023 O O . ASP B 1 88 ? -0.614 -25.734 -10.258 1 94.25 88 ASP B O 1
ATOM 3027 N N . HIS B 1 89 ? 0.288 -27.75 -10.562 1 93.62 89 HIS B N 1
ATOM 3028 C CA . HIS B 1 89 ? 1.191 -27.562 -9.43 1 93.62 89 HIS B CA 1
ATOM 3029 C C . HIS B 1 89 ? 2.17 -26.422 -9.688 1 93.62 89 HIS B C 1
ATOM 3031 O O . HIS B 1 89 ? 2.396 -25.594 -8.812 1 93.62 89 HIS B O 1
ATOM 3037 N N . TYR B 1 90 ? 2.721 -26.453 -10.781 1 94.69 90 TYR B N 1
ATOM 3038 C CA . TYR B 1 90 ? 3.617 -25.375 -11.18 1 94.69 90 TYR B CA 1
ATOM 3039 C C . TYR B 1 90 ? 2.91 -24.031 -11.117 1 94.69 90 TYR B C 1
ATOM 3041 O O . TYR B 1 90 ? 3.455 -23.062 -10.578 1 94.69 90 TYR B O 1
ATOM 3049 N N . ASP B 1 91 ? 1.729 -23.938 -11.641 1 95.81 91 ASP B N 1
ATOM 3050 C CA . ASP B 1 91 ? 0.969 -22.703 -11.664 1 95.81 91 ASP B CA 1
ATOM 3051 C C . ASP B 1 91 ? 0.653 -22.219 -10.242 1 95.81 91 ASP B C 1
ATOM 3053 O O . ASP B 1 91 ? 0.708 -21.016 -9.961 1 95.81 91 ASP B O 1
ATOM 3057 N N . LEU B 1 92 ? 0.293 -23.094 -9.438 1 95.38 92 LEU B N 1
ATOM 3058 C CA . LEU B 1 92 ? 0.012 -22.766 -8.039 1 95.38 92 LEU B CA 1
ATOM 3059 C C . LEU B 1 92 ? 1.244 -22.172 -7.363 1 95.38 92 LEU B C 1
ATOM 3061 O O . LEU B 1 92 ? 1.147 -21.172 -6.656 1 95.38 92 LEU B O 1
ATOM 3065 N N . LEU B 1 93 ? 2.299 -22.828 -7.625 1 94.81 93 LEU B N 1
ATOM 3066 C CA . LEU B 1 93 ? 3.547 -22.344 -7.043 1 94.81 93 LEU B CA 1
ATOM 3067 C C . LEU B 1 93 ? 3.885 -20.953 -7.551 1 94.81 93 LEU B C 1
ATOM 3069 O O . LEU B 1 93 ? 4.285 -20.078 -6.77 1 94.81 93 LEU B O 1
ATOM 3073 N N . GLU B 1 94 ? 3.715 -20.734 -8.781 1 95.75 94 GLU B N 1
ATOM 3074 C CA . GLU B 1 94 ? 3.938 -19.422 -9.359 1 95.75 94 GLU B CA 1
ATOM 3075 C C . GLU B 1 94 ? 3.023 -18.375 -8.727 1 95.75 94 GLU B C 1
ATOM 3077 O O . GLU B 1 94 ? 3.459 -17.266 -8.414 1 95.75 94 GLU B O 1
ATOM 3082 N N . GLN B 1 95 ? 1.847 -18.75 -8.5 1 95.94 95 GLN B N 1
ATOM 3083 C CA . GLN B 1 95 ? 0.875 -17.859 -7.871 1 95.94 95 GLN B CA 1
ATOM 3084 C C . GLN B 1 95 ? 1.282 -17.516 -6.441 1 95.94 95 GLN B C 1
ATOM 3086 O O . GLN B 1 95 ? 1.177 -16.359 -6.02 1 95.94 95 GLN B O 1
ATOM 3091 N N . VAL B 1 96 ? 1.687 -18.469 -5.758 1 96.69 96 VAL B N 1
ATOM 3092 C CA . VAL B 1 96 ? 2.131 -18.266 -4.387 1 96.69 96 VAL B CA 1
ATOM 3093 C C . VAL B 1 96 ? 3.301 -17.281 -4.367 1 96.69 96 VAL B C 1
ATOM 3095 O O . VAL B 1 96 ? 3.316 -16.328 -3.574 1 96.69 96 VAL B O 1
ATOM 3098 N N . LEU B 1 97 ? 4.254 -17.531 -5.227 1 97.5 97 LEU B N 1
ATOM 3099 C CA . LEU B 1 97 ? 5.426 -16.656 -5.285 1 97.5 97 LEU B CA 1
ATOM 3100 C C . LEU B 1 97 ? 5.02 -15.227 -5.605 1 97.5 97 LEU B C 1
ATOM 3102 O O . LEU B 1 97 ? 5.559 -14.281 -5.023 1 97.5 97 LEU B O 1
ATOM 3106 N N . GLU B 1 98 ? 4.055 -15.039 -6.469 1 97.25 98 GLU B N 1
ATOM 3107 C CA . GLU B 1 98 ? 3.543 -13.711 -6.797 1 97.25 98 GLU B CA 1
ATOM 3108 C C . GLU B 1 98 ? 2.904 -13.047 -5.578 1 97.25 98 GLU B C 1
ATOM 3110 O O . GLU B 1 98 ? 3.1 -11.852 -5.344 1 97.25 98 GLU B O 1
ATOM 3115 N N . HIS B 1 99 ? 2.162 -13.773 -4.84 1 97.5 99 HIS B N 1
ATOM 3116 C CA . HIS B 1 99 ? 1.521 -13.234 -3.645 1 97.5 99 HIS B CA 1
ATOM 3117 C C . HIS B 1 99 ? 2.551 -12.883 -2.578 1 97.5 99 HIS B C 1
ATOM 3119 O O . HIS B 1 99 ? 2.357 -11.93 -1.814 1 97.5 99 HIS B O 1
ATOM 3125 N N . VAL B 1 100 ? 3.65 -13.641 -2.539 1 97.69 100 VAL B N 1
ATOM 3126 C CA . VAL B 1 100 ? 4.723 -13.281 -1.612 1 97.69 100 VAL B CA 1
ATOM 3127 C C . VAL B 1 100 ? 5.309 -11.93 -1.996 1 97.69 100 VAL B C 1
ATOM 3129 O O . VAL B 1 100 ? 5.527 -11.07 -1.134 1 97.69 100 VAL B O 1
ATOM 3132 N N . VAL B 1 101 ? 5.531 -11.742 -3.238 1 97.31 101 VAL B N 1
ATOM 3133 C CA . VAL B 1 101 ? 6.066 -10.461 -3.707 1 97.31 101 VAL B CA 1
ATOM 3134 C C . VAL B 1 101 ? 5.117 -9.336 -3.316 1 97.31 101 VAL B C 1
ATOM 3136 O O . VAL B 1 101 ? 5.551 -8.305 -2.789 1 97.31 101 VAL B O 1
ATOM 3139 N N . GLN B 1 102 ? 3.9 -9.516 -3.549 1 97.44 102 GLN B N 1
ATOM 3140 C CA . GLN B 1 102 ? 2.902 -8.5 -3.244 1 97.44 102 GLN B CA 1
ATOM 3141 C C . GLN B 1 102 ? 2.869 -8.188 -1.751 1 97.44 102 GLN B C 1
ATOM 3143 O O . GLN B 1 102 ? 2.781 -7.023 -1.354 1 97.44 102 GLN B O 1
ATOM 3148 N N . TYR B 1 103 ? 2.918 -9.195 -0.978 1 97.94 103 TYR B N 1
ATOM 3149 C CA . TYR B 1 103 ? 2.9 -9.008 0.47 1 97.94 103 TYR B CA 1
ATOM 3150 C C . TYR B 1 103 ? 4.129 -8.242 0.938 1 97.94 103 TYR B C 1
ATOM 3152 O O . TYR B 1 103 ? 4.02 -7.324 1.756 1 97.94 103 TYR B O 1
ATOM 3160 N N . VAL B 1 104 ? 5.219 -8.617 0.384 1 97.62 104 VAL B N 1
ATOM 3161 C CA . VAL B 1 104 ? 6.469 -7.949 0.736 1 97.62 104 VAL B CA 1
ATOM 3162 C C . VAL B 1 104 ? 6.387 -6.469 0.365 1 97.62 104 VAL B C 1
ATOM 3164 O O . VAL B 1 104 ? 6.797 -5.605 1.143 1 97.62 104 VAL B O 1
ATOM 3167 N N . GLU B 1 105 ? 5.859 -6.172 -0.742 1 97.25 105 GLU B N 1
ATOM 3168 C CA . GLU B 1 105 ? 5.699 -4.781 -1.161 1 97.25 105 GLU B CA 1
ATOM 3169 C C . GLU B 1 105 ? 4.785 -4.02 -0.205 1 97.25 105 GLU B C 1
ATOM 3171 O O . GLU B 1 105 ? 5.039 -2.855 0.108 1 97.25 105 GLU B O 1
ATOM 3176 N N . CYS B 1 106 ? 3.76 -4.648 0.266 1 96.94 106 CYS B N 1
ATOM 3177 C CA . CYS B 1 106 ? 2.836 -4.02 1.204 1 96.94 106 CYS B CA 1
ATOM 3178 C C . CYS B 1 106 ? 3.516 -3.75 2.541 1 96.94 106 CYS B C 1
ATOM 3180 O O . CYS B 1 106 ? 3.285 -2.709 3.16 1 96.94 106 CYS B O 1
ATOM 3182 N N . ILE B 1 107 ? 4.352 -4.695 2.969 1 97.12 107 ILE B N 1
ATOM 3183 C CA . ILE B 1 107 ? 5.082 -4.508 4.215 1 97.12 107 ILE B CA 1
ATOM 3184 C C . ILE B 1 107 ? 6.02 -3.307 4.09 1 97.12 107 ILE B C 1
ATOM 3186 O O . ILE B 1 107 ? 6.121 -2.492 5.012 1 97.12 107 ILE B O 1
ATOM 3190 N N . ILE B 1 108 ? 6.664 -3.217 2.979 1 95.81 108 ILE B N 1
ATOM 3191 C CA . ILE B 1 108 ? 7.598 -2.121 2.748 1 95.81 108 ILE B CA 1
ATOM 3192 C C . ILE B 1 108 ? 6.855 -0.788 2.801 1 95.81 108 ILE B C 1
ATOM 3194 O O . ILE B 1 108 ? 7.293 0.149 3.473 1 95.81 108 ILE B O 1
ATOM 3198 N N . LEU B 1 109 ? 5.738 -0.714 2.154 1 96.62 109 LEU B N 1
ATOM 3199 C CA . LEU B 1 109 ? 4.93 0.501 2.129 1 96.62 109 LEU B CA 1
ATOM 3200 C C . LEU B 1 109 ? 4.445 0.862 3.529 1 96.62 109 LEU B C 1
ATOM 3202 O O . LEU B 1 109 ? 4.5 2.027 3.928 1 96.62 109 LEU B O 1
ATOM 3206 N N . GLU B 1 110 ? 3.961 -0.088 4.203 1 96.25 110 GLU B N 1
ATOM 3207 C CA . GLU B 1 110 ? 3.471 0.138 5.559 1 96.25 110 GLU B CA 1
ATOM 3208 C C . GLU B 1 110 ? 4.586 0.628 6.477 1 96.25 110 GLU B C 1
ATOM 3210 O O . GLU B 1 110 ? 4.379 1.537 7.281 1 96.25 110 GLU B O 1
ATOM 3215 N N . SER B 1 111 ? 5.73 -0.003 6.367 1 94.75 111 SER B N 1
ATOM 3216 C CA . SER B 1 111 ? 6.867 0.385 7.195 1 94.75 111 SER B CA 1
ATOM 3217 C C . SER B 1 111 ? 7.277 1.83 6.93 1 94.75 111 SER B C 1
ATOM 3219 O O . SER B 1 111 ? 7.539 2.588 7.867 1 94.75 111 SER B O 1
ATOM 3221 N N . LYS B 1 112 ? 7.332 2.227 5.719 1 95.5 112 LYS B N 1
ATOM 3222 C CA . LYS B 1 112 ? 7.676 3.6 5.363 1 95.5 112 LYS B CA 1
ATOM 3223 C C . LYS B 1 112 ? 6.621 4.582 5.867 1 95.5 112 LYS B C 1
ATOM 3225 O O . LYS B 1 112 ? 6.957 5.656 6.371 1 95.5 112 LYS B O 1
ATOM 3230 N N . SER B 1 113 ? 5.371 4.211 5.688 1 96.12 113 SER B N 1
ATOM 3231 C CA . SER B 1 113 ? 4.281 5.059 6.156 1 96.12 113 SER B CA 1
ATOM 3232 C C . SER B 1 113 ? 4.312 5.219 7.672 1 96.12 113 SER B C 1
ATOM 3234 O O . SER B 1 113 ? 4.07 6.309 8.195 1 96.12 113 SER B O 1
ATOM 3236 N N . MET B 1 114 ? 4.59 4.129 8.367 1 94.5 114 MET B N 1
ATOM 3237 C CA . MET B 1 114 ? 4.711 4.18 9.828 1 94.5 114 MET B CA 1
ATOM 3238 C C . MET B 1 114 ? 5.828 5.129 10.242 1 94.5 114 MET B C 1
ATOM 3240 O O . MET B 1 114 ? 5.676 5.898 11.195 1 94.5 114 MET B O 1
ATOM 3244 N N . ASN B 1 115 ? 6.902 5.031 9.516 1 94 115 ASN B N 1
ATOM 3245 C CA . ASN B 1 115 ? 8.031 5.91 9.805 1 94 115 ASN B CA 1
ATOM 3246 C C . ASN B 1 115 ? 7.664 7.379 9.609 1 94 115 ASN B C 1
ATOM 3248 O O . ASN B 1 115 ? 7.953 8.211 10.469 1 94 115 ASN B O 1
ATOM 3252 N N . ARG B 1 116 ? 7.031 7.703 8.523 1 95.06 116 ARG B N 1
ATOM 3253 C CA . ARG B 1 116 ? 6.598 9.07 8.25 1 95.06 116 ARG B CA 1
ATOM 3254 C C . ARG B 1 116 ? 5.645 9.57 9.336 1 95.06 116 ARG B C 1
ATOM 3256 O O . ARG B 1 116 ? 5.758 10.711 9.789 1 95.06 116 ARG B O 1
ATOM 3263 N N . LEU B 1 117 ? 4.758 8.742 9.68 1 95.44 117 LEU B N 1
ATOM 3264 C CA . LEU B 1 117 ? 3.801 9.109 10.719 1 95.44 117 LEU B CA 1
ATOM 3265 C C . LEU B 1 117 ? 4.508 9.352 12.047 1 95.44 117 LEU B C 1
ATOM 3267 O O . LEU B 1 117 ? 4.195 10.305 12.758 1 95.44 117 LEU B O 1
ATOM 3271 N N . SER B 1 118 ? 5.445 8.469 12.344 1 93 118 SER B N 1
ATOM 3272 C CA . SER B 1 118 ? 6.211 8.633 13.578 1 93 118 SER B CA 1
ATOM 3273 C C . SER B 1 118 ? 6.926 9.977 13.617 1 93 118 SER B C 1
ATOM 3275 O O . SER B 1 118 ? 6.91 10.664 14.641 1 93 118 SER B O 1
ATOM 3277 N N . ILE B 1 119 ? 7.48 10.344 12.508 1 93 119 ILE B N 1
ATOM 3278 C CA . ILE B 1 119 ? 8.195 11.609 12.406 1 93 119 ILE B CA 1
ATOM 3279 C C . ILE B 1 119 ? 7.219 12.766 12.594 1 93 119 ILE B C 1
ATOM 3281 O O . ILE B 1 119 ? 7.492 13.703 13.352 1 93 119 ILE B O 1
ATOM 3285 N N . ALA B 1 120 ? 6.102 12.664 11.961 1 93.19 120 ALA B N 1
ATOM 3286 C CA . ALA B 1 120 ? 5.09 13.711 12.055 1 93.19 120 ALA B CA 1
ATOM 3287 C C . ALA B 1 120 ? 4.543 13.82 13.477 1 93.19 120 ALA B C 1
ATOM 3289 O O . ALA B 1 120 ? 4.379 14.93 14 1 93.19 120 ALA B O 1
ATOM 3290 N N . LEU B 1 121 ? 4.293 12.758 14.094 1 92.06 121 LEU B N 1
ATOM 3291 C CA . LEU B 1 121 ? 3.779 12.742 15.461 1 92.06 121 LEU B CA 1
ATOM 3292 C C . LEU B 1 121 ? 4.805 13.312 16.438 1 92.06 121 LEU B C 1
ATOM 3294 O O . LEU B 1 121 ? 4.449 14.023 17.375 1 92.06 121 LEU B O 1
ATOM 3298 N N . ASN B 1 122 ? 6.02 12.938 16.188 1 89.19 122 ASN B N 1
ATOM 3299 C CA . ASN B 1 122 ? 7.082 13.477 17.016 1 89.19 122 ASN B CA 1
ATOM 3300 C C . ASN B 1 122 ? 7.156 15 16.906 1 89.19 122 ASN B C 1
ATOM 3302 O O . ASN B 1 122 ? 7.281 15.688 17.922 1 89.19 122 ASN B O 1
ATOM 3306 N N . ALA B 1 123 ? 7.086 15.477 15.711 1 88.69 123 ALA B N 1
ATOM 3307 C CA . ALA B 1 123 ? 7.094 16.922 15.5 1 88.69 123 ALA B CA 1
ATOM 3308 C C . ALA B 1 123 ? 5.91 17.594 16.203 1 88.69 123 ALA B C 1
ATOM 3310 O O . ALA B 1 123 ? 6.062 18.641 16.828 1 88.69 123 ALA B O 1
ATOM 3311 N N . PHE B 1 124 ? 4.812 16.969 16.156 1 89.5 124 PHE B N 1
ATOM 3312 C CA . PHE B 1 124 ? 3.602 17.469 16.797 1 89.5 124 PHE B CA 1
ATOM 3313 C C . PHE B 1 124 ? 3.738 17.453 18.312 1 89.5 124 PHE B C 1
ATOM 3315 O O . PHE B 1 124 ? 3.387 18.422 18.984 1 89.5 124 PHE B O 1
ATOM 3322 N N . ALA B 1 125 ? 4.223 16.391 18.766 1 86.5 125 ALA B N 1
ATOM 3323 C CA . ALA B 1 125 ? 4.395 16.234 20.219 1 86.5 125 ALA B CA 1
ATOM 3324 C C . ALA B 1 125 ? 5.352 17.281 20.766 1 86.5 125 ALA B C 1
ATOM 3326 O O . ALA B 1 125 ? 5.121 17.828 21.844 1 86.5 125 ALA B O 1
ATOM 3327 N N . ILE B 1 126 ? 6.359 17.578 20.078 1 84.06 126 ILE B N 1
ATOM 3328 C CA . ILE B 1 126 ? 7.336 18.578 20.5 1 84.06 126 ILE B CA 1
ATOM 3329 C C . ILE B 1 126 ? 6.703 19.969 20.453 1 84.06 126 ILE B C 1
ATOM 3331 O O . ILE B 1 126 ? 6.852 20.75 21.391 1 84.06 126 ILE B O 1
ATOM 3335 N N . SER B 1 127 ? 6.016 20.219 19.375 1 82.75 127 SER B N 1
ATOM 3336 C CA . SER B 1 127 ? 5.395 21.516 19.188 1 82.75 127 SER B CA 1
ATOM 3337 C C . SER B 1 127 ? 4.371 21.812 20.281 1 82.75 127 SER B C 1
ATOM 3339 O O . SER B 1 127 ? 4.258 22.938 20.75 1 82.75 127 SER B O 1
ATOM 3341 N N . ASP B 1 128 ? 3.699 20.859 20.781 1 80 128 ASP B N 1
ATOM 3342 C CA . ASP B 1 128 ? 2.621 21.047 21.75 1 80 128 ASP B CA 1
ATOM 3343 C C . ASP B 1 128 ? 3.098 20.734 23.172 1 80 128 ASP B C 1
ATOM 3345 O O . ASP B 1 128 ? 2.293 20.688 24.109 1 80 128 ASP B O 1
ATOM 3349 N N . ASN B 1 129 ? 4.398 20.469 23.281 1 78.88 129 ASN B N 1
ATOM 3350 C CA . ASN B 1 129 ? 4.984 20.156 24.578 1 78.88 129 ASN B CA 1
ATOM 3351 C C . ASN B 1 129 ? 4.238 19.016 25.266 1 78.88 129 ASN B C 1
ATOM 3353 O O . ASN B 1 129 ? 3.941 19.094 26.453 1 78.88 129 ASN B O 1
ATOM 3357 N N . LEU B 1 130 ? 3.801 18.141 24.438 1 74.06 130 LEU B N 1
ATOM 3358 C CA . LEU B 1 130 ? 2.992 17.031 24.938 1 74.06 130 LEU B CA 1
ATOM 3359 C C . LEU B 1 130 ? 3.873 15.953 25.562 1 74.06 130 LEU B C 1
ATOM 3361 O O . LEU B 1 130 ? 3.391 15.125 26.344 1 74.06 130 LEU B O 1
ATOM 3365 N N . ILE B 1 131 ? 5.062 15.812 25.078 1 66.75 131 ILE B N 1
ATOM 3366 C CA . ILE B 1 131 ? 5.875 14.695 25.531 1 66.75 131 ILE B CA 1
ATOM 3367 C C . ILE B 1 131 ? 7.074 15.211 26.328 1 66.75 131 ILE B C 1
ATOM 3369 O O . ILE B 1 131 ? 7.691 16.219 25.953 1 66.75 131 ILE B O 1
ATOM 3373 N N . THR B 1 132 ? 7.105 14.688 27.469 1 61.44 132 THR B N 1
ATOM 3374 C CA . THR B 1 132 ? 8.242 14.969 28.344 1 61.44 132 THR B CA 1
ATOM 3375 C C . THR B 1 132 ? 9.336 13.922 28.141 1 61.44 132 THR B C 1
ATOM 3377 O O . THR B 1 132 ? 9.062 12.797 27.734 1 61.44 132 THR B O 1
ATOM 3380 N N . GLY B 1 133 ? 10.555 14.297 28.391 1 58.97 133 GLY B N 1
ATOM 3381 C CA . GLY B 1 133 ? 11.852 13.641 28.484 1 58.97 133 GLY B CA 1
ATOM 3382 C C . GLY B 1 133 ? 11.891 12.312 27.75 1 58.97 133 GLY B C 1
ATOM 3383 O O . GLY B 1 133 ? 12.359 12.234 26.609 1 58.97 133 GLY B O 1
ATOM 3384 N N . ASP B 1 134 ? 11.406 11.188 28.406 1 59.09 134 ASP B N 1
ATOM 3385 C CA . ASP B 1 134 ? 11.633 9.797 28.016 1 59.09 134 ASP B CA 1
ATOM 3386 C C . ASP B 1 134 ? 10.836 9.438 26.766 1 59.09 134 ASP B C 1
ATOM 3388 O O . ASP B 1 134 ? 11.32 8.688 25.922 1 59.09 134 ASP B O 1
ATOM 3392 N N . ALA B 1 135 ? 9.617 10.031 26.531 1 61.88 135 ALA B N 1
ATOM 3393 C CA . ALA B 1 135 ? 8.773 9.688 25.391 1 61.88 135 ALA B CA 1
ATOM 3394 C C . ALA B 1 135 ? 9.398 10.18 24.094 1 61.88 135 ALA B C 1
ATOM 3396 O O . ALA B 1 135 ? 9.266 9.531 23.047 1 61.88 135 ALA B O 1
ATOM 3397 N N . THR B 1 136 ? 10.156 11.25 24.25 1 64.94 136 THR B N 1
ATOM 3398 C CA . THR B 1 136 ? 10.812 11.797 23.062 1 64.94 136 THR B CA 1
ATOM 3399 C C . THR B 1 136 ? 11.883 10.844 22.547 1 64.94 136 THR B C 1
ATOM 3401 O O . THR B 1 136 ? 12.047 10.672 21.344 1 64.94 136 THR B O 1
ATOM 3404 N N . GLN B 1 137 ? 12.461 10.141 23.469 1 66.19 137 GLN B N 1
ATOM 3405 C CA . GLN B 1 137 ? 13.531 9.234 23.062 1 66.19 137 GLN B CA 1
ATOM 3406 C C . GLN B 1 137 ? 12.992 8.047 22.281 1 66.19 137 GLN B C 1
ATOM 3408 O O . GLN B 1 137 ? 13.586 7.633 21.281 1 66.19 137 GLN B O 1
ATOM 3413 N N . HIS B 1 138 ? 11.859 7.578 22.688 1 66.56 138 HIS B N 1
ATOM 3414 C CA . HIS B 1 138 ? 11.297 6.414 22.016 1 66.56 138 HIS B CA 1
ATOM 3415 C C . HIS B 1 138 ? 10.812 6.762 20.625 1 66.56 138 HIS B C 1
ATOM 3417 O O . HIS B 1 138 ? 10.953 5.965 19.688 1 66.56 138 HIS B O 1
ATOM 3423 N N . PHE B 1 139 ? 10.328 7.965 20.516 1 72.12 139 PHE B N 1
ATOM 3424 C CA . PHE B 1 139 ? 9.93 8.383 19.188 1 72.12 139 PHE B CA 1
ATOM 3425 C C . PHE B 1 139 ? 11.148 8.508 18.266 1 72.12 139 PHE B C 1
ATOM 3427 O O . PHE B 1 139 ? 11.07 8.203 17.078 1 72.12 139 PHE B O 1
ATOM 3434 N N . ASN B 1 140 ? 12.211 8.773 18.922 1 72.12 140 ASN B N 1
ATOM 3435 C CA . ASN B 1 140 ? 13.422 8.969 18.125 1 72.12 140 ASN B CA 1
ATOM 3436 C C . ASN B 1 140 ? 13.836 7.68 17.422 1 72.12 140 ASN B C 1
ATOM 3438 O O . ASN B 1 140 ? 14.258 7.711 16.25 1 72.12 140 ASN B O 1
ATOM 3442 N N . THR B 1 141 ? 13.664 6.582 18.109 1 73.75 141 THR B N 1
ATOM 3443 C CA . THR B 1 141 ? 14.039 5.32 17.484 1 73.75 141 THR B CA 1
ATOM 3444 C C . THR B 1 141 ? 13.109 4.996 16.328 1 73.75 141 THR B C 1
ATOM 3446 O O . THR B 1 141 ? 13.555 4.477 15.297 1 73.75 141 THR B O 1
ATOM 3449 N N . LEU B 1 142 ? 11.883 5.371 16.484 1 76.12 142 LEU B N 1
ATOM 3450 C CA . LEU B 1 142 ? 10.906 5.09 15.445 1 76.12 142 LEU B CA 1
ATOM 3451 C C . LEU B 1 142 ? 11.047 6.07 14.289 1 76.12 142 LEU B C 1
ATOM 3453 O O . LEU B 1 142 ? 10.531 5.82 13.188 1 76.12 142 LEU B O 1
ATOM 3457 N N . CYS B 1 143 ? 11.844 7.094 14.539 1 82.69 143 CYS B N 1
ATOM 3458 C CA . CYS B 1 143 ? 12.016 8.117 13.516 1 82.69 143 CYS B CA 1
ATOM 3459 C C . CYS B 1 143 ? 13.195 7.777 12.602 1 82.69 143 CYS B C 1
ATOM 3461 O O . CYS B 1 143 ? 13.359 8.391 11.547 1 82.69 143 CYS B O 1
ATOM 3463 N N . GLU B 1 144 ? 13.891 6.707 12.977 1 85.81 144 GLU B N 1
ATOM 3464 C CA . GLU B 1 144 ? 14.953 6.227 12.102 1 85.81 144 GLU B CA 1
ATOM 3465 C C . GLU B 1 144 ? 14.383 5.445 10.922 1 85.81 144 GLU B C 1
ATOM 3467 O O . GLU B 1 144 ? 13.352 4.781 11.047 1 85.81 144 GLU B O 1
ATOM 3472 N N . SER B 1 145 ? 15.07 5.617 9.82 1 89.31 145 SER B N 1
ATOM 3473 C CA . SER B 1 145 ? 14.617 4.902 8.633 1 89.31 145 SER B CA 1
ATOM 3474 C C . SER B 1 145 ? 14.523 3.402 8.891 1 89.31 145 SER B C 1
ATOM 3476 O O . SER B 1 145 ? 15.422 2.816 9.5 1 89.31 145 SER B O 1
ATOM 3478 N N . PRO B 1 146 ? 13.438 2.832 8.492 1 90.44 146 PRO B N 1
ATOM 3479 C CA . PRO B 1 146 ? 13.281 1.396 8.742 1 90.44 146 PRO B CA 1
ATOM 3480 C C . PRO B 1 146 ? 14.289 0.555 7.961 1 90.44 146 PRO B C 1
ATOM 3482 O O . PRO B 1 146 ? 14.641 0.896 6.824 1 90.44 146 PRO B O 1
ATOM 3485 N N . ASN B 1 147 ? 14.742 -0.498 8.609 1 92.75 147 ASN B N 1
ATOM 3486 C CA . ASN B 1 147 ? 15.594 -1.463 7.93 1 92.75 147 ASN B CA 1
ATOM 3487 C C . ASN B 1 147 ? 14.789 -2.377 7.012 1 92.75 147 ASN B C 1
ATOM 3489 O O . ASN B 1 147 ? 14.062 -3.25 7.484 1 92.75 147 ASN B O 1
ATOM 3493 N N . LEU B 1 148 ? 15.023 -2.213 5.688 1 95.69 148 LEU B N 1
ATOM 3494 C CA . LEU B 1 148 ? 14.234 -2.957 4.711 1 95.69 148 LEU B CA 1
ATOM 3495 C C . LEU B 1 148 ? 15.109 -3.932 3.932 1 95.69 148 LEU B C 1
ATOM 3497 O O . LEU B 1 148 ? 14.672 -4.492 2.924 1 95.69 148 LEU B O 1
ATOM 3501 N N . ALA B 1 149 ? 16.297 -4.184 4.379 1 95.88 149 ALA B N 1
ATOM 3502 C CA . ALA B 1 149 ? 17.281 -4.949 3.629 1 95.88 149 ALA B CA 1
ATOM 3503 C C . ALA B 1 149 ? 16.797 -6.371 3.369 1 95.88 149 ALA B C 1
ATOM 3505 O O . ALA B 1 149 ? 16.906 -6.879 2.252 1 95.88 149 ALA B O 1
ATOM 3506 N N . THR B 1 150 ? 16.312 -7.008 4.379 1 97.06 150 THR B N 1
ATOM 3507 C CA . THR B 1 150 ? 15.836 -8.383 4.25 1 97.06 150 THR B CA 1
ATOM 3508 C C . THR B 1 150 ? 14.688 -8.461 3.246 1 97.06 150 THR B C 1
ATOM 3510 O O . THR B 1 150 ? 14.641 -9.367 2.412 1 97.06 150 THR B O 1
ATOM 3513 N N . LEU B 1 151 ? 13.781 -7.535 3.342 1 97.19 151 LEU B N 1
ATOM 3514 C CA . LEU B 1 151 ? 12.641 -7.523 2.438 1 97.19 151 LEU B CA 1
ATOM 3515 C C . LEU B 1 151 ? 13.086 -7.273 1 1 97.19 151 LEU B C 1
ATOM 3517 O O . LEU B 1 151 ? 12.555 -7.883 0.068 1 97.19 151 LEU B O 1
ATOM 3521 N N . GLU B 1 152 ? 14.047 -6.449 0.838 1 96.62 152 GLU B N 1
ATOM 3522 C CA . GLU B 1 152 ? 14.594 -6.188 -0.49 1 96.62 152 GLU B CA 1
ATOM 3523 C C . GLU B 1 152 ? 15.289 -7.422 -1.055 1 96.62 152 GLU B C 1
ATOM 3525 O O . GLU B 1 152 ? 15.219 -7.684 -2.258 1 96.62 152 GLU B O 1
ATOM 3530 N N . GLU B 1 153 ? 15.898 -8.125 -0.234 1 97.38 153 GLU B N 1
ATOM 3531 C CA . GLU B 1 153 ? 16.516 -9.383 -0.653 1 97.38 153 GLU B CA 1
ATOM 3532 C C . GLU B 1 153 ? 15.469 -10.383 -1.136 1 97.38 153 GLU B C 1
ATOM 3534 O O . GLU B 1 153 ? 15.633 -11.008 -2.186 1 97.38 153 GLU B O 1
ATOM 3539 N N . VAL B 1 154 ? 14.414 -10.531 -0.382 1 97.56 154 VAL B N 1
ATOM 3540 C CA . VAL B 1 154 ? 13.328 -11.422 -0.762 1 97.56 154 VAL B CA 1
ATOM 3541 C C . VAL B 1 154 ? 12.758 -10.992 -2.111 1 97.56 154 VAL B C 1
ATOM 3543 O O . VAL B 1 154 ? 12.562 -11.828 -3.004 1 97.56 154 VAL B O 1
ATOM 3546 N N . ARG B 1 155 ? 12.492 -9.766 -2.23 1 96.19 155 ARG B N 1
ATOM 3547 C CA . ARG B 1 155 ? 11.938 -9.234 -3.473 1 96.19 155 ARG B CA 1
ATOM 3548 C C . ARG B 1 155 ? 12.852 -9.555 -4.656 1 96.19 155 ARG B C 1
ATOM 3550 O O . ARG B 1 155 ? 12.375 -9.992 -5.707 1 96.19 155 ARG B O 1
ATOM 3557 N N . THR B 1 156 ? 14.125 -9.367 -4.465 1 96.06 156 THR B N 1
ATOM 3558 C CA . THR B 1 156 ? 15.094 -9.609 -5.531 1 96.06 156 THR B CA 1
ATOM 3559 C C . THR B 1 156 ? 15.117 -11.086 -5.918 1 96.06 156 THR B C 1
ATOM 3561 O O . THR B 1 156 ? 15.078 -11.422 -7.105 1 96.06 156 THR B O 1
ATOM 3564 N N . LYS B 1 157 ? 15.172 -11.977 -4.969 1 96 157 LYS B N 1
ATOM 3565 C CA . LYS B 1 157 ? 15.156 -13.414 -5.227 1 96 157 LYS B CA 1
ATOM 3566 C C . LYS B 1 157 ? 13.922 -13.812 -6.02 1 96 157 LYS B C 1
ATOM 3568 O O . LYS B 1 157 ? 14.016 -14.594 -6.973 1 96 157 LYS B O 1
ATOM 3573 N N . LEU B 1 158 ? 12.852 -13.242 -5.621 1 97.06 158 LEU B N 1
ATOM 3574 C CA . LEU B 1 158 ? 11.586 -13.594 -6.258 1 97.06 158 LEU B CA 1
ATOM 3575 C C . LEU B 1 158 ? 11.516 -13.031 -7.672 1 97.06 158 LEU B C 1
ATOM 3577 O O . LEU B 1 158 ? 11.023 -13.695 -8.586 1 97.06 158 LEU B O 1
ATOM 3581 N N . PHE B 1 159 ? 12.039 -11.82 -7.859 1 94.38 159 PHE B N 1
ATOM 3582 C CA . PHE B 1 159 ? 12.047 -11.211 -9.188 1 94.38 159 PHE B CA 1
ATOM 3583 C C . PHE B 1 159 ? 12.898 -12.023 -10.156 1 94.38 159 PHE B C 1
ATOM 3585 O O . PHE B 1 159 ? 12.5 -12.266 -11.289 1 94.38 159 PHE B O 1
ATOM 3592 N N . VAL B 1 160 ? 13.984 -12.453 -9.695 1 94.38 160 VAL B N 1
ATOM 3593 C CA . VAL B 1 160 ? 14.859 -13.266 -10.531 1 94.38 160 VAL B CA 1
ATOM 3594 C C . VAL B 1 160 ? 14.172 -14.586 -10.867 1 94.38 160 VAL B C 1
ATOM 3596 O O . VAL B 1 160 ? 14.18 -15.023 -12.023 1 94.38 160 VAL B O 1
ATOM 3599 N N . CYS B 1 161 ? 13.578 -15.203 -9.898 1 93.5 161 CYS B N 1
ATOM 3600 C CA . CYS B 1 161 ? 12.906 -16.484 -10.055 1 93.5 161 CYS B CA 1
ATOM 3601 C C . CYS B 1 161 ? 11.742 -16.375 -11.031 1 93.5 161 CYS B C 1
ATOM 3603 O O . CYS B 1 161 ? 11.633 -17.172 -11.961 1 93.5 161 CYS B O 1
ATOM 3605 N N . LEU B 1 162 ? 10.945 -15.352 -10.898 1 92.62 162 LEU B N 1
ATOM 3606 C CA . LEU B 1 162 ? 9.711 -15.203 -11.664 1 92.62 162 LEU B CA 1
ATOM 3607 C C . LEU B 1 162 ? 10.008 -14.742 -13.094 1 92.62 162 LEU B C 1
ATOM 3609 O O . LEU B 1 162 ? 9.211 -14.977 -14 1 92.62 162 LEU B O 1
ATOM 3613 N N . ASN B 1 163 ? 11.141 -14.18 -13.289 1 90.5 163 ASN B N 1
ATOM 3614 C CA . ASN B 1 163 ? 11.492 -13.719 -14.633 1 90.5 163 ASN B CA 1
ATOM 3615 C C . ASN B 1 163 ? 12.312 -14.766 -15.383 1 90.5 163 ASN B C 1
ATOM 3617 O O . ASN B 1 163 ? 12.617 -14.586 -16.562 1 90.5 163 ASN B O 1
ATOM 3621 N N . SER B 1 164 ? 12.641 -15.914 -14.812 1 87.44 164 SER B N 1
ATOM 3622 C CA . SER B 1 164 ? 13.375 -17 -15.453 1 87.44 164 SER B CA 1
ATOM 3623 C C . SER B 1 164 ? 12.43 -18.047 -16.016 1 87.44 164 SER B C 1
ATOM 3625 O O . SER B 1 164 ? 12.742 -19.25 -16 1 87.44 164 SER B O 1
ATOM 3627 N N . ASN B 1 165 ? 11.266 -17.641 -16.5 1 86.75 165 ASN B N 1
ATOM 3628 C CA . ASN B 1 165 ? 10.25 -18.594 -16.922 1 86.75 165 ASN B CA 1
ATOM 3629 C C . ASN B 1 165 ? 10.164 -18.688 -18.453 1 86.75 165 ASN B C 1
ATOM 3631 O O . ASN B 1 165 ? 9.242 -19.281 -18.984 1 86.75 165 ASN B O 1
ATOM 3635 N N . GLU B 1 166 ? 11.094 -18.141 -19.156 1 88.38 166 GLU B N 1
ATOM 3636 C CA . GLU B 1 166 ? 11.008 -18.078 -20.625 1 88.38 166 GLU B CA 1
ATOM 3637 C C . GLU B 1 166 ? 11.023 -19.484 -21.219 1 88.38 166 GLU B C 1
ATOM 3639 O O . GLU B 1 166 ? 10.234 -19.781 -22.125 1 88.38 166 GLU B O 1
ATOM 3644 N N . ASN B 1 167 ? 11.938 -20.297 -20.781 1 91 167 ASN B N 1
ATOM 3645 C CA . ASN B 1 167 ? 12.07 -21.656 -21.328 1 91 167 ASN B CA 1
ATOM 3646 C C . ASN B 1 167 ? 10.812 -22.469 -21.094 1 91 167 ASN B C 1
ATOM 3648 O O . ASN B 1 167 ? 10.258 -23.047 -22.031 1 91 167 ASN B O 1
ATOM 3652 N N . ILE B 1 168 ? 10.359 -22.469 -19.828 1 93.81 168 ILE B N 1
ATOM 3653 C CA . ILE B 1 168 ? 9.18 -23.281 -19.5 1 93.81 168 ILE B CA 1
ATOM 3654 C C . ILE B 1 168 ? 7.957 -22.719 -20.219 1 93.81 168 ILE B C 1
ATOM 3656 O O . ILE B 1 168 ? 7.102 -23.484 -20.672 1 93.81 168 ILE B O 1
ATOM 3660 N N . ASN B 1 169 ? 7.91 -21.469 -20.359 1 93.19 169 ASN B N 1
ATOM 3661 C CA . ASN B 1 169 ? 6.805 -20.859 -21.094 1 93.19 169 ASN B CA 1
ATOM 3662 C C . ASN B 1 169 ? 6.816 -21.25 -22.562 1 93.19 169 ASN B C 1
ATOM 3664 O O . ASN B 1 169 ? 5.766 -21.547 -23.141 1 93.19 169 ASN B O 1
ATOM 3668 N N . SER B 1 170 ? 7.938 -21.266 -23.109 1 94.88 170 SER B N 1
ATOM 3669 C CA . SER B 1 170 ? 8.07 -21.688 -24.5 1 94.88 170 SER B CA 1
ATOM 3670 C C . SER B 1 170 ? 7.664 -23.141 -24.688 1 94.88 170 SER B C 1
ATOM 3672 O O . SER B 1 170 ? 6.922 -23.469 -25.609 1 94.88 170 SER B O 1
ATOM 3674 N N . LEU B 1 171 ? 8.172 -23.953 -23.812 1 95.5 171 LEU B N 1
ATOM 3675 C CA . LEU B 1 171 ? 7.836 -25.375 -23.875 1 95.5 171 LEU B CA 1
ATOM 3676 C C . LEU B 1 171 ? 6.336 -25.594 -23.719 1 95.5 171 LEU B C 1
ATOM 3678 O O . LEU B 1 171 ? 5.738 -26.391 -24.438 1 95.5 171 LEU B O 1
ATOM 3682 N N . ARG B 1 172 ? 5.742 -24.859 -22.844 1 95.88 172 ARG B N 1
ATOM 3683 C CA . ARG B 1 172 ? 4.305 -24.984 -22.594 1 95.88 172 ARG B CA 1
ATOM 3684 C C . ARG B 1 172 ? 3.512 -24.516 -23.812 1 95.88 172 ARG B C 1
ATOM 3686 O O . ARG B 1 172 ? 2.523 -25.141 -24.203 1 95.88 172 ARG B O 1
ATOM 3693 N N . TYR B 1 173 ? 3.977 -23.438 -24.375 1 95.81 173 TYR B N 1
ATOM 3694 C CA . TYR B 1 173 ? 3.322 -22.906 -25.562 1 95.81 173 TYR B CA 1
ATOM 3695 C C . TYR B 1 173 ? 3.375 -23.922 -26.703 1 95.81 173 TYR B C 1
ATOM 3697 O O . TYR B 1 173 ? 2.357 -24.203 -27.344 1 95.81 173 TYR B O 1
ATOM 3705 N N . GLU B 1 174 ? 4.539 -24.469 -26.922 1 96 174 GLU B N 1
ATOM 3706 C CA . GLU B 1 174 ? 4.707 -25.469 -27.969 1 96 174 GLU B CA 1
ATOM 3707 C C . GLU B 1 174 ? 3.832 -26.703 -27.703 1 96 174 GLU B C 1
ATOM 3709 O O . GLU B 1 174 ? 3.193 -27.219 -28.625 1 96 174 GLU B O 1
ATOM 3714 N N . CYS B 1 175 ? 3.828 -27.109 -26.531 1 96.56 175 CYS B N 1
ATOM 3715 C CA . CYS B 1 175 ? 3.023 -28.266 -26.156 1 96.56 175 CYS B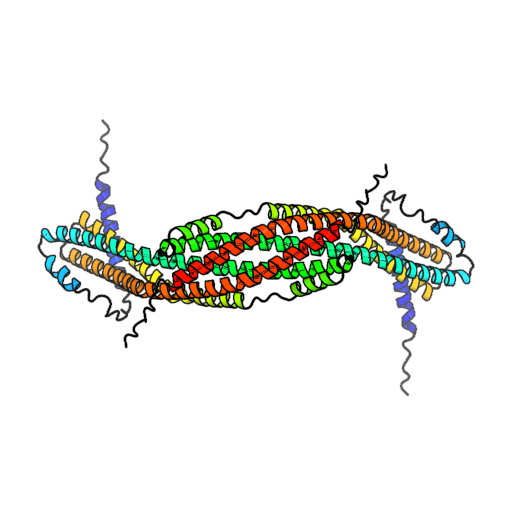 CA 1
ATOM 3716 C C . CYS B 1 175 ? 1.543 -28.016 -26.422 1 96.56 175 CYS B C 1
ATOM 3718 O O . CYS B 1 175 ? 0.841 -28.875 -26.953 1 96.56 175 CYS B O 1
ATOM 3720 N N . GLU B 1 176 ? 1.077 -26.797 -26.094 1 95.94 176 GLU B N 1
ATOM 3721 C CA . GLU B 1 176 ? -0.322 -26.438 -26.312 1 95.94 176 GLU B CA 1
ATOM 3722 C C . GLU B 1 176 ? -0.648 -26.391 -27.797 1 95.94 176 GLU B C 1
ATOM 3724 O O . GLU B 1 176 ? -1.73 -26.812 -28.219 1 95.94 176 GLU B O 1
ATOM 3729 N N . GLU B 1 177 ? 0.276 -25.922 -28.547 1 96.94 177 GLU B N 1
ATOM 3730 C CA . GLU B 1 177 ? 0.091 -25.875 -30 1 96.94 177 GLU B CA 1
ATOM 3731 C C . GLU B 1 177 ? -0.004 -27.281 -30.594 1 96.94 177 GLU B C 1
ATOM 3733 O O . GLU B 1 177 ? -0.895 -27.562 -31.406 1 96.94 177 GLU B O 1
ATOM 3738 N N . LYS B 1 178 ? 0.937 -28.094 -30.219 1 97.06 178 LYS B N 1
ATOM 3739 C CA . LYS B 1 178 ? 0.938 -29.469 -30.734 1 97.06 178 LYS B CA 1
ATOM 3740 C C . LYS B 1 178 ? -0.281 -30.234 -30.234 1 97.06 178 LYS B C 1
ATOM 3742 O O . LYS B 1 178 ? -0.807 -31.094 -30.938 1 97.06 178 LYS B O 1
ATOM 3747 N N . LYS B 1 179 ? -0.734 -29.953 -29.047 1 95.62 179 LYS B N 1
ATOM 3748 C CA . LYS B 1 179 ? -1.956 -30.547 -28.531 1 95.62 179 LYS B CA 1
ATOM 3749 C C . LYS B 1 179 ? -3.162 -30.188 -29.391 1 95.62 179 LYS B C 1
ATOM 3751 O O . LYS B 1 179 ? -3.994 -31.047 -29.703 1 95.62 179 LYS B O 1
ATOM 3756 N N . ARG B 1 180 ? -3.229 -28.969 -29.75 1 95.88 180 ARG B N 1
ATOM 3757 C CA . ARG B 1 180 ? -4.312 -28.516 -30.609 1 95.88 180 ARG B CA 1
ATOM 3758 C C . ARG B 1 180 ? -4.277 -29.25 -31.953 1 95.88 180 ARG B C 1
ATOM 3760 O O . ARG B 1 180 ? -5.316 -29.672 -32.469 1 95.88 180 ARG B O 1
ATOM 3767 N N . ASP B 1 181 ? -3.092 -29.406 -32.5 1 95.88 181 ASP B N 1
ATOM 3768 C CA . ASP B 1 181 ? -2.928 -30.141 -33.75 1 95.88 181 ASP B CA 1
ATOM 3769 C C . ASP B 1 181 ? -3.395 -31.594 -33.594 1 95.88 181 ASP B C 1
ATOM 3771 O O . ASP B 1 181 ? -4.074 -32.125 -34.469 1 95.88 181 ASP B O 1
ATOM 3775 N N . PHE B 1 182 ? -3.059 -32.188 -32.531 1 96.06 182 PHE B N 1
ATOM 3776 C CA . PHE B 1 182 ? -3.43 -33.562 -32.25 1 96.06 182 PHE B CA 1
ATOM 3777 C C . PHE B 1 182 ? -4.945 -33.719 -32.188 1 96.06 182 PHE B C 1
ATOM 3779 O O . PHE B 1 182 ? -5.508 -34.625 -32.812 1 96.06 182 PHE B O 1
ATOM 3786 N N . HIS B 1 183 ? -5.59 -32.812 -31.484 1 94.31 183 HIS B N 1
ATOM 3787 C CA . HIS B 1 183 ? -7.039 -32.875 -31.344 1 94.31 183 HIS B CA 1
ATOM 3788 C C . HIS B 1 183 ? -7.738 -32.688 -32.688 1 94.31 183 HIS B C 1
ATOM 3790 O O . HIS B 1 183 ? -8.727 -33.344 -33 1 94.31 183 HIS B O 1
ATOM 3796 N N . LEU B 1 184 ? -7.152 -31.797 -33.438 1 94.81 184 LEU B N 1
ATOM 3797 C CA . LEU B 1 184 ? -7.699 -31.578 -34.781 1 94.81 184 LEU B CA 1
ATOM 3798 C C . LEU B 1 184 ? -7.52 -32.812 -35.656 1 94.81 184 LEU B C 1
ATOM 3800 O O . LEU B 1 184 ? -8.453 -33.219 -36.344 1 94.81 184 LEU B O 1
ATOM 3804 N N . ALA B 1 185 ? -6.32 -33.438 -35.625 1 93.94 185 ALA B N 1
ATOM 3805 C CA . ALA B 1 185 ? -6.027 -34.625 -36.375 1 93.94 185 ALA B CA 1
ATOM 3806 C C . ALA B 1 185 ? -6.918 -35.781 -35.969 1 93.94 185 ALA B C 1
ATOM 3808 O O . ALA B 1 185 ? -7.418 -36.531 -36.781 1 93.94 185 ALA B O 1
ATOM 3809 N N . LEU B 1 186 ? -7.062 -35.906 -34.656 1 92.38 186 LEU B N 1
ATOM 3810 C CA . LEU B 1 186 ? -7.898 -36.969 -34.094 1 92.38 186 LEU B CA 1
ATOM 3811 C C . LEU B 1 186 ? -9.344 -36.812 -34.562 1 92.38 186 LEU B C 1
ATOM 3813 O O . LEU B 1 186 ? -9.961 -37.781 -35.031 1 92.38 186 LEU B O 1
ATOM 3817 N N . LYS B 1 187 ? -9.859 -35.625 -34.438 1 90.62 187 LYS B N 1
ATOM 3818 C CA . LYS B 1 187 ? -11.227 -35.375 -34.875 1 90.62 187 LYS B CA 1
ATOM 3819 C C . LYS B 1 187 ? -11.398 -35.656 -36.375 1 90.62 187 LYS B C 1
ATOM 3821 O O . LYS B 1 187 ? -12.352 -36.312 -36.75 1 90.62 187 LYS B O 1
ATOM 3826 N N . ASN B 1 188 ? -10.477 -35.219 -37.219 1 88.31 188 ASN B N 1
ATOM 3827 C CA . ASN B 1 188 ? -10.531 -35.406 -38.656 1 88.31 188 ASN B CA 1
ATOM 3828 C C . ASN B 1 188 ? -10.453 -36.906 -39.031 1 88.31 188 ASN B C 1
ATOM 3830 O O . ASN B 1 188 ? -11.195 -37.375 -39.875 1 88.31 188 ASN B O 1
ATOM 3834 N N . PHE B 1 189 ? -9.562 -37.594 -38.312 1 90.5 189 PHE B N 1
ATOM 3835 C CA . PHE B 1 189 ? -9.383 -39.031 -38.594 1 90.5 189 PHE B CA 1
ATOM 3836 C C . PHE B 1 189 ? -10.648 -39.812 -38.25 1 90.5 189 PHE B C 1
ATOM 3838 O O . PHE B 1 189 ? -11.078 -40.656 -39.031 1 90.5 189 PHE B O 1
ATOM 3845 N N . LYS B 1 190 ? -11.281 -39.406 -37.188 1 87.44 190 LYS B N 1
ATOM 3846 C CA . LYS B 1 190 ? -12.523 -40.062 -36.781 1 87.44 190 LYS B CA 1
ATOM 3847 C C . LYS B 1 190 ? -13.633 -39.781 -37.812 1 87.44 190 LYS B C 1
ATOM 3849 O O . LYS B 1 190 ? -14.383 -40.719 -38.156 1 87.44 190 LYS B O 1
ATOM 3854 N N . ILE B 1 191 ? -13.719 -38.625 -38.281 1 86.5 191 ILE B N 1
ATOM 3855 C CA . ILE B 1 191 ? -14.734 -38.25 -39.25 1 86.5 191 ILE B CA 1
ATOM 3856 C C . ILE B 1 191 ? -14.516 -39.031 -40.531 1 86.5 191 ILE B C 1
ATOM 3858 O O . ILE B 1 191 ? -15.469 -39.531 -41.125 1 86.5 191 ILE B O 1
ATOM 3862 N N . ILE B 1 192 ? -13.273 -39.156 -40.938 1 85.69 192 ILE B N 1
ATOM 3863 C CA . ILE B 1 192 ? -12.93 -39.812 -42.188 1 85.69 192 ILE B CA 1
ATOM 3864 C C . ILE B 1 192 ? -13.258 -41.312 -42.094 1 85.69 192 ILE B C 1
ATOM 3866 O O . ILE B 1 192 ? -13.789 -41.906 -43.031 1 85.69 192 ILE B O 1
ATOM 3870 N N . LEU B 1 193 ? -13.023 -41.906 -40.969 1 84.62 193 LEU B N 1
ATOM 3871 C CA . LEU B 1 193 ? -13.289 -43.344 -40.781 1 84.62 193 LEU B CA 1
ATOM 3872 C C . LEU B 1 193 ? -14.789 -43.594 -40.781 1 84.62 193 LEU B C 1
ATOM 3874 O O . LEU B 1 193 ? -15.234 -44.688 -41.125 1 84.62 193 LEU B O 1
ATOM 3878 N N . GLU B 1 194 ? -15.555 -42.656 -40.375 1 80.62 194 GLU B N 1
ATOM 3879 C CA . GLU B 1 194 ? -17 -42.844 -40.25 1 80.62 194 GLU B CA 1
ATOM 3880 C C . GLU B 1 194 ? -17.688 -42.594 -41.594 1 80.62 194 GLU B C 1
ATOM 3882 O O . GLU B 1 194 ? -18.672 -43.25 -41.938 1 80.62 194 GLU B O 1
ATOM 3887 N N . VAL B 1 195 ? -17.219 -41.656 -42.281 1 73.31 195 VAL B N 1
ATOM 3888 C CA . VAL B 1 195 ? -18.016 -41.188 -43.406 1 73.31 195 VAL B CA 1
ATOM 3889 C C . VAL B 1 195 ? -17.438 -41.688 -44.719 1 73.31 195 VAL B C 1
ATOM 3891 O O . VAL B 1 195 ? -18.172 -41.906 -45.688 1 73.31 195 VAL B O 1
ATOM 3894 N N . MET B 1 196 ? -16.156 -41.719 -44.875 1 65.31 196 MET B N 1
ATOM 3895 C CA . MET B 1 196 ? -15.578 -41.75 -46.219 1 65.31 196 MET B CA 1
ATOM 3896 C C . MET B 1 196 ? -15.18 -43.156 -46.625 1 65.31 196 MET B C 1
ATOM 3898 O O . MET B 1 196 ? -14.758 -43.938 -45.781 1 65.31 196 MET B O 1
ATOM 3902 N N . ASN B 1 197 ? -15.641 -43.469 -47.688 1 69.69 197 ASN B N 1
ATOM 3903 C CA . ASN B 1 197 ? -15.062 -44.625 -48.375 1 69.69 197 ASN B CA 1
ATOM 3904 C C . ASN B 1 197 ? -13.656 -44.344 -48.875 1 69.69 197 ASN B C 1
ATOM 3906 O O . ASN B 1 197 ? -13.492 -43.688 -49.906 1 69.69 197 ASN B O 1
ATOM 3910 N N . ILE B 1 198 ? -12.695 -44.5 -48.125 1 73.19 198 ILE B N 1
ATOM 3911 C CA . ILE B 1 198 ? -11.32 -44.188 -48.469 1 73.19 198 ILE B CA 1
ATOM 3912 C C . ILE B 1 198 ? -10.586 -45.438 -48.906 1 73.19 198 ILE B C 1
ATOM 3914 O O . ILE B 1 198 ? -10.812 -46.531 -48.344 1 73.19 198 ILE B O 1
ATOM 3918 N N . ASN B 1 199 ? -9.969 -45.312 -50.062 1 79 199 ASN B N 1
ATOM 3919 C CA . ASN B 1 199 ? -9.156 -46.438 -50.5 1 79 199 ASN B CA 1
ATOM 3920 C C . ASN B 1 199 ? -8 -46.719 -49.531 1 79 199 ASN B C 1
ATOM 3922 O O . ASN B 1 199 ? -7.664 -45.875 -48.719 1 79 199 ASN B O 1
ATOM 3926 N N . ASN B 1 200 ? -7.438 -47.875 -49.625 1 78.31 200 ASN B N 1
ATOM 3927 C CA . ASN B 1 200 ? -6.418 -48.375 -48.719 1 78.31 200 ASN B CA 1
ATOM 3928 C C . ASN B 1 200 ? -5.176 -47.469 -48.75 1 78.31 200 ASN B C 1
ATOM 3930 O O . ASN B 1 200 ? -4.551 -47.25 -47.688 1 78.31 200 ASN B O 1
ATOM 3934 N N . SER B 1 201 ? -4.816 -46.969 -49.938 1 82.19 201 SER B N 1
ATOM 3935 C CA . SER B 1 201 ? -3.623 -46.156 -50.062 1 82.19 201 SER B CA 1
ATOM 3936 C C . SER B 1 201 ? -3.807 -44.812 -49.312 1 82.19 201 SER B C 1
ATOM 3938 O O . SER B 1 201 ? -2.912 -44.375 -48.625 1 82.19 201 SER B O 1
ATOM 3940 N N . SER B 1 202 ? -5.012 -44.25 -49.469 1 82.5 202 SER B N 1
ATOM 3941 C CA . SER B 1 202 ? -5.332 -42.969 -48.812 1 82.5 202 SER B CA 1
ATOM 3942 C C . SER B 1 202 ? -5.445 -43.156 -47.281 1 82.5 202 SER B C 1
ATOM 3944 O O . SER B 1 202 ? -5.051 -42.281 -46.531 1 82.5 202 SER B O 1
ATOM 3946 N N . LEU B 1 203 ? -5.875 -44.219 -46.906 1 83.88 203 LEU B N 1
ATOM 3947 C CA . LEU B 1 203 ? -6.023 -44.531 -45.469 1 83.88 203 LEU B CA 1
ATOM 3948 C C . LEU B 1 203 ? -4.66 -44.656 -44.812 1 83.88 203 LEU B C 1
ATOM 3950 O O . LEU B 1 203 ? -4.465 -44.156 -43.688 1 83.88 203 LEU B O 1
ATOM 3954 N N . LYS B 1 204 ? -3.76 -45.312 -45.5 1 85.19 204 LYS B N 1
ATOM 3955 C CA . LYS B 1 204 ? -2.406 -45.469 -44.969 1 85.19 204 LYS B CA 1
ATOM 3956 C C . LYS B 1 204 ? -1.71 -44.125 -44.844 1 85.19 204 LYS B C 1
ATOM 3958 O O . LYS B 1 204 ? -1.002 -43.875 -43.844 1 85.19 204 LYS B O 1
ATOM 3963 N N . LYS B 1 205 ? -1.93 -43.281 -45.781 1 85.94 205 LYS B N 1
ATOM 3964 C CA . LYS B 1 205 ? -1.356 -41.938 -45.719 1 85.94 205 LYS B CA 1
ATOM 3965 C C . LYS B 1 205 ? -1.909 -41.156 -44.531 1 85.94 205 LYS B C 1
ATOM 3967 O O . LYS B 1 205 ? -1.16 -40.469 -43.844 1 85.94 205 LYS B O 1
ATOM 3972 N N . LEU B 1 206 ? -3.197 -41.219 -44.344 1 86.62 206 LEU B N 1
ATOM 3973 C CA . LEU B 1 206 ? -3.85 -40.531 -43.219 1 86.62 206 LEU B CA 1
ATOM 3974 C C . LEU B 1 206 ? -3.332 -41.062 -41.906 1 86.62 206 LEU B C 1
ATOM 3976 O O . LEU B 1 206 ? -3.113 -40.281 -40.969 1 86.62 206 LEU B O 1
ATOM 3980 N N . GLN B 1 207 ? -3.168 -42.312 -41.812 1 88.25 207 GLN B N 1
ATOM 3981 C CA . GLN B 1 207 ? -2.633 -42.969 -40.594 1 88.25 207 GLN B CA 1
ATOM 3982 C C . GLN B 1 207 ? -1.228 -42.438 -40.281 1 88.25 207 GLN B C 1
ATOM 3984 O O . GLN B 1 207 ? -0.913 -42.125 -39.156 1 88.25 207 GLN B O 1
ATOM 3989 N N . HIS B 1 208 ? -0.441 -42.438 -41.375 1 90.75 208 HIS B N 1
ATOM 3990 C CA . HIS B 1 208 ? 0.924 -41.938 -41.219 1 90.75 208 HIS B CA 1
ATOM 3991 C C . HIS B 1 208 ? 0.939 -40.5 -40.719 1 90.75 208 HIS B C 1
ATOM 3993 O O . HIS B 1 208 ? 1.697 -40.156 -39.812 1 90.75 208 HIS B O 1
ATOM 3999 N N . GLN B 1 209 ? 0.072 -39.688 -41.25 1 91.12 209 GLN B N 1
ATOM 4000 C CA . GLN B 1 209 ? -0.019 -38.281 -40.844 1 91.12 209 GLN B CA 1
ATOM 4001 C C . GLN B 1 209 ? -0.458 -38.156 -39.406 1 91.12 209 GLN B C 1
ATOM 4003 O O . GLN B 1 209 ? 0.083 -37.344 -38.656 1 91.12 209 GLN B O 1
ATOM 4008 N N . PHE B 1 210 ? -1.401 -38.938 -39.031 1 92.75 210 PHE B N 1
ATOM 4009 C CA . PHE B 1 210 ? -1.878 -38.938 -37.656 1 92.75 210 PHE B CA 1
ATOM 4010 C C . PHE B 1 210 ? -0.761 -39.344 -36.719 1 92.75 210 PHE B C 1
ATOM 4012 O O . PHE B 1 210 ? -0.567 -38.688 -35.688 1 92.75 210 PHE B O 1
ATOM 4019 N N . GLU B 1 211 ? -0.05 -40.375 -37.031 1 92.62 211 GLU B N 1
ATOM 4020 C CA . GLU B 1 211 ? 1.043 -40.844 -36.219 1 92.62 211 GLU B CA 1
ATOM 4021 C C . GLU B 1 211 ? 2.125 -39.781 -36.031 1 92.62 211 GLU B C 1
ATOM 4023 O O . GLU B 1 211 ? 2.703 -39.656 -34.969 1 92.62 211 GLU B O 1
ATOM 4028 N N . GLU B 1 212 ? 2.367 -39.031 -37.094 1 94.06 212 GLU B N 1
ATOM 4029 C CA . GLU B 1 212 ? 3.359 -37.969 -37 1 94.06 212 GLU B CA 1
ATOM 4030 C C . GLU B 1 212 ? 2.928 -36.875 -36.031 1 94.06 212 GLU B C 1
ATOM 4032 O O . GLU B 1 212 ? 3.725 -36.406 -35.219 1 94.06 212 GLU B O 1
ATOM 4037 N N . VAL B 1 213 ? 1.69 -36.406 -36.125 1 95.81 213 VAL B N 1
ATOM 4038 C CA . VAL B 1 213 ? 1.156 -35.375 -35.25 1 95.81 213 VAL B CA 1
ATOM 4039 C C . VAL B 1 213 ? 1.172 -35.875 -33.812 1 95.81 213 VAL B C 1
ATOM 4041 O O . VAL B 1 213 ? 1.543 -35.125 -32.906 1 95.81 213 VAL B O 1
ATOM 4044 N N . LEU B 1 214 ? 0.752 -37.125 -33.656 1 95.31 214 LEU B N 1
ATOM 4045 C CA . LEU B 1 214 ? 0.756 -37.688 -32.312 1 95.31 214 LEU B CA 1
ATOM 4046 C C . LEU B 1 214 ? 2.166 -37.719 -31.734 1 95.31 214 LEU B C 1
ATOM 4048 O O . LEU B 1 214 ? 2.371 -37.344 -30.562 1 95.31 214 LEU B O 1
ATOM 4052 N N . MET B 1 215 ? 3.104 -38.156 -32.531 1 95.38 215 MET B N 1
ATOM 4053 C CA . MET B 1 215 ? 4.488 -38.25 -32.094 1 95.38 215 MET B CA 1
ATOM 4054 C C . MET B 1 215 ? 5.023 -36.875 -31.672 1 95.38 215 MET B C 1
ATOM 4056 O O . MET B 1 215 ? 5.695 -36.75 -30.656 1 95.38 215 MET B O 1
ATOM 4060 N N . LYS B 1 216 ? 4.746 -35.875 -32.438 1 95.94 216 LYS B N 1
ATOM 4061 C CA . LYS B 1 216 ? 5.199 -34.5 -32.125 1 95.94 216 LYS B CA 1
ATOM 4062 C C . LYS B 1 216 ? 4.605 -34.031 -30.812 1 95.94 216 LYS B C 1
ATOM 4064 O O . LYS B 1 216 ? 5.305 -33.406 -30 1 95.94 216 LYS B O 1
ATOM 4069 N N . TYR B 1 217 ? 3.34 -34.25 -30.625 1 96.25 217 TYR B N 1
ATOM 4070 C CA . TYR B 1 217 ? 2.672 -33.844 -29.391 1 96.25 217 TYR B CA 1
ATOM 4071 C C . TYR B 1 217 ? 3.273 -34.562 -28.188 1 96.25 217 TYR B C 1
ATOM 4073 O O . TYR B 1 217 ? 3.627 -33.938 -27.188 1 96.25 217 TYR B O 1
ATOM 4081 N N . GLN B 1 218 ? 3.408 -35.875 -28.344 1 95.12 218 GLN B N 1
ATOM 4082 C CA . GLN B 1 218 ? 3.943 -36.688 -27.25 1 95.12 218 GLN B CA 1
ATOM 4083 C C . GLN B 1 218 ? 5.375 -36.281 -26.922 1 95.12 218 GLN B C 1
ATOM 4085 O O . GLN B 1 218 ? 5.77 -36.281 -25.75 1 95.12 218 GLN B O 1
ATOM 4090 N N . GLU B 1 219 ? 6.113 -35.969 -27.953 1 95.25 219 GLU B N 1
ATOM 4091 C CA . GLU B 1 219 ? 7.488 -35.5 -27.75 1 95.25 219 GLU B CA 1
ATOM 4092 C C . GLU B 1 219 ? 7.531 -34.219 -26.953 1 95.25 219 GLU B C 1
ATOM 4094 O O . GLU B 1 219 ? 8.289 -34.094 -26 1 95.25 219 GLU B O 1
ATOM 4099 N N . CYS B 1 220 ? 6.727 -33.25 -27.344 1 95.5 220 CYS B N 1
ATOM 4100 C CA . CYS B 1 220 ? 6.68 -31.984 -26.656 1 95.5 220 CYS B CA 1
ATOM 4101 C C . CYS B 1 220 ? 6.242 -32.156 -25.203 1 95.5 220 CYS B C 1
ATOM 4103 O O . CYS B 1 220 ? 6.832 -31.562 -24.297 1 95.5 220 CYS B O 1
ATOM 4105 N N . ARG B 1 221 ? 5.207 -32.906 -25.016 1 95.38 221 ARG B N 1
ATOM 4106 C CA . ARG B 1 221 ? 4.711 -33.156 -23.672 1 95.38 221 ARG B CA 1
ATOM 4107 C C . ARG B 1 221 ? 5.777 -33.844 -22.797 1 95.38 221 ARG B C 1
ATOM 4109 O O . ARG B 1 221 ? 5.973 -33.438 -21.641 1 95.38 221 ARG B O 1
ATOM 4116 N N . CYS B 1 222 ? 6.465 -34.812 -23.422 1 94.06 222 CYS B N 1
ATOM 4117 C CA . CYS B 1 222 ? 7.496 -35.531 -22.688 1 94.06 222 CYS B CA 1
ATOM 4118 C C . CYS B 1 222 ? 8.617 -34.625 -22.25 1 94.06 222 CYS B C 1
ATOM 4120 O O . CYS B 1 222 ? 9.094 -34.688 -21.125 1 94.06 222 CYS B O 1
ATOM 4122 N N . VAL B 1 223 ? 9.055 -33.719 -23.125 1 94.69 223 VAL B N 1
ATOM 4123 C CA . VAL B 1 223 ? 10.102 -32.75 -22.797 1 94.69 223 VAL B CA 1
ATOM 4124 C C . VAL B 1 223 ? 9.641 -31.875 -21.641 1 94.69 223 VAL B C 1
ATOM 4126 O O . VAL B 1 223 ? 10.398 -31.641 -20.688 1 94.69 223 VAL B O 1
ATOM 4129 N N . LEU B 1 224 ? 8.438 -31.422 -21.734 1 95.12 224 LEU B N 1
ATOM 4130 C CA . LEU B 1 224 ? 7.879 -30.562 -20.703 1 95.12 224 LEU B CA 1
ATOM 4131 C C . LEU B 1 224 ? 7.758 -31.328 -19.375 1 95.12 224 LEU B C 1
ATOM 4133 O O . LEU B 1 224 ? 8.117 -30.797 -18.328 1 95.12 224 LEU B O 1
ATOM 4137 N N . ASP B 1 225 ? 7.34 -32.531 -19.438 1 93.56 225 ASP B N 1
ATOM 4138 C CA . ASP B 1 225 ? 7.145 -33.344 -18.25 1 93.56 225 ASP B CA 1
ATOM 4139 C C . ASP B 1 225 ? 8.477 -33.656 -17.562 1 93.56 225 ASP B C 1
ATOM 4141 O O . ASP B 1 225 ? 8.516 -33.906 -16.359 1 93.56 225 ASP B O 1
ATOM 4145 N N . LYS B 1 226 ? 9.531 -33.656 -18.312 1 92.44 226 LYS B N 1
ATOM 4146 C CA . LYS B 1 226 ? 10.859 -33.875 -17.75 1 92.44 226 LYS B CA 1
ATOM 4147 C C . LYS B 1 226 ? 11.398 -32.625 -17.078 1 92.44 226 LYS B C 1
ATOM 4149 O O . LYS B 1 226 ? 12.133 -32.688 -16.094 1 92.44 226 LYS B O 1
ATOM 4154 N N . GLU B 1 227 ? 11.039 -31.5 -17.625 1 93.62 227 GLU B N 1
ATOM 4155 C CA . GLU B 1 227 ? 11.555 -30.219 -17.141 1 93.62 227 GLU B CA 1
ATOM 4156 C C . GLU B 1 227 ? 10.766 -29.734 -15.93 1 93.62 227 GLU B C 1
ATOM 4158 O O . GLU B 1 227 ? 11.336 -29.125 -15.023 1 93.62 227 GLU B O 1
ATOM 4163 N N . LEU B 1 228 ? 9.492 -29.969 -15.836 1 93.81 228 LEU B N 1
ATOM 4164 C CA . LEU B 1 228 ? 8.578 -29.406 -14.852 1 93.81 228 LEU B CA 1
ATOM 4165 C C . LEU B 1 228 ? 9 -29.781 -13.438 1 93.81 228 LEU B C 1
ATOM 4167 O O . LEU B 1 228 ? 9.047 -28.922 -12.555 1 93.81 228 LEU B O 1
ATOM 4171 N N . PRO B 1 229 ? 9.336 -31.047 -13.234 1 91.75 229 PRO B N 1
ATOM 4172 C CA . PRO B 1 229 ? 9.719 -31.391 -11.867 1 91.75 229 PRO B CA 1
ATOM 4173 C C . PRO B 1 229 ? 10.938 -30.609 -11.375 1 91.75 229 PRO B C 1
ATOM 4175 O O . PRO B 1 229 ? 11.008 -30.234 -10.203 1 91.75 229 PRO B O 1
ATOM 4178 N N . TYR B 1 230 ? 11.859 -30.312 -12.242 1 91.19 230 TYR B N 1
ATOM 4179 C CA . TYR B 1 230 ? 13.047 -29.562 -11.867 1 91.19 230 TYR B CA 1
ATOM 4180 C C . TYR B 1 230 ? 12.695 -28.109 -11.555 1 91.19 230 TYR B C 1
ATOM 4182 O O . TYR B 1 230 ? 13.164 -27.547 -10.555 1 91.19 230 TYR B O 1
ATOM 4190 N N . VAL B 1 231 ? 11.906 -27.562 -12.359 1 93.31 231 VAL B N 1
ATOM 4191 C CA . VAL B 1 231 ? 11.516 -26.172 -12.164 1 93.31 231 VAL B CA 1
ATOM 4192 C C . VAL B 1 231 ? 10.68 -26.031 -10.891 1 93.31 231 VAL B C 1
ATOM 4194 O O . VAL B 1 231 ? 10.852 -25.094 -10.125 1 93.31 231 VAL B O 1
ATOM 4197 N N . ILE B 1 232 ? 9.797 -26.922 -10.672 1 92.69 232 ILE B N 1
ATOM 4198 C CA . ILE B 1 232 ? 8.961 -26.938 -9.477 1 92.69 232 ILE B CA 1
ATOM 4199 C C . ILE B 1 232 ? 9.844 -27.031 -8.234 1 92.69 232 ILE B C 1
ATOM 4201 O O . ILE B 1 232 ? 9.625 -26.312 -7.254 1 92.69 232 ILE B O 1
ATOM 4205 N N . ALA B 1 233 ? 10.805 -27.891 -8.32 1 91.44 233 ALA B N 1
ATOM 4206 C CA . ALA B 1 233 ? 11.727 -28.031 -7.203 1 91.44 233 ALA B CA 1
ATOM 4207 C C . ALA B 1 233 ? 12.5 -26.75 -6.953 1 91.44 233 ALA B C 1
ATOM 4209 O O . ALA B 1 233 ? 12.68 -26.328 -5.801 1 91.44 233 ALA B O 1
ATOM 4210 N N . GLU B 1 234 ? 12.953 -26.172 -7.969 1 92.25 234 GLU B N 1
ATOM 4211 C CA . GLU B 1 234 ? 13.688 -24.906 -7.859 1 92.25 234 GLU B CA 1
ATOM 4212 C C . GLU B 1 234 ? 12.812 -23.812 -7.25 1 92.25 234 GLU B C 1
ATOM 4214 O O . GLU B 1 234 ? 13.258 -23.078 -6.371 1 92.25 234 GLU B O 1
ATOM 4219 N N . ARG B 1 235 ? 11.578 -23.719 -7.77 1 94.19 235 ARG B N 1
ATOM 4220 C CA . ARG B 1 235 ? 10.648 -22.719 -7.242 1 94.19 235 ARG B CA 1
ATOM 4221 C C . ARG B 1 235 ? 10.336 -22.984 -5.773 1 94.19 235 ARG B C 1
ATOM 4223 O O . ARG B 1 235 ? 10.227 -22.047 -4.98 1 94.19 235 ARG B O 1
ATOM 4230 N N . SER B 1 236 ? 10.188 -24.203 -5.453 1 92.75 236 SER B N 1
ATOM 4231 C CA . SER B 1 236 ? 9.906 -24.578 -4.07 1 92.75 236 SER B CA 1
ATOM 4232 C C . SER B 1 236 ? 11.055 -24.172 -3.148 1 92.75 236 SER B C 1
ATOM 4234 O O . SER B 1 236 ? 10.836 -23.719 -2.027 1 92.75 236 SER B O 1
ATOM 4236 N N . LYS B 1 237 ? 12.234 -24.375 -3.617 1 93.31 237 LYS B N 1
ATOM 4237 C CA . LYS B 1 237 ? 13.406 -23.969 -2.848 1 93.31 237 LYS B CA 1
ATOM 4238 C C . LYS B 1 237 ? 13.414 -22.453 -2.607 1 93.31 237 LYS B C 1
ATOM 4240 O O . LYS B 1 237 ? 13.68 -22 -1.492 1 93.31 237 LYS B O 1
ATOM 4245 N N . VAL B 1 238 ? 13.156 -21.734 -3.643 1 96.06 238 VAL B N 1
ATOM 4246 C CA . VAL B 1 238 ? 13.109 -20.281 -3.525 1 96.06 238 VAL B CA 1
ATOM 4247 C C . VAL B 1 238 ? 12.016 -19.891 -2.537 1 96.06 238 VAL B C 1
ATOM 4249 O O . VAL B 1 238 ? 12.219 -19 -1.697 1 96.06 238 VAL B O 1
ATOM 4252 N N . LEU B 1 239 ? 10.859 -20.484 -2.643 1 96.62 239 LEU B N 1
ATOM 4253 C CA . LEU B 1 239 ? 9.766 -20.219 -1.726 1 96.62 239 LEU B CA 1
ATOM 4254 C C . LEU B 1 239 ? 10.188 -20.453 -0.28 1 96.62 239 LEU B C 1
ATOM 4256 O O . LEU B 1 239 ? 9.953 -19.609 0.586 1 96.62 239 LEU B O 1
ATOM 4260 N N . SER B 1 240 ? 10.805 -21.562 -0.065 1 94.88 240 SER B N 1
ATOM 4261 C CA . SER B 1 240 ? 11.266 -21.906 1.276 1 94.88 240 SER B CA 1
ATOM 4262 C C . SER B 1 240 ? 12.242 -20.859 1.809 1 94.88 240 SER B C 1
ATOM 4264 O O . SER B 1 240 ? 12.109 -20.406 2.947 1 94.88 240 SER B O 1
ATOM 4266 N N . GLU B 1 241 ? 13.156 -20.469 1.013 1 95.94 241 GLU B N 1
ATOM 4267 C CA . GLU B 1 241 ? 14.133 -19.453 1.402 1 95.94 241 GLU B CA 1
ATOM 4268 C C . GLU B 1 241 ? 13.453 -18.125 1.723 1 95.94 241 GLU B C 1
ATOM 4270 O O . GLU B 1 241 ? 13.773 -17.484 2.727 1 95.94 241 GLU B O 1
ATOM 4275 N N . CYS B 1 242 ? 12.562 -17.766 0.856 1 97.38 242 CYS B N 1
ATOM 4276 C CA . CYS B 1 242 ? 11.852 -16.5 1.031 1 97.38 242 CYS B CA 1
ATOM 4277 C C . CYS B 1 242 ? 11 -16.531 2.297 1 97.38 242 CYS B C 1
ATOM 4279 O O . CYS B 1 242 ? 10.969 -15.547 3.045 1 97.38 242 CYS B O 1
ATOM 4281 N N . LEU B 1 243 ? 10.359 -17.609 2.551 1 96 243 LEU B N 1
ATOM 4282 C CA . LEU B 1 243 ? 9.562 -17.75 3.764 1 96 243 LEU B CA 1
ATOM 4283 C C . LEU B 1 243 ? 10.438 -17.672 5.008 1 96 243 LEU B C 1
ATOM 4285 O O . LEU B 1 243 ? 10.039 -17.094 6.02 1 96 243 LEU B O 1
ATOM 4289 N N . GLY B 1 244 ? 11.57 -18.25 4.91 1 95 244 GLY B N 1
ATOM 4290 C CA . GLY B 1 244 ? 12.516 -18.172 6.016 1 95 244 GLY B CA 1
ATOM 4291 C C . GLY B 1 244 ? 12.945 -16.75 6.32 1 95 244 GLY B C 1
ATOM 4292 O O . GLY B 1 244 ? 12.914 -16.312 7.477 1 95 244 GLY B O 1
ATOM 4293 N N . LEU B 1 245 ? 13.312 -16.047 5.324 1 96.06 245 LEU B N 1
ATOM 4294 C CA . LEU B 1 245 ? 13.711 -14.656 5.473 1 96.06 245 LEU B CA 1
ATOM 4295 C C . LEU B 1 245 ? 12.555 -13.805 5.992 1 96.06 245 LEU B C 1
ATOM 4297 O O . LEU B 1 245 ? 12.734 -12.977 6.883 1 96.06 245 LEU B O 1
ATOM 4301 N N . LEU B 1 246 ? 11.383 -14.023 5.422 1 95.81 246 LEU B N 1
ATOM 4302 C CA . LEU B 1 246 ? 10.195 -13.273 5.82 1 95.81 246 LEU B CA 1
ATOM 4303 C C . LEU B 1 246 ? 9.844 -13.547 7.277 1 95.81 246 LEU B C 1
ATOM 4305 O O . LEU B 1 246 ? 9.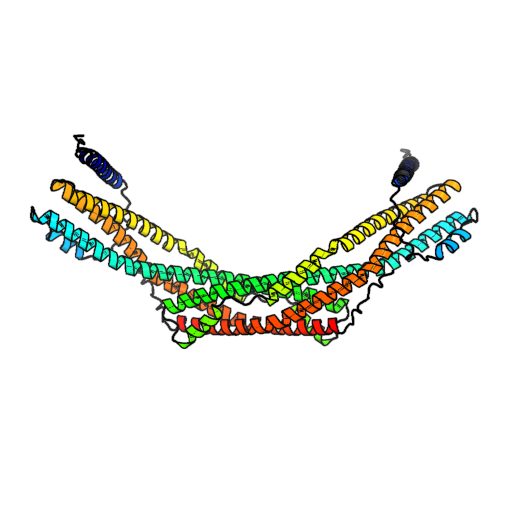492 -12.625 8.016 1 95.81 246 LEU B O 1
ATOM 4309 N N . GLY B 1 247 ? 9.898 -14.789 7.664 1 92.25 247 GLY B N 1
ATOM 4310 C CA . GLY B 1 247 ? 9.641 -15.141 9.047 1 92.25 247 GLY B CA 1
ATOM 4311 C C . GLY B 1 247 ? 10.539 -14.406 10.031 1 92.25 247 GLY B C 1
ATOM 4312 O O . GLY B 1 247 ? 10.078 -13.898 11.047 1 92.25 247 GLY B O 1
ATOM 4313 N N . GLN B 1 248 ? 11.766 -14.32 9.742 1 91.19 248 GLN B N 1
ATOM 4314 C CA . GLN B 1 248 ? 12.727 -13.617 10.578 1 91.19 248 GLN B CA 1
ATOM 4315 C C . GLN B 1 248 ? 12.445 -12.117 10.609 1 91.19 248 GLN B C 1
ATOM 4317 O O . GLN B 1 248 ? 12.484 -11.5 11.68 1 91.19 248 GLN B O 1
ATOM 4322 N N . ASP B 1 249 ? 12.211 -11.578 9.469 1 94.38 249 ASP B N 1
ATOM 4323 C CA . ASP B 1 249 ? 11.945 -10.141 9.359 1 94.38 249 ASP B CA 1
ATOM 4324 C C . ASP B 1 249 ? 10.672 -9.758 10.117 1 94.38 249 ASP B C 1
ATOM 4326 O O . ASP B 1 249 ? 10.617 -8.703 10.75 1 94.38 249 ASP B O 1
ATOM 4330 N N . MET B 1 250 ? 9.68 -10.562 10.047 1 92.62 250 MET B N 1
ATOM 4331 C CA . MET B 1 250 ? 8.398 -10.289 10.688 1 92.62 250 MET B CA 1
ATOM 4332 C C . MET B 1 250 ? 8.555 -10.164 12.195 1 92.62 250 MET B C 1
ATOM 4334 O O . MET B 1 250 ? 7.879 -9.352 12.836 1 92.62 250 MET B O 1
ATOM 4338 N N . GLU B 1 251 ? 9.414 -10.922 12.758 1 90 251 GLU B N 1
ATOM 4339 C CA . GLU B 1 251 ? 9.648 -10.852 14.195 1 90 251 GLU B CA 1
ATOM 4340 C C . GLU B 1 251 ? 10.172 -9.477 14.594 1 90 251 GLU B C 1
ATOM 4342 O O . GLU B 1 251 ? 9.695 -8.875 15.562 1 90 251 GLU B O 1
ATOM 4347 N N . THR B 1 252 ? 11.086 -9 13.867 1 90.31 252 THR B N 1
ATOM 4348 C CA . THR B 1 252 ? 11.648 -7.676 14.125 1 90.31 252 THR B CA 1
ATOM 4349 C C . THR B 1 252 ? 10.586 -6.594 13.938 1 90.31 252 THR B C 1
ATOM 4351 O O . THR B 1 252 ? 10.484 -5.668 14.742 1 90.31 252 THR B O 1
ATOM 4354 N N . ARG B 1 253 ? 9.875 -6.754 12.945 1 92.12 253 ARG B N 1
ATOM 4355 C CA . ARG B 1 253 ? 8.867 -5.746 12.625 1 92.12 253 ARG B CA 1
ATOM 4356 C C . ARG B 1 253 ? 7.746 -5.742 13.656 1 92.12 253 ARG B C 1
ATOM 4358 O O . ARG B 1 253 ? 7.164 -4.691 13.945 1 92.12 253 ARG B O 1
ATOM 4365 N N . LEU B 1 254 ? 7.453 -6.875 14.164 1 92.38 254 LEU B N 1
ATOM 4366 C CA . LEU B 1 254 ? 6.441 -6.965 15.211 1 92.38 254 LEU B CA 1
ATOM 4367 C C . LEU B 1 254 ? 6.852 -6.156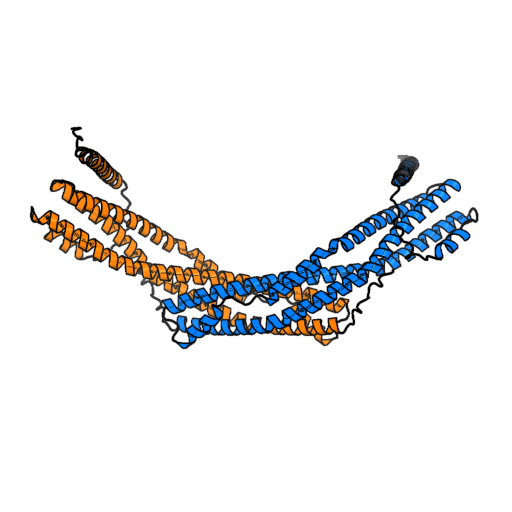 16.438 1 92.38 254 LEU B C 1
ATOM 4369 O O . LEU B 1 254 ? 6.023 -5.484 17.047 1 92.38 254 LEU B O 1
ATOM 4373 N N . GLU B 1 255 ? 8.062 -6.152 16.75 1 89.88 255 GLU B N 1
ATOM 4374 C CA . GLU B 1 255 ? 8.57 -5.363 17.875 1 89.88 255 GLU B CA 1
ATOM 4375 C C . GLU B 1 255 ? 8.422 -3.869 17.609 1 89.88 255 GLU B C 1
ATOM 4377 O O . GLU B 1 255 ? 8.008 -3.113 18.484 1 89.88 255 GLU B O 1
ATOM 4382 N N . ASP B 1 256 ? 8.805 -3.488 16.422 1 89 256 ASP B N 1
ATOM 4383 C CA . ASP B 1 256 ? 8.672 -2.086 16.047 1 89 256 ASP B CA 1
ATOM 4384 C C . ASP B 1 256 ? 7.215 -1.632 16.141 1 89 256 ASP B C 1
ATOM 4386 O O . ASP B 1 256 ? 6.934 -0.529 16.609 1 89 256 ASP B O 1
ATOM 4390 N N . LYS B 1 257 ? 6.332 -2.475 15.695 1 92.06 257 LYS B N 1
ATOM 4391 C CA . LYS B 1 257 ? 4.91 -2.135 15.703 1 92.06 257 LYS B CA 1
ATOM 4392 C C . LYS B 1 257 ? 4.371 -2.061 17.125 1 92.06 257 LYS B C 1
ATOM 4394 O O . LYS B 1 257 ? 3.504 -1.235 17.422 1 92.06 257 LYS B O 1
ATOM 4399 N N . LEU B 1 258 ? 4.875 -2.926 17.906 1 91.25 258 LEU B N 1
ATOM 4400 C CA . LEU B 1 258 ? 4.5 -2.877 19.312 1 91.25 258 LEU B CA 1
ATOM 4401 C C . LEU B 1 258 ? 4.949 -1.564 19.953 1 91.25 258 LEU B C 1
ATOM 4403 O O . LEU B 1 258 ? 4.18 -0.928 20.672 1 91.25 258 LEU B O 1
ATOM 4407 N N . HIS B 1 259 ? 6.156 -1.152 19.703 1 89.38 259 HIS B N 1
ATOM 4408 C CA . HIS B 1 259 ? 6.664 0.12 20.203 1 89.38 259 HIS B CA 1
ATOM 4409 C C . HIS B 1 259 ? 5.832 1.288 19.672 1 89.38 259 HIS B C 1
ATOM 4411 O O . HIS B 1 259 ? 5.492 2.201 20.438 1 89.38 259 HIS B O 1
ATOM 4417 N N . PHE B 1 260 ? 5.555 1.213 18.438 1 91.69 260 PHE B N 1
ATOM 4418 C CA . PHE B 1 260 ? 4.766 2.273 17.828 1 91.69 260 PHE B CA 1
ATOM 4419 C C . PHE B 1 260 ? 3.383 2.354 18.469 1 91.69 260 PHE B C 1
ATOM 4421 O O . PHE B 1 260 ? 2.896 3.445 18.766 1 91.69 260 PHE B O 1
ATOM 4428 N N . SER B 1 261 ? 2.805 1.22 18.641 1 91.44 261 SER B N 1
ATOM 4429 C CA . SER B 1 261 ? 1.495 1.164 19.297 1 91.44 261 SER B CA 1
ATOM 4430 C C . SER B 1 261 ? 1.532 1.795 20.672 1 91.44 261 SER B C 1
ATOM 4432 O O . SER B 1 261 ? 0.637 2.561 21.047 1 91.44 261 SER B O 1
ATOM 4434 N N . ASN B 1 262 ? 2.527 1.534 21.422 1 89.38 262 ASN B N 1
ATOM 4435 C CA . ASN B 1 262 ? 2.68 2.105 22.75 1 89.38 262 ASN B CA 1
ATOM 4436 C C . ASN B 1 262 ? 2.848 3.621 22.703 1 89.38 262 ASN B C 1
ATOM 4438 O O . ASN B 1 262 ? 2.297 4.344 23.531 1 89.38 262 ASN B O 1
ATOM 4442 N N . GLN B 1 263 ? 3.578 4.051 21.75 1 87.88 263 GLN B N 1
ATOM 4443 C CA . GLN B 1 263 ? 3.795 5.484 21.578 1 87.88 263 GLN B CA 1
ATOM 4444 C C . GLN B 1 263 ? 2.498 6.195 21.203 1 87.88 263 GLN B C 1
ATOM 4446 O O . GLN B 1 263 ? 2.221 7.289 21.703 1 87.88 263 GLN B O 1
ATOM 4451 N N . ILE B 1 264 ? 1.771 5.613 20.344 1 90.69 264 ILE B N 1
ATOM 4452 C CA . ILE B 1 264 ? 0.495 6.184 19.938 1 90.69 264 ILE B CA 1
ATOM 4453 C C . ILE B 1 264 ? -0.437 6.305 21.141 1 90.69 264 ILE B C 1
ATOM 4455 O O . ILE B 1 264 ? -1.124 7.312 21.297 1 90.69 264 ILE B O 1
ATOM 4459 N N . LYS B 1 265 ? -0.417 5.312 21.984 1 89.12 265 LYS B N 1
ATOM 4460 C CA . LYS B 1 265 ? -1.26 5.324 23.172 1 89.12 265 LYS B CA 1
ATOM 4461 C C . LYS B 1 265 ? -0.831 6.422 24.141 1 89.12 265 LYS B C 1
ATOM 4463 O O . LYS B 1 265 ? -1.674 7.113 24.719 1 89.12 265 LYS B O 1
ATOM 4468 N N . LYS B 1 266 ? 0.408 6.559 24.312 1 87.12 266 LYS B N 1
ATOM 4469 C CA . LYS B 1 266 ? 0.926 7.609 25.188 1 87.12 266 LYS B CA 1
ATOM 4470 C C . LYS B 1 266 ? 0.567 8.992 24.656 1 87.12 266 LYS B C 1
ATOM 4472 O O . LYS B 1 266 ? 0.178 9.875 25.422 1 87.12 266 LYS B O 1
ATOM 4477 N N . LEU B 1 267 ? 0.79 9.109 23.359 1 88.5 267 LEU B N 1
ATOM 4478 C CA . LEU B 1 267 ? 0.475 10.391 22.734 1 88.5 267 LEU B CA 1
ATOM 4479 C C . LEU B 1 267 ? -1.009 10.719 22.875 1 88.5 267 LEU B C 1
ATOM 4481 O O . LEU B 1 267 ? -1.375 11.859 23.156 1 88.5 267 LEU B O 1
ATOM 4485 N N . LYS B 1 268 ? -1.816 9.75 22.703 1 90.44 268 LYS B N 1
ATOM 4486 C CA . LYS B 1 268 ? -3.254 9.938 22.891 1 90.44 268 LYS B CA 1
ATOM 4487 C C . LYS B 1 268 ? -3.568 10.43 24.297 1 90.44 268 LYS B C 1
ATOM 4489 O O . LYS B 1 268 ? -4.352 11.367 24.469 1 90.44 268 LYS B O 1
ATOM 4494 N N . THR B 1 269 ? -2.986 9.82 25.266 1 87.94 269 THR B N 1
ATOM 4495 C CA . THR B 1 269 ? -3.211 10.195 26.656 1 87.94 269 THR B CA 1
ATOM 4496 C C . THR B 1 269 ? -2.754 11.633 26.906 1 87.94 269 THR B C 1
ATOM 4498 O O . THR B 1 269 ? -3.412 12.383 27.625 1 87.94 269 THR B O 1
ATOM 4501 N N . SER B 1 270 ? -1.675 11.984 26.297 1 84.81 270 SER B N 1
ATOM 4502 C CA . SER B 1 270 ? -1.15 13.336 26.453 1 84.81 270 SER B CA 1
ATOM 4503 C C . SER B 1 270 ? -2.07 14.367 25.812 1 84.81 270 SER B C 1
ATOM 4505 O O . SER B 1 270 ? -2.279 15.445 26.359 1 84.81 270 SER B O 1
ATOM 4507 N N . ILE B 1 271 ? -2.576 14.016 24.688 1 86.06 271 ILE B N 1
ATOM 4508 C CA . ILE B 1 271 ? -3.482 14.922 23.984 1 86.06 271 ILE B CA 1
ATOM 4509 C C . ILE B 1 271 ? -4.766 15.094 24.797 1 86.06 271 ILE B C 1
ATOM 4511 O O . ILE B 1 271 ? -5.277 16.203 24.922 1 86.06 271 ILE B O 1
ATOM 4515 N N . ASP B 1 272 ? -5.242 14.023 25.344 1 85 272 ASP B N 1
ATOM 4516 C CA . ASP B 1 272 ? -6.469 14.062 26.141 1 85 272 ASP B CA 1
ATOM 4517 C C . ASP B 1 272 ? -6.27 14.867 27.422 1 85 272 ASP B C 1
ATOM 4519 O O . ASP B 1 272 ? -7.199 15.508 27.906 1 85 272 ASP B O 1
ATOM 4523 N N . GLY B 1 273 ? -5.074 14.758 28 1 76.38 273 GLY B N 1
ATOM 4524 C CA . GLY B 1 273 ? -4.77 15.477 29.219 1 76.38 273 GLY B CA 1
ATOM 4525 C C . GLY B 1 273 ? -4.609 16.969 29.016 1 76.38 273 GLY B C 1
ATOM 4526 O O . GLY B 1 273 ? -4.82 17.766 29.938 1 76.38 273 GLY B O 1
ATOM 4527 N N . ASP B 1 274 ? -3.92 17.391 28 1 64.94 274 ASP B N 1
ATOM 4528 C CA . ASP B 1 274 ? -3.725 18.812 27.75 1 64.94 274 ASP B CA 1
ATOM 4529 C C . ASP B 1 274 ? -5.051 19.5 27.453 1 64.94 274 ASP B C 1
ATOM 4531 O O . ASP B 1 274 ? -5.125 20.734 27.422 1 64.94 274 ASP B O 1
ATOM 4535 N N . GLY B 1 275 ? -6.086 19.312 28.047 1 54.72 275 GLY B N 1
ATOM 4536 C CA . GLY B 1 275 ? -7.395 19.953 28.094 1 54.72 275 GLY B CA 1
ATOM 4537 C C . GLY B 1 275 ? -7.727 20.719 26.828 1 54.72 275 GLY B C 1
ATOM 4538 O O . GLY B 1 275 ? -7.688 21.953 26.812 1 54.72 275 GLY B O 1
ATOM 4539 N N . TYR B 1 276 ? -7.297 20.453 25.641 1 47.72 276 TYR B N 1
ATOM 4540 C CA . TYR B 1 276 ? -7.887 21.312 24.625 1 47.72 276 TYR B CA 1
ATOM 4541 C C . TYR B 1 276 ? -9.336 21.641 24.969 1 47.72 276 TYR B C 1
ATOM 4543 O O . TYR B 1 276 ? -10.18 20.75 25.031 1 47.72 276 TYR B O 1
ATOM 4551 N N . ALA B 1 277 ? -9.461 22.375 26.031 1 40.38 277 ALA B N 1
ATOM 4552 C CA . ALA B 1 277 ? -10.695 23 26.484 1 40.38 277 ALA B CA 1
ATOM 4553 C C . ALA B 1 277 ? -11.656 23.25 25.328 1 40.38 277 ALA B C 1
ATOM 4555 O O . ALA B 1 277 ? -11.266 23.766 24.281 1 40.38 277 ALA B O 1
ATOM 4556 N N . LEU B 1 278 ? -12.57 22.375 25.109 1 43.09 278 LEU B N 1
ATOM 4557 C CA . LEU B 1 278 ? -13.766 22.656 24.328 1 43.09 278 LEU B CA 1
ATOM 4558 C C . LEU B 1 278 ? -14.031 24.156 24.266 1 43.09 278 LEU B C 1
ATOM 4560 O O . LEU B 1 278 ? -14.469 24.766 25.266 1 43.09 278 LEU B O 1
ATOM 4564 N N . VAL B 1 279 ? -13.203 24.938 23.859 1 43.16 279 VAL B N 1
ATOM 4565 C CA . VAL B 1 279 ? -13.641 26.312 23.625 1 43.16 279 VAL B CA 1
ATOM 4566 C C . VAL B 1 279 ? -15.031 26.328 23 1 43.16 279 VAL B C 1
ATOM 4568 O O . VAL B 1 279 ? -15.219 25.844 21.891 1 43.16 279 VAL B O 1
ATOM 4571 N N . LYS B 1 280 ? -16.078 26.141 23.797 1 41.84 280 LYS B N 1
ATOM 4572 C CA . LYS B 1 280 ? -17.453 26.375 23.359 1 41.84 280 LYS B CA 1
ATOM 4573 C C . LYS B 1 280 ? -17.578 27.672 22.578 1 41.84 280 LYS B C 1
ATOM 4575 O O . LYS B 1 280 ? -17.109 28.719 23.031 1 41.84 280 LYS B O 1
ATOM 4580 N N . LYS B 1 281 ? -17.609 27.578 21.266 1 45.88 281 LYS B N 1
ATOM 4581 C CA . LYS B 1 281 ? -18.062 28.766 20.547 1 45.88 281 LYS B CA 1
ATOM 4582 C C . LYS B 1 281 ? -19.266 29.422 21.25 1 45.88 281 LYS B C 1
ATOM 4584 O O . LYS B 1 281 ? -20.281 28.781 21.453 1 45.88 281 LYS B O 1
ATOM 4589 N N . GLU B 1 282 ? -19.109 30.203 22.188 1 38.28 282 GLU B N 1
ATOM 4590 C CA . GLU B 1 282 ? -20.266 30.953 22.656 1 38.28 282 GLU B CA 1
ATOM 4591 C C . GLU B 1 282 ? -21.141 31.406 21.484 1 38.28 282 GLU B C 1
ATOM 4593 O O . GLU B 1 282 ? -20.641 32 20.531 1 38.28 282 GLU B O 1
ATOM 4598 N N . ASP B 1 283 ? -22.156 30.641 21.141 1 39.66 283 ASP B N 1
ATOM 4599 C CA . ASP B 1 283 ? -23.234 31.188 20.328 1 39.66 283 ASP B CA 1
ATOM 4600 C C . ASP B 1 283 ? -23.516 32.656 20.688 1 39.66 283 ASP B C 1
ATOM 4602 O O . ASP B 1 283 ? -23.875 32.938 21.828 1 39.66 283 ASP B O 1
ATOM 4606 N N . ASN B 1 284 ? -22.766 33.625 20.453 1 34.28 284 ASN B N 1
ATOM 4607 C CA . ASN B 1 284 ? -23.375 34.938 20.516 1 34.28 284 ASN B CA 1
ATOM 4608 C C . ASN B 1 284 ? -24.766 34.938 19.875 1 34.28 284 ASN B C 1
ATOM 4610 O O . ASN B 1 284 ? -24.891 34.812 18.656 1 34.28 284 ASN B O 1
ATOM 4614 N N . VAL B 1 285 ? -25.859 34.469 20.484 1 31 285 VAL B N 1
ATOM 4615 C CA . VAL B 1 285 ? -27.141 35.156 20.328 1 31 285 VAL B CA 1
ATOM 4616 C C . VAL B 1 285 ? -27.047 36.594 20.828 1 31 285 VAL B C 1
ATOM 4618 O O . VAL B 1 285 ? -26.453 36.844 21.875 1 31 285 VAL B O 1
#

Radius of gyration: 42.82 Å; Cα contacts (8 Å, |Δi|>4): 360; chains: 2; bounding box: 94×129×81 Å

Nearest PDB structures (foldseek):
  4atm-assembly1_A-2  TM=5.897E-01  e=4.999E-04  Homo sapiens
  3sog-assembly1_A-2  TM=5.945E-01  e=1.280E-03  Homo sapiens
  4avm-assembly1_A-2  TM=5.463E-01  e=3.617E-03  Homo sapiens
  2fic-assembly2_A  TM=5.680E-01  e=9.260E-03  Homo sapiens
  4tql-assembly2_B  TM=2.955E-01  e=2.256E-02  synthetic construct

pLDDT: mean 77.58, std 22.69, range [28.5, 98.0]

Secondary structure (DSSP, 8-state):
--------STHHHHHHHHHHHHHHHHHHHTT---------SS---THHHHHHHS---SSHHHHHHHHHHHHHHHHHHHHHHHHHHHHHHHHHHHHHHHHHHHHHHHHHHHHHHHHHHHHHHHHHHHHTT---HHHHHHHHHHTSPP--HHHHHHHHHHHHHHH--HHHHHHHHHHHHHHHHHHHHHHHHHHHHHH----HHHHHHHHHHHHHHHHHHHHHHHHHHHHHHHHHHHHHHHHHHHHHHHHHHHHHHHHHHHHHHHHHHHHHHHHHHS-----------/--------STHHHHHHHHHHHHHHHHHHHTT---------SS---THHHHHHHTT--SSHHHHHHHHHHHHHHHHHHHHHHHHHHHHHHHHHHHHHHHHHHHHHHHHHHHHHHHHHHHHHHHHHHHHTT---HHHHHHHHHHTSPP--HHHHHHHHHHHHHHH--HHHHHHHHHHHHHHHHHHHHHHHHHHHHHH----HHHHHHHHHHHHHHHHHHHHHHHHHHHHHHHHHHHHHHHHHHHHHHHHHHHHHHHHHHHHHHHHHHHHHHHHHHS-----------

Sequence (570 aa):
MTTEKPFRDQPSNLNLLLKQQIIRQLEEANEDHYKRPNYEDCVTIDKKTTISKKIYSSESDFEGLRMTLANTQINESTAAENHKLMCDHYDLLEQVLEHVVQYVECIILESKSMNRLSIALNAFAISDNLITGDATQHFNTLCESPNLATLEEVRTKLFVCLNSNENINSLRYECEEKKRDFHLALKNFKIILEVMNINNSSLKKLQHQFEEVLMKYQECRCVLDKELPYVIAERSKVLSECLGLLGQDMETRLEDKLHFSNQIKKLKTSIDGDGYALVKKEDNVMTTEKPFRDQPSNLNLLLKQQIIRQLEEANEDHYKRPNYEDCVTIDKKTTISKKIYSSESDFEGLRMTLANTQINESTAAENHKLMCDHYDLLEQVLEHVVQYVECIILESKSMNRLSIALNAFAISDNLITGDATQHFNTLCESPNLATLEEVRTKLFVCLNSNENINSLRYECEEKKRDFHLALKNFKIILEVMNINNSSLKKLQHQFEEVLMKYQECRCVLDKELPYVIAERSKVLSECLGLLGQDMETRLEDKLHFSNQIKKLKTSIDGDGYALVKKEDNV

Foldseek 3Di:
DPPDDPPPPPPPVVVVVVVVVVVVVLVVVPPPPPDDDCPPPDPCVPVVVVVPPPADDPVRNLVSVVVVLVVLVVVVVVLVVVLVVLVVLLVVLLVVLVVLLVVLVVVLVVLVVQLVVLVVLLVVCVVVVLDDDPLNVLSVVSNDRDDSPLSVVLNVLSVVLNVPCVVLVVLVVQLVVLVVVLVVLSVVLVVCSPDPPDDPVVNVVSVVSNVVSSVSNVVSSSVSVVVSVVSSVVSVVSVVVSVVSVVVVVVVVVVSVVSSVVSVVSSVVSVVPVCPPPPPPPPPD/DPPDDDPPPPPPVVVVVVVVVVVVVLVVVPPPPDDDDCPPPPPPVPVVVVVPPPQDDDVRNLVVVVVVLVVLVVVVVVLVVVLVVLVVLLVVLLVVLVVLLVVLVVVLVVLQVQLVVLVVLLVVCVVVVLDDDPLNVLSVVSNDRDDSPLSVVLNVLSVVLNVPCVVLVVLVVQLVVLVVVLVVLSVVLVVCSPDPPDDPVVNVVSVVSNVVSSVSNVSSSSVSVVVSVVSSVVSVVSVVVSVVSVVVVVVVVVVSVVSSVVSVVSSVVSVVPVCPPPPPPPPPD